Protein AF-A0A2V5KPC4-F1 (afdb_monomer)

Radius of gyration: 32.44 Å; Cα contacts (8 Å, |Δi|>4): 745; chains: 1; bounding box: 64×56×101 Å

Secondary structure (DSSP, 8-state):
----SS-EEEHHHHHHHHTTGGG---S---SS-EEE-TTS-EE-GGGGTS--HHHHHHHHHHIIIIIHHHHHHHHHHHHHHHHHHHHHHHHHHH----TTHHHH-TTHHHHHHHHHHHTTS-GGGHHHHHHHHH-HHHHHHHHHHHHHHHHHHHHHHHHHHHHHHHHHHHHTT---TTGGG------S-HHHHHHHHHHHHHHHTTHHHHTT-PPPPPPHHHHHHHHHHTSHHHHHHHHHHHHHHHS-HHHHHHHHTSHHHHHHHHHIIIIIHHHHHHHHHHHHHHHHHHHHHHHHHHHTTSSSPPPTT-EEPPP--HHHHHTPPPPTTSS--SS-SS--EEEEEEETT-S-EEEEEEE-TTSEEEEEEEESS-EEETTEEE-TT-B-TTGGGT---SSHHHHHHHHHHHHHHHHTGGGBS-TTS-BT-EEEEESSSS--EEE---SS-TTT-SEEEEEE--SS-EEEEEEE--B--SS-TTTTGGGEE-EEEEEEEEE---

Foldseek 3Di:
DDDDPAAEAEPVLLVCLVVCPPLRQDADHALGHWYQYPVRDTHGCVVVLQFDSVLSVQLVCLRLLPLVLLVVLLVLLVVVLVVLVVCLVCVLLFDDDDLVLLVPDPVVVQLVVLVVVVVVDPPVCVSNNSRCSSPVLLNCLSVVLSVVSVVVSVVSVVVSSVSSSVSSCSRRVDDDPCPVVPDPPDPDPPVRVVLLVVLVCLLCVCVCVVVVRDDDDDPPVVNVNSCSCNPPSNNVVSVSNNCSVVDDSNVSSVVCVDPVNVVVVCCCVPPVVVVVVVVVVVLLVQLLVFLVLVQVCQQVLVAPDDDPLQDEFDADDPVLVVPWDADPVRFTDDPHPTRFKAKDKFWQLGPKDFSSYWAALVFKKKKKKFFPWFKDFQNHTAELLADRLNVLCVQADPDPVSNVSSVVSSVVVVSLQSQWNDNSGHFFHKWKDFASHDDRIDHFDDPDDSGPDRMTMDMDRDPHTHTMMMHTGHGATSVDRNPCSPSMGGMMMMMMGTYDDD

Solvent-accessible surface area (backbone atoms only — not comparable to full-atom values): 27097 Å² total; per-residue (Å²): 134,88,83,73,92,62,53,74,42,55,42,68,58,55,53,32,47,72,68,51,48,88,73,46,43,87,81,86,71,68,56,66,55,34,30,33,40,94,86,74,44,79,41,54,39,59,81,73,69,50,36,41,76,67,30,30,46,53,31,39,50,45,43,50,36,50,35,42,26,43,51,51,38,37,51,52,41,48,53,51,34,52,52,47,48,51,47,56,74,44,38,51,70,50,51,87,76,56,83,65,43,34,76,71,42,92,56,36,74,55,19,53,52,41,55,60,52,45,76,81,47,61,78,82,50,47,56,53,44,54,40,34,28,36,37,40,66,60,47,50,54,47,52,48,52,38,51,52,35,51,52,54,39,51,53,37,50,52,51,35,43,52,50,37,38,53,38,49,40,63,27,47,67,56,83,64,88,57,64,87,68,60,69,75,85,71,69,76,50,73,68,55,49,52,50,53,50,52,33,49,49,37,47,49,59,64,53,45,54,76,74,73,43,79,75,80,83,55,62,69,74,56,36,56,50,50,58,58,57,48,33,72,70,49,22,50,52,28,44,52,49,49,53,57,69,68,56,53,44,68,60,45,26,64,51,61,70,35,65,70,47,49,49,48,53,49,44,41,64,74,49,48,49,56,50,52,50,53,51,50,50,53,48,49,50,54,32,43,51,24,32,49,47,30,55,53,43,40,30,72,25,75,59,42,64,86,55,94,78,45,37,72,60,34,84,48,53,74,70,61,62,72,67,43,44,75,29,98,79,55,35,65,54,77,70,54,96,61,51,37,49,41,45,35,79,42,58,52,40,44,84,44,40,69,51,42,36,42,45,42,45,94,44,30,35,36,45,35,38,33,65,71,44,75,33,27,50,77,83,40,84,47,23,62,48,11,45,49,65,53,53,41,67,69,64,48,52,95,54,71,64,32,46,48,51,22,51,51,52,38,50,51,51,60,65,39,48,63,17,33,69,50,83,91,53,40,46,48,18,50,37,35,34,41,28,45,46,49,85,52,69,48,76,73,74,72,92,60,64,37,66,73,35,57,65,51,69,42,76,50,61,44,89,48,63,31,43,36,32,42,30,50,26,42,51,48,37,41,84,44,74,67,78,51,28,80,45,33,44,38,36,28,42,35,38,42,35,33,42,78,77,130

Structure (mmCIF, N/CA/C/O backbone):
data_AF-A0A2V5KPC4-F1
#
_entry.id   AF-A0A2V5KPC4-F1
#
loop_
_atom_site.group_PDB
_atom_site.id
_atom_site.type_symbol
_atom_site.label_atom_id
_atom_site.label_alt_id
_atom_site.label_comp_id
_atom_site.label_asym_id
_atom_site.label_entity_id
_atom_site.label_seq_id
_atom_site.pdbx_PDB_ins_code
_atom_site.Cartn_x
_atom_site.Cartn_y
_atom_site.Cartn_z
_atom_site.occupancy
_atom_site.B_iso_or_equiv
_atom_site.auth_seq_id
_atom_site.auth_comp_id
_atom_site.auth_asym_id
_atom_site.auth_atom_id
_atom_site.pdbx_PDB_model_num
ATOM 1 N N . CYS A 1 1 ? 15.020 -23.500 -20.577 1.00 48.97 1 CYS A N 1
ATOM 2 C CA . CYS A 1 1 ? 15.428 -22.531 -21.617 1.00 48.97 1 CYS A CA 1
ATOM 3 C C . CYS A 1 1 ? 15.612 -23.266 -22.930 1.00 48.97 1 CYS A C 1
ATOM 5 O O . CYS A 1 1 ? 16.488 -24.117 -22.999 1.00 48.97 1 CYS A O 1
ATOM 7 N N . VAL A 1 2 ? 14.805 -22.959 -23.944 1.00 50.41 2 VAL A N 1
ATOM 8 C CA . VAL A 1 2 ? 15.068 -23.413 -25.316 1.00 50.41 2 VAL A CA 1
ATOM 9 C C . VAL A 1 2 ? 16.206 -22.546 -25.860 1.00 50.41 2 VAL A C 1
ATOM 11 O O . VAL A 1 2 ? 16.087 -21.322 -25.868 1.00 50.41 2 VAL A O 1
ATOM 14 N N . LYS A 1 3 ? 17.338 -23.152 -26.231 1.00 62.81 3 LYS A N 1
ATOM 15 C CA . LYS A 1 3 ? 18.432 -22.443 -26.908 1.00 62.81 3 LYS A CA 1
ATOM 16 C C . LYS A 1 3 ? 18.137 -22.452 -28.403 1.00 62.81 3 LYS A C 1
ATOM 18 O O . LYS A 1 3 ? 18.273 -23.485 -29.046 1.00 62.81 3 LYS A O 1
ATOM 23 N N . ILE A 1 4 ? 17.721 -21.311 -28.937 1.00 71.44 4 ILE A N 1
ATOM 24 C CA . ILE A 1 4 ? 17.614 -21.113 -30.383 1.00 71.44 4 ILE A CA 1
ATOM 25 C C . ILE A 1 4 ? 18.994 -20.665 -30.861 1.00 71.44 4 ILE A C 1
ATOM 27 O O . ILE A 1 4 ? 19.463 -19.610 -30.443 1.00 71.44 4 ILE A O 1
ATOM 31 N N . ALA A 1 5 ? 19.659 -21.489 -31.675 1.00 78.50 5 ALA A N 1
ATOM 32 C CA . ALA A 1 5 ? 21.017 -21.210 -32.145 1.00 78.50 5 ALA A CA 1
ATOM 33 C C . ALA A 1 5 ? 21.068 -19.974 -33.058 1.00 78.50 5 ALA A C 1
ATOM 35 O O . ALA A 1 5 ? 21.933 -19.122 -32.881 1.00 78.50 5 ALA A O 1
ATOM 36 N N . ILE A 1 6 ? 20.116 -19.860 -33.991 1.00 88.12 6 ILE A N 1
ATOM 37 C CA . ILE A 1 6 ? 19.953 -18.711 -34.887 1.00 88.12 6 ILE A CA 1
ATOM 38 C C . ILE A 1 6 ? 18.449 -18.459 -35.050 1.00 88.12 6 ILE A C 1
ATOM 40 O O . ILE A 1 6 ? 17.723 -19.375 -35.450 1.00 88.12 6 ILE A O 1
ATOM 44 N N . PRO A 1 7 ? 17.933 -17.271 -34.691 1.00 90.12 7 PRO A N 1
ATOM 45 C CA . PRO A 1 7 ? 16.525 -16.970 -34.889 1.00 90.12 7 PRO A CA 1
ATOM 46 C C . PRO A 1 7 ? 16.227 -16.743 -36.371 1.00 90.12 7 PRO A C 1
ATOM 48 O O . PRO A 1 7 ? 16.983 -16.075 -37.075 1.00 90.12 7 PRO A O 1
ATOM 51 N N . LYS A 1 8 ? 15.087 -17.278 -36.809 1.00 91.50 8 LYS A N 1
ATOM 52 C CA . LYS A 1 8 ? 14.535 -17.092 -38.153 1.00 91.50 8 LYS A CA 1
ATOM 53 C C . LYS A 1 8 ? 13.424 -16.056 -38.073 1.00 91.50 8 LYS A C 1
ATOM 55 O O . LYS A 1 8 ? 12.516 -16.202 -37.254 1.00 91.50 8 LYS A O 1
ATOM 60 N N . ILE A 1 9 ? 13.516 -15.003 -38.872 1.00 90.56 9 ILE A N 1
ATOM 61 C CA . ILE A 1 9 ? 12.574 -13.881 -38.864 1.00 90.56 9 ILE A CA 1
ATOM 62 C C . ILE A 1 9 ? 11.966 -13.765 -40.249 1.00 90.56 9 ILE A C 1
ATOM 64 O O . ILE A 1 9 ? 12.671 -13.821 -41.248 1.00 90.56 9 ILE A O 1
ATOM 68 N N . HIS A 1 10 ? 10.654 -13.604 -40.310 1.00 91.88 10 HIS A N 1
ATOM 69 C CA . HIS A 1 10 ? 9.958 -13.502 -41.582 1.00 91.88 10 HIS A CA 1
ATOM 70 C C . HIS A 1 10 ? 10.291 -12.187 -42.311 1.00 91.88 10 HIS A C 1
ATOM 72 O O . HIS A 1 10 ? 10.349 -11.130 -41.679 1.00 91.88 10 HIS A O 1
ATOM 78 N N . GLU A 1 11 ? 10.465 -12.244 -43.632 1.00 89.06 11 GLU A N 1
ATOM 79 C CA . GLU A 1 11 ? 10.809 -11.119 -44.518 1.00 89.06 11 GLU A CA 1
ATOM 80 C C . GLU A 1 11 ? 9.890 -9.900 -44.342 1.00 89.06 11 GLU A C 1
ATOM 82 O O . GLU A 1 11 ? 10.367 -8.768 -44.242 1.00 89.06 11 GLU A O 1
ATOM 87 N N . SER A 1 12 ? 8.589 -10.135 -44.144 1.00 88.69 12 SER A N 1
ATOM 88 C CA . SER A 1 12 ? 7.592 -9.087 -43.861 1.00 88.69 12 SER A CA 1
ATOM 89 C C . SER A 1 12 ? 7.952 -8.159 -42.687 1.00 88.69 12 SER A C 1
ATOM 91 O O . SER A 1 12 ? 7.531 -7.003 -42.649 1.00 88.69 12 SER A O 1
ATOM 93 N N . VAL A 1 13 ? 8.746 -8.620 -41.712 1.00 87.62 13 VAL A N 1
ATOM 94 C CA . VAL A 1 13 ? 9.257 -7.777 -40.618 1.00 87.62 13 VAL A CA 1
ATOM 95 C C . VAL A 1 13 ? 10.154 -6.680 -41.178 1.00 87.62 13 VAL A C 1
ATOM 97 O O . VAL A 1 13 ? 9.998 -5.519 -40.799 1.00 87.62 13 VAL A O 1
ATOM 100 N N . PHE A 1 14 ? 11.064 -7.032 -42.084 1.00 86.00 14 PHE A N 1
ATOM 101 C CA . PHE A 1 14 ? 12.020 -6.106 -42.680 1.00 86.00 14 PHE A CA 1
ATOM 102 C C . PHE A 1 14 ? 11.351 -5.182 -43.679 1.00 86.00 14 PHE A C 1
ATOM 104 O O . PHE A 1 14 ? 11.651 -3.997 -43.650 1.00 86.00 14 PHE A O 1
ATOM 111 N N . GLU A 1 15 ? 10.380 -5.659 -44.459 1.00 84.25 15 GLU A N 1
ATOM 112 C CA . GLU A 1 15 ? 9.563 -4.798 -45.323 1.00 84.25 15 GLU A CA 1
ATOM 113 C C . GLU A 1 15 ? 8.812 -3.734 -44.516 1.00 84.25 15 GLU A C 1
ATOM 115 O O . GLU A 1 15 ? 8.815 -2.556 -44.865 1.00 84.25 15 GLU A O 1
ATOM 120 N N . ARG A 1 16 ? 8.233 -4.109 -43.369 1.00 84.75 16 ARG A N 1
ATOM 121 C CA . ARG A 1 16 ? 7.529 -3.161 -42.491 1.00 84.75 16 ARG A CA 1
ATOM 122 C C . ARG A 1 16 ? 8.461 -2.137 -41.862 1.00 84.75 16 ARG A C 1
ATOM 124 O O . ARG A 1 16 ? 8.109 -0.959 -41.801 1.00 84.75 16 ARG A O 1
ATOM 131 N N . ILE A 1 17 ? 9.649 -2.561 -41.425 1.00 83.50 17 ILE A N 1
ATOM 132 C CA . ILE A 1 17 ? 10.702 -1.629 -40.997 1.00 83.50 17 ILE A CA 1
ATOM 133 C C . ILE A 1 17 ? 11.131 -0.773 -42.200 1.00 83.50 17 ILE A C 1
ATOM 135 O O . ILE A 1 17 ? 11.391 0.421 -42.047 1.00 83.50 17 ILE A O 1
ATOM 139 N N . ALA A 1 18 ? 11.161 -1.343 -43.410 1.00 77.69 18 ALA A N 1
ATOM 140 C CA . ALA A 1 18 ? 11.572 -0.689 -44.647 1.00 77.69 18 ALA A CA 1
ATOM 141 C C . ALA A 1 18 ? 10.609 0.424 -45.101 1.00 77.69 18 ALA A C 1
ATOM 143 O O . ALA A 1 18 ? 11.057 1.432 -45.645 1.00 77.69 18 ALA A O 1
ATOM 144 N N . VAL A 1 19 ? 9.326 0.328 -44.774 1.00 78.62 19 VAL A N 1
ATOM 145 C CA . VAL A 1 19 ? 8.335 1.372 -45.090 1.00 78.62 19 VAL A CA 1
ATOM 146 C C . VAL A 1 19 ? 7.916 2.212 -43.875 1.00 78.62 19 VAL A C 1
ATOM 148 O O . VAL A 1 19 ? 6.991 3.008 -43.973 1.00 78.62 19 VAL A O 1
ATOM 151 N N . ASP A 1 20 ? 8.572 2.038 -42.718 1.00 73.06 20 ASP A N 1
ATOM 152 C CA . ASP A 1 20 ? 8.184 2.666 -41.439 1.00 73.06 20 ASP A CA 1
ATOM 153 C C . ASP A 1 20 ? 6.696 2.425 -41.067 1.00 73.06 20 ASP A C 1
ATOM 155 O O . ASP A 1 20 ? 6.071 3.216 -40.351 1.00 73.06 20 ASP A O 1
ATOM 159 N N . ALA A 1 21 ? 6.120 1.294 -41.504 1.00 69.25 21 ALA A N 1
ATOM 160 C CA . ALA A 1 21 ? 4.718 0.960 -41.262 1.00 69.25 21 ALA A CA 1
ATOM 161 C C . ALA A 1 21 ? 4.431 0.904 -39.755 1.00 69.25 21 ALA A C 1
ATOM 163 O O . ALA A 1 21 ? 5.013 0.101 -39.024 1.00 69.25 21 ALA A O 1
ATOM 164 N N . HIS A 1 22 ? 3.498 1.736 -39.286 1.00 60.06 22 HIS A N 1
ATOM 165 C CA . HIS A 1 22 ? 3.023 1.767 -37.896 1.00 60.06 22 HIS A CA 1
ATOM 166 C C . HIS A 1 22 ? 4.127 1.908 -36.837 1.00 60.06 22 HIS A C 1
ATOM 168 O O . HIS A 1 22 ? 4.061 1.266 -35.787 1.00 60.06 22 HIS A O 1
ATOM 174 N N . LEU A 1 23 ? 5.144 2.746 -37.087 1.00 66.00 23 LEU A N 1
ATOM 175 C CA . LEU A 1 23 ? 6.223 3.012 -36.122 1.00 66.00 23 LEU A CA 1
ATOM 176 C C . LEU A 1 23 ? 7.006 1.742 -35.722 1.00 66.00 23 LEU A C 1
ATOM 178 O O . LEU A 1 23 ? 7.652 1.729 -34.671 1.00 66.00 23 LEU A O 1
ATOM 182 N N . TYR A 1 24 ? 6.948 0.688 -36.540 1.00 74.06 24 TYR A N 1
ATOM 183 C CA . TYR A 1 24 ? 7.446 -0.642 -36.210 1.00 74.06 24 TYR A CA 1
ATOM 184 C C . TYR A 1 24 ? 8.981 -0.675 -36.138 1.00 74.06 24 TYR A C 1
ATOM 186 O O . TYR A 1 24 ? 9.676 -0.675 -37.149 1.00 74.06 24 TYR A O 1
ATOM 194 N N . ALA A 1 25 ? 9.506 -0.697 -34.911 1.00 81.88 25 ALA A N 1
ATOM 195 C CA . ALA A 1 25 ? 10.934 -0.734 -34.605 1.00 81.88 25 ALA A CA 1
ATOM 196 C C . ALA A 1 25 ? 11.192 -1.804 -33.527 1.00 81.88 25 ALA A C 1
ATOM 198 O O . ALA A 1 25 ? 11.204 -1.487 -32.331 1.00 81.88 25 ALA A O 1
ATOM 199 N N . PRO A 1 26 ? 11.332 -3.085 -33.914 1.00 85.00 26 PRO A N 1
ATOM 200 C CA . PRO A 1 26 ? 11.500 -4.174 -32.961 1.00 85.00 26 PRO A CA 1
ATOM 201 C C . PRO A 1 26 ? 12.775 -4.000 -32.134 1.00 85.00 26 PRO A C 1
ATOM 203 O O . PRO A 1 26 ? 13.826 -3.619 -32.650 1.00 85.00 26 PRO A O 1
ATOM 206 N N . VAL A 1 27 ? 12.666 -4.312 -30.844 1.00 86.44 27 VAL A N 1
ATOM 207 C CA . VAL A 1 27 ? 13.770 -4.302 -29.880 1.00 86.44 27 VAL A CA 1
ATOM 208 C C . VAL A 1 27 ? 14.104 -5.743 -29.514 1.00 86.44 27 VAL A C 1
ATOM 210 O O . VAL A 1 27 ? 13.205 -6.516 -29.191 1.00 86.44 27 VAL A O 1
ATOM 213 N N . GLY A 1 28 ? 15.392 -6.087 -29.491 1.00 82.94 28 GLY A N 1
ATOM 214 C CA . GLY A 1 28 ? 15.867 -7.397 -29.028 1.00 82.94 28 GLY A CA 1
ATOM 215 C C . GLY A 1 28 ? 16.231 -8.371 -30.145 1.00 82.94 28 GLY A C 1
ATOM 216 O O . GLY A 1 28 ? 16.484 -9.539 -29.866 1.00 82.94 28 GLY A O 1
ATOM 217 N N . LEU A 1 29 ? 16.290 -7.900 -31.392 1.00 86.50 29 LEU A N 1
ATOM 218 C CA . LEU A 1 29 ? 16.805 -8.688 -32.506 1.00 86.50 29 LEU A CA 1
ATOM 219 C C . LEU A 1 29 ? 18.329 -8.841 -32.383 1.00 86.50 29 LEU A C 1
ATOM 221 O O . LEU A 1 29 ? 19.012 -7.810 -32.294 1.00 86.50 29 LEU A O 1
ATOM 225 N N . PRO A 1 30 ? 18.866 -10.078 -32.369 1.00 87.56 30 PRO A N 1
ATOM 226 C CA . PRO A 1 30 ? 20.303 -10.299 -32.266 1.00 87.56 30 PRO A CA 1
ATOM 227 C C . PRO A 1 30 ? 21.047 -9.812 -33.520 1.00 87.56 30 PRO A C 1
ATOM 229 O O . PRO A 1 30 ? 20.422 -9.486 -34.534 1.00 87.56 30 PRO A O 1
ATOM 232 N N . PRO A 1 31 ? 22.386 -9.737 -33.462 1.00 87.56 31 PRO A N 1
ATOM 233 C CA . PRO A 1 31 ? 23.213 -9.367 -34.609 1.00 87.56 31 PRO A CA 1
ATOM 234 C C . PRO A 1 31 ? 23.292 -10.480 -35.664 1.00 87.56 31 PRO A C 1
ATOM 236 O O . PRO A 1 31 ? 23.634 -10.201 -36.806 1.00 87.56 31 PRO A O 1
ATOM 239 N N . VAL A 1 32 ? 22.996 -11.728 -35.283 1.00 89.69 32 VAL A N 1
ATOM 240 C CA . VAL A 1 32 ? 23.010 -12.905 -36.160 1.00 89.69 32 VAL A CA 1
ATOM 241 C C . VAL A 1 32 ? 21.603 -13.485 -36.209 1.00 89.69 32 VAL A C 1
ATOM 243 O O . VAL A 1 32 ? 21.061 -13.884 -35.177 1.00 89.69 32 VAL A O 1
ATOM 246 N N . TYR A 1 33 ? 21.015 -13.506 -37.399 1.00 90.50 33 TYR A N 1
ATOM 247 C CA . TYR A 1 33 ? 19.697 -14.066 -37.669 1.00 90.50 33 TYR A CA 1
ATOM 248 C C . TYR A 1 33 ? 19.579 -14.462 -39.143 1.00 90.50 33 TYR A C 1
ATOM 250 O O . TYR A 1 33 ? 20.363 -14.011 -39.977 1.00 90.50 33 TYR A O 1
ATOM 258 N N . GLU A 1 34 ? 18.585 -15.288 -39.454 1.00 91.50 34 GLU A N 1
ATOM 259 C CA . GLU A 1 34 ? 18.228 -15.672 -40.822 1.00 91.50 34 GLU A CA 1
ATOM 260 C C . GLU A 1 34 ? 16.853 -15.112 -41.188 1.00 91.50 34 GLU A C 1
ATOM 262 O O . GLU A 1 34 ? 15.993 -14.930 -40.320 1.00 91.50 34 GLU A O 1
ATOM 267 N N . ILE A 1 35 ? 16.643 -14.852 -42.477 1.00 90.12 35 ILE A N 1
ATOM 268 C CA . ILE A 1 35 ? 15.369 -14.371 -43.009 1.00 90.12 35 ILE A CA 1
ATOM 269 C C . ILE A 1 35 ? 14.640 -15.535 -43.672 1.00 90.12 35 ILE A C 1
ATOM 271 O O . ILE A 1 35 ? 15.215 -16.227 -44.511 1.00 90.12 35 ILE A O 1
ATOM 275 N N . LEU A 1 36 ? 13.385 -15.747 -43.276 1.00 92.62 36 LEU A N 1
ATOM 276 C CA . LEU A 1 36 ? 12.448 -16.625 -43.969 1.00 92.62 36 LEU A CA 1
ATOM 277 C C . LEU A 1 36 ? 11.692 -15.786 -45.003 1.00 92.62 36 LEU A C 1
ATOM 279 O O . LEU A 1 36 ? 10.930 -14.898 -44.614 1.00 92.62 36 LEU A O 1
ATOM 283 N N . THR A 1 37 ? 11.940 -16.040 -46.285 1.00 90.56 37 THR A N 1
ATOM 284 C CA . THR A 1 37 ? 11.274 -15.336 -47.389 1.00 90.56 37 THR A CA 1
ATOM 285 C C . THR A 1 37 ? 9.847 -15.833 -47.592 1.00 90.56 37 THR A C 1
ATOM 287 O O . THR A 1 37 ? 9.491 -16.913 -47.112 1.00 90.56 37 THR A O 1
ATOM 290 N N . TYR A 1 38 ? 9.040 -15.079 -48.345 1.00 89.81 38 TYR A N 1
ATOM 291 C CA . TYR A 1 38 ? 7.698 -15.531 -48.750 1.00 89.81 38 TYR A CA 1
ATOM 292 C C . TYR A 1 38 ? 7.723 -16.846 -49.550 1.00 89.81 38 TYR A C 1
ATOM 294 O O . TYR A 1 38 ? 6.787 -17.633 -49.457 1.00 89.81 38 TYR A O 1
ATOM 302 N N . ASP A 1 39 ? 8.824 -17.120 -50.256 1.00 90.62 39 ASP A N 1
ATOM 303 C CA . ASP A 1 39 ? 9.075 -18.381 -50.975 1.00 90.62 39 ASP A CA 1
ATOM 304 C C . ASP A 1 39 ? 9.525 -19.540 -50.056 1.00 90.62 39 ASP A C 1
ATOM 306 O O . ASP A 1 39 ? 10.094 -20.523 -50.531 1.00 90.62 39 ASP A O 1
ATOM 310 N N . GLU A 1 40 ? 9.376 -19.395 -48.736 1.00 89.44 40 GLU A N 1
ATOM 311 C CA . GLU A 1 40 ? 9.786 -20.365 -47.709 1.00 89.44 40 GLU A CA 1
ATOM 312 C C . GLU A 1 40 ? 11.293 -20.694 -47.698 1.00 89.44 40 GLU A C 1
ATOM 314 O O . GLU A 1 40 ? 11.733 -21.699 -47.131 1.00 89.44 40 GLU A O 1
ATOM 319 N N . LYS A 1 41 ? 12.130 -19.824 -48.278 1.00 90.62 41 LYS A N 1
ATOM 320 C CA . LYS A 1 41 ? 13.589 -19.994 -48.284 1.00 90.62 41 LYS A CA 1
ATOM 321 C C . LYS A 1 41 ? 14.209 -19.310 -47.078 1.00 90.62 41 LYS A C 1
ATOM 323 O O . LYS A 1 41 ? 13.839 -18.202 -46.701 1.00 90.62 41 LYS A O 1
ATOM 328 N N . ILE A 1 42 ? 15.212 -19.964 -46.504 1.00 90.25 42 ILE A N 1
ATOM 329 C CA . ILE A 1 42 ? 16.019 -19.410 -45.419 1.00 90.25 42 ILE A CA 1
ATOM 330 C C . ILE A 1 42 ? 17.283 -18.817 -46.027 1.00 90.25 42 ILE A C 1
ATOM 332 O O . ILE A 1 42 ? 18.087 -19.526 -46.638 1.00 90.25 42 ILE A O 1
ATOM 336 N N . VAL A 1 43 ? 17.457 -17.510 -45.871 1.00 88.94 43 VAL A N 1
ATOM 337 C CA . VAL A 1 43 ? 18.583 -16.779 -46.455 1.00 88.94 43 VAL A CA 1
ATOM 338 C C . VAL A 1 43 ? 19.239 -15.852 -45.440 1.00 88.94 43 VAL A C 1
ATOM 340 O O . VAL A 1 43 ? 18.611 -15.356 -44.504 1.00 88.94 43 VAL A O 1
ATOM 343 N N . SER A 1 44 ? 20.538 -15.613 -45.636 1.00 84.69 44 SER A N 1
ATOM 344 C CA . SER A 1 44 ? 21.264 -14.602 -44.867 1.00 84.69 44 SER A CA 1
ATOM 345 C C . SER A 1 44 ? 20.752 -13.198 -45.227 1.00 84.69 44 SER A C 1
ATOM 347 O O . SER A 1 44 ? 20.532 -12.942 -46.417 1.00 84.69 44 SER A O 1
ATOM 349 N N . PRO A 1 45 ? 20.633 -12.273 -44.255 1.00 83.19 45 PRO A N 1
ATOM 350 C CA . PRO A 1 45 ? 20.254 -10.878 -44.496 1.00 83.19 45 PRO A CA 1
ATOM 351 C C . PRO A 1 45 ? 21.117 -10.181 -45.555 1.00 83.19 45 PRO A C 1
ATOM 353 O O . PRO A 1 45 ? 20.601 -9.390 -46.345 1.00 83.19 45 PRO A O 1
ATOM 356 N N . ASP A 1 46 ? 22.406 -10.538 -45.620 1.00 80.19 46 ASP A N 1
ATOM 357 C CA . ASP A 1 46 ? 23.363 -9.994 -46.588 1.00 80.19 46 ASP A CA 1
ATOM 358 C C . ASP A 1 46 ? 22.953 -10.314 -48.043 1.00 80.19 46 ASP A C 1
ATOM 360 O O . ASP A 1 46 ? 23.177 -9.506 -48.940 1.00 80.19 46 ASP A O 1
ATOM 364 N N . LYS A 1 47 ? 22.320 -11.475 -48.291 1.00 80.56 47 LYS A N 1
ATOM 365 C CA . LYS A 1 47 ? 21.906 -11.899 -49.645 1.00 80.56 47 LYS A CA 1
ATOM 366 C C . LYS A 1 47 ? 20.715 -11.103 -50.177 1.00 80.56 47 LYS A C 1
ATOM 368 O O . LYS A 1 47 ? 20.601 -10.929 -51.384 1.00 80.56 47 LYS A O 1
ATOM 373 N N . LEU A 1 48 ? 19.843 -10.639 -49.286 1.00 77.56 48 LEU A N 1
ATOM 374 C CA . LEU A 1 48 ? 18.663 -9.839 -49.626 1.00 77.56 48 LEU A CA 1
ATOM 375 C C . LEU A 1 48 ? 18.943 -8.328 -49.592 1.00 77.56 48 LEU A C 1
ATOM 377 O O . LEU A 1 48 ? 18.041 -7.532 -49.824 1.00 77.56 48 LEU A O 1
ATOM 381 N N . SER A 1 49 ? 20.183 -7.918 -49.300 1.00 76.75 49 SER A N 1
ATOM 382 C CA . SER A 1 49 ? 20.583 -6.510 -49.153 1.00 76.75 49 SER A CA 1
ATOM 383 C C . SER A 1 49 ? 19.789 -5.727 -48.096 1.00 76.75 49 SER A C 1
ATOM 385 O O . SER A 1 49 ? 19.777 -4.499 -48.127 1.00 76.75 49 SER A O 1
ATOM 387 N N . TYR A 1 50 ? 19.148 -6.409 -47.138 1.00 78.62 50 TYR A N 1
ATOM 388 C CA . TYR A 1 50 ? 18.418 -5.734 -46.063 1.00 78.62 50 TYR A CA 1
ATOM 389 C C . TYR A 1 50 ? 19.376 -5.128 -45.036 1.00 78.62 50 TYR A C 1
ATOM 391 O O . TYR A 1 50 ? 19.317 -3.937 -44.754 1.00 78.62 50 TYR A O 1
ATOM 399 N N . GLU A 1 51 ? 20.261 -5.937 -44.458 1.00 85.56 51 GLU A N 1
ATOM 400 C CA . GLU A 1 51 ? 21.181 -5.511 -43.402 1.00 85.56 51 GLU A CA 1
ATOM 401 C C . GLU A 1 51 ? 22.510 -6.239 -43.577 1.00 85.56 51 GLU A C 1
ATOM 403 O O . GLU A 1 51 ? 22.532 -7.461 -43.706 1.00 85.56 51 GLU A O 1
ATOM 408 N N . THR A 1 52 ? 23.623 -5.499 -43.544 1.00 86.25 52 THR A N 1
ATOM 409 C CA . THR A 1 52 ? 24.941 -6.141 -43.571 1.00 86.25 52 THR A CA 1
ATOM 410 C C . THR A 1 52 ? 25.346 -6.655 -42.191 1.00 86.25 52 THR A C 1
ATOM 412 O O . THR A 1 52 ? 25.054 -6.023 -41.173 1.00 86.25 52 THR A O 1
ATOM 415 N N . SER A 1 53 ? 26.150 -7.716 -42.128 1.00 84.75 53 SER A N 1
ATOM 416 C CA . SER A 1 53 ? 26.728 -8.228 -40.868 1.00 84.75 53 SER A CA 1
ATOM 417 C C . SER A 1 53 ? 27.488 -7.167 -40.030 1.00 84.75 53 SER A C 1
ATOM 419 O O . SER A 1 53 ? 27.627 -7.290 -38.806 1.00 84.75 53 SER A O 1
ATOM 421 N N . LYS A 1 54 ? 28.020 -6.108 -40.663 1.00 86.31 54 LYS A N 1
ATOM 422 C CA . LYS A 1 54 ? 28.644 -4.958 -39.975 1.00 86.31 54 LYS A CA 1
ATOM 423 C C . LYS A 1 54 ? 27.590 -3.985 -39.436 1.00 86.31 54 LYS A C 1
ATOM 425 O O . LYS A 1 54 ? 27.721 -3.525 -38.300 1.00 86.31 54 LYS A O 1
ATOM 430 N N . ALA A 1 55 ? 26.557 -3.695 -40.225 1.00 87.44 55 ALA A N 1
ATOM 431 C CA . ALA A 1 55 ? 25.443 -2.842 -39.827 1.00 87.44 55 ALA A CA 1
ATOM 432 C C . ALA A 1 55 ? 24.663 -3.448 -38.646 1.00 87.44 55 ALA A C 1
ATOM 434 O O . ALA A 1 55 ? 24.465 -2.764 -37.641 1.00 87.44 55 ALA A O 1
ATOM 435 N N . ALA A 1 56 ? 24.385 -4.756 -38.680 1.00 88.38 56 ALA A N 1
ATOM 436 C CA . ALA A 1 56 ? 23.723 -5.491 -37.600 1.00 88.38 56 ALA A CA 1
ATOM 437 C C . ALA A 1 56 ? 24.443 -5.351 -36.246 1.00 88.38 56 ALA A C 1
ATOM 439 O O . ALA A 1 56 ? 23.812 -5.072 -35.224 1.00 88.38 56 ALA A O 1
ATOM 440 N N . ARG A 1 57 ? 25.781 -5.453 -36.233 1.00 89.69 57 ARG A N 1
ATOM 441 C CA . ARG A 1 57 ? 26.603 -5.219 -35.029 1.00 89.69 57 ARG A CA 1
ATOM 442 C C . ARG A 1 57 ? 26.566 -3.760 -34.563 1.00 89.69 57 ARG A C 1
ATOM 444 O O . ARG A 1 57 ? 26.539 -3.488 -33.363 1.00 89.69 57 ARG A O 1
ATOM 451 N N . GLY A 1 58 ? 26.537 -2.805 -35.495 1.00 89.75 58 GLY A N 1
ATOM 452 C CA . GLY A 1 58 ? 26.365 -1.381 -35.185 1.00 89.75 58 GLY A CA 1
ATOM 453 C C . GLY A 1 58 ? 25.006 -1.073 -34.543 1.00 89.75 58 GLY A C 1
ATOM 454 O O . GLY A 1 58 ? 24.932 -0.359 -33.534 1.00 89.75 58 GLY A O 1
ATOM 455 N N . ARG A 1 59 ? 23.933 -1.666 -35.078 1.00 91.75 59 ARG A N 1
ATOM 456 C CA . ARG A 1 59 ? 22.580 -1.595 -34.516 1.00 91.75 59 ARG A CA 1
ATOM 457 C C . ARG A 1 59 ? 22.519 -2.234 -33.139 1.00 91.75 59 ARG A C 1
ATOM 459 O O . ARG A 1 59 ? 21.991 -1.604 -32.229 1.00 91.75 59 ARG A O 1
ATOM 466 N N . GLU A 1 60 ? 23.067 -3.434 -32.960 1.00 92.00 60 GLU A N 1
ATOM 467 C CA . GLU A 1 60 ? 23.110 -4.116 -31.661 1.00 92.00 60 GLU A CA 1
ATOM 468 C C . GLU A 1 60 ? 23.810 -3.253 -30.606 1.00 92.00 60 GLU A C 1
ATOM 470 O O . GLU A 1 60 ? 23.275 -3.050 -29.517 1.00 92.00 60 GLU A O 1
ATOM 475 N N . LYS A 1 61 ? 24.965 -2.663 -30.939 1.00 91.44 61 LYS A N 1
ATOM 476 C CA . LYS A 1 61 ? 25.674 -1.756 -30.028 1.00 91.44 61 LYS A CA 1
ATOM 477 C C . LYS A 1 61 ? 24.796 -0.571 -29.619 1.00 91.44 61 LYS A C 1
ATOM 479 O O . LYS A 1 61 ? 24.727 -0.240 -28.436 1.00 91.44 61 LYS A O 1
ATOM 484 N N . THR A 1 62 ? 24.088 0.045 -30.565 1.00 90.62 62 THR A N 1
ATOM 485 C CA . THR A 1 62 ? 23.135 1.131 -30.273 1.00 90.62 62 THR A CA 1
ATOM 486 C C . THR A 1 62 ? 21.951 0.638 -29.433 1.00 90.62 62 THR A C 1
ATOM 488 O O . THR A 1 62 ? 21.557 1.295 -28.465 1.00 90.62 62 THR A O 1
ATOM 491 N N . GLN A 1 63 ? 21.416 -0.541 -29.749 1.00 92.44 63 GLN A N 1
ATOM 492 C CA . GLN A 1 63 ? 20.321 -1.178 -29.025 1.00 92.44 63 GLN A CA 1
ATOM 493 C C . GLN A 1 63 ? 20.709 -1.449 -27.569 1.00 92.44 63 GLN A C 1
ATOM 495 O O . GLN A 1 63 ? 19.951 -1.122 -26.662 1.00 92.44 63 GLN A O 1
ATOM 500 N N . GLU A 1 64 ? 21.891 -1.999 -27.309 1.00 91.56 64 GLU A N 1
ATOM 501 C CA . GLU A 1 64 ? 22.333 -2.292 -25.950 1.00 91.56 64 GLU A CA 1
ATOM 502 C C . GLU A 1 64 ? 22.733 -1.010 -25.196 1.00 91.56 64 GLU A C 1
ATOM 504 O O . GLU A 1 64 ? 22.292 -0.789 -24.065 1.00 91.56 64 GLU A O 1
ATOM 509 N N . HIS A 1 65 ? 23.537 -0.125 -25.786 1.00 91.12 65 HIS A N 1
ATOM 510 C CA . HIS A 1 65 ? 24.078 1.018 -25.043 1.00 91.12 65 HIS A CA 1
ATOM 511 C C . HIS A 1 65 ? 23.094 2.183 -24.889 1.00 91.12 65 HIS A C 1
ATOM 513 O O . HIS A 1 65 ? 23.053 2.806 -23.828 1.00 91.12 65 HIS A O 1
ATOM 519 N N . VAL A 1 66 ? 22.295 2.477 -25.916 1.00 90.88 66 VAL A N 1
ATOM 520 C CA . VAL A 1 66 ? 21.415 3.656 -25.944 1.00 90.88 66 VAL A CA 1
ATOM 521 C C . VAL A 1 66 ? 19.975 3.252 -25.639 1.00 90.88 66 VAL A C 1
ATOM 523 O O . VAL A 1 66 ? 19.419 3.651 -24.615 1.00 90.88 66 VAL A O 1
ATOM 526 N N . VAL A 1 67 ? 19.381 2.388 -26.470 1.00 92.31 67 VAL A N 1
ATOM 527 C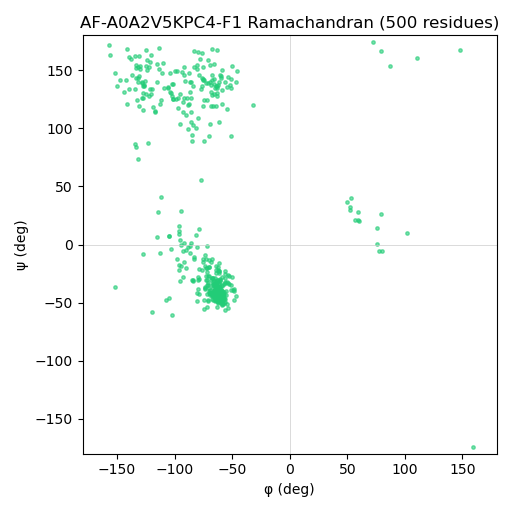 CA . VAL A 1 67 ? 17.972 1.975 -26.317 1.00 92.31 67 VAL A CA 1
ATOM 528 C C . VAL A 1 67 ? 17.774 1.197 -25.010 1.00 92.31 67 VAL A C 1
ATOM 530 O O . VAL A 1 67 ? 16.831 1.446 -24.256 1.00 92.31 67 VAL A O 1
ATOM 533 N N . GLY A 1 68 ? 18.706 0.300 -24.687 1.00 92.44 68 GLY A N 1
ATOM 534 C CA . GLY A 1 68 ? 18.713 -0.495 -23.463 1.00 92.44 68 GLY A CA 1
ATOM 535 C C . GLY A 1 68 ? 18.806 0.358 -22.198 1.00 92.44 68 GLY A C 1
ATOM 536 O O . GLY A 1 68 ? 18.169 0.029 -21.195 1.00 92.44 68 GLY A O 1
ATOM 537 N N . SER A 1 69 ? 19.527 1.481 -22.253 1.00 94.25 69 SER A N 1
ATOM 538 C CA . SER A 1 69 ? 19.591 2.454 -21.157 1.00 94.25 69 SER A CA 1
ATOM 539 C C . SER A 1 69 ? 18.247 3.158 -20.959 1.00 94.25 69 SER A C 1
ATOM 541 O O . SER A 1 69 ? 17.752 3.222 -19.834 1.00 94.25 69 SER A O 1
ATOM 543 N N . SER A 1 70 ? 17.578 3.583 -22.036 1.00 93.62 70 SER A N 1
ATOM 544 C CA . SER A 1 70 ? 16.220 4.148 -21.963 1.00 93.62 70 SER A CA 1
ATOM 545 C C . SER A 1 70 ? 15.185 3.146 -21.423 1.00 93.62 70 SER A C 1
ATOM 547 O O . SER A 1 70 ? 14.350 3.501 -20.588 1.00 93.62 70 SER A O 1
ATOM 549 N N . ILE A 1 71 ? 15.263 1.871 -21.828 1.00 94.19 71 ILE A N 1
ATOM 550 C CA . ILE A 1 71 ? 14.412 0.790 -21.294 1.00 94.19 71 ILE A CA 1
ATOM 551 C C . ILE A 1 71 ? 14.662 0.591 -19.800 1.00 94.19 71 ILE A C 1
ATOM 553 O O . ILE A 1 71 ? 13.711 0.415 -19.037 1.00 94.19 71 ILE A O 1
ATOM 557 N N . TRP A 1 72 ? 15.926 0.617 -19.371 1.00 95.12 72 TRP A N 1
ATOM 558 C CA . TRP A 1 72 ? 16.281 0.505 -17.960 1.00 95.12 72 TRP A CA 1
ATOM 559 C C . TRP A 1 72 ? 15.658 1.640 -17.138 1.00 95.12 72 TRP A C 1
ATOM 561 O O . TRP A 1 72 ? 14.981 1.354 -16.151 1.00 95.12 72 TRP A O 1
ATOM 571 N N . ARG A 1 73 ? 15.755 2.896 -17.599 1.00 95.88 73 ARG A N 1
ATOM 572 C CA . ARG A 1 73 ? 15.092 4.042 -16.945 1.00 95.88 73 ARG A CA 1
ATOM 573 C C . ARG A 1 73 ? 13.589 3.832 -16.831 1.00 95.88 73 ARG A C 1
ATOM 575 O O . ARG A 1 73 ? 13.023 3.996 -15.756 1.00 95.88 73 ARG A O 1
ATOM 582 N N . ARG A 1 74 ? 12.944 3.397 -17.919 1.00 95.25 74 ARG A N 1
ATOM 583 C CA . ARG A 1 74 ? 11.497 3.143 -17.931 1.00 95.25 74 ARG A CA 1
ATOM 584 C C . ARG A 1 74 ? 11.095 2.063 -16.927 1.00 95.25 74 ARG A C 1
ATOM 586 O O . ARG A 1 74 ? 10.053 2.194 -16.296 1.00 95.25 74 ARG A O 1
ATOM 593 N N . ARG A 1 75 ? 11.913 1.020 -16.743 1.00 94.62 75 ARG A N 1
ATOM 594 C CA . ARG A 1 75 ? 11.676 -0.009 -15.714 1.00 94.62 75 ARG A CA 1
ATOM 595 C C . ARG A 1 75 ? 11.748 0.577 -14.306 1.00 94.62 75 ARG A C 1
ATOM 597 O O . ARG A 1 75 ? 10.879 0.265 -13.502 1.00 94.62 75 ARG A O 1
ATOM 604 N N . ILE A 1 76 ? 12.728 1.435 -14.019 1.00 95.69 76 ILE A N 1
ATOM 605 C CA . ILE A 1 76 ? 12.819 2.106 -12.714 1.00 95.69 76 ILE A CA 1
ATOM 606 C C . ILE A 1 76 ? 11.599 3.001 -12.476 1.00 95.69 76 ILE A C 1
ATOM 608 O O . ILE A 1 76 ? 10.938 2.848 -11.455 1.00 95.69 76 ILE A O 1
ATOM 612 N N . ILE A 1 77 ? 11.233 3.857 -13.438 1.00 96.94 77 ILE A N 1
ATOM 613 C CA . ILE A 1 77 ? 10.034 4.708 -13.337 1.00 96.94 77 ILE A CA 1
ATOM 614 C C . ILE A 1 77 ? 8.764 3.867 -13.153 1.00 96.94 77 ILE A C 1
ATOM 616 O O . ILE A 1 77 ? 7.908 4.222 -12.348 1.00 96.94 77 ILE A O 1
ATOM 620 N N . TYR A 1 78 ? 8.646 2.730 -13.841 1.00 95.12 78 TYR A N 1
ATOM 621 C CA . TYR A 1 78 ? 7.535 1.800 -13.645 1.00 95.12 78 TYR A CA 1
ATOM 622 C C . TYR A 1 78 ? 7.467 1.285 -12.201 1.00 95.12 78 TYR A C 1
ATOM 624 O O . TYR A 1 78 ? 6.413 1.378 -11.581 1.00 95.12 78 TYR A O 1
ATOM 632 N N . PHE A 1 79 ? 8.579 0.807 -11.633 1.00 94.81 79 PHE A N 1
ATOM 633 C CA . PHE A 1 79 ? 8.595 0.350 -10.239 1.00 94.81 79 PHE A CA 1
ATOM 634 C C . PHE A 1 79 ? 8.291 1.480 -9.253 1.00 94.81 79 PHE A C 1
ATOM 636 O O . PHE A 1 79 ? 7.522 1.270 -8.320 1.00 94.81 79 PHE A O 1
ATOM 643 N N . LEU A 1 80 ? 8.815 2.687 -9.488 1.00 97.19 80 LEU A N 1
ATOM 644 C CA . LEU A 1 80 ? 8.445 3.872 -8.710 1.00 97.19 80 LEU A CA 1
ATOM 645 C C . LEU A 1 80 ? 6.937 4.146 -8.807 1.00 97.19 80 LEU A C 1
ATOM 647 O O . LEU A 1 80 ? 6.296 4.378 -7.789 1.00 97.19 80 LEU A O 1
ATOM 651 N N . THR A 1 81 ? 6.345 4.044 -9.999 1.00 97.50 81 THR A N 1
ATOM 652 C CA . THR A 1 81 ? 4.894 4.222 -10.196 1.00 97.50 81 THR A CA 1
ATOM 653 C C . THR A 1 81 ? 4.102 3.203 -9.382 1.00 97.50 81 THR A C 1
ATOM 655 O O . THR A 1 81 ? 3.130 3.570 -8.726 1.00 97.50 81 THR A O 1
ATOM 658 N N . VAL A 1 82 ? 4.528 1.935 -9.385 1.00 95.50 82 VAL A N 1
ATOM 659 C CA . VAL A 1 82 ? 3.895 0.873 -8.590 1.00 95.50 82 VAL A CA 1
ATOM 660 C C . VAL A 1 82 ? 3.987 1.190 -7.099 1.00 95.50 82 VAL A C 1
ATOM 662 O O . VAL A 1 82 ? 2.964 1.161 -6.426 1.00 95.50 82 VAL A O 1
ATOM 665 N N . ILE A 1 83 ? 5.167 1.556 -6.589 1.00 94.00 83 ILE A N 1
ATOM 666 C CA . ILE A 1 83 ? 5.349 1.927 -5.175 1.00 94.00 83 ILE A CA 1
ATOM 667 C C . ILE A 1 83 ? 4.455 3.118 -4.812 1.00 94.00 83 ILE A C 1
ATOM 669 O O . ILE A 1 83 ? 3.758 3.069 -3.801 1.00 94.00 83 ILE A O 1
ATOM 673 N N . ALA A 1 84 ? 4.423 4.156 -5.654 1.00 95.19 84 ALA A N 1
ATOM 674 C CA . ALA A 1 84 ? 3.599 5.337 -5.421 1.00 95.19 84 ALA A CA 1
ATOM 675 C C . ALA A 1 84 ? 2.099 5.016 -5.421 1.00 95.19 84 ALA A C 1
ATOM 677 O O . ALA A 1 84 ? 1.355 5.528 -4.589 1.00 95.19 84 ALA A O 1
ATOM 678 N N . SER A 1 85 ? 1.665 4.128 -6.318 1.00 95.06 85 SER A N 1
ATOM 679 C CA . SER A 1 85 ? 0.268 3.691 -6.415 1.00 95.06 85 SER A CA 1
ATOM 680 C C . SER A 1 85 ? -0.136 2.819 -5.227 1.00 95.06 85 SER A C 1
ATOM 682 O O . SER A 1 85 ? -1.219 2.997 -4.680 1.00 95.06 85 SER A O 1
ATOM 684 N N . VAL A 1 86 ? 0.739 1.906 -4.789 1.00 92.12 86 VAL A N 1
ATOM 685 C CA . VAL A 1 86 ? 0.516 1.088 -3.588 1.00 92.12 86 VAL A CA 1
ATOM 686 C C . VAL A 1 86 ? 0.424 1.974 -2.352 1.00 92.12 86 VAL A C 1
ATOM 688 O O . VAL A 1 86 ? -0.483 1.782 -1.550 1.00 92.12 86 VAL A O 1
ATOM 691 N N . TYR A 1 87 ? 1.309 2.965 -2.210 1.00 90.06 87 TYR A N 1
ATOM 692 C CA . TYR A 1 87 ? 1.241 3.906 -1.095 1.00 90.06 87 TYR A CA 1
ATOM 693 C C . TYR A 1 87 ? -0.052 4.721 -1.125 1.00 90.06 87 TYR A C 1
ATOM 695 O O . TYR A 1 87 ? -0.718 4.822 -0.100 1.00 90.06 87 TYR A O 1
ATOM 703 N N . LEU A 1 88 ? -0.437 5.252 -2.295 1.00 91.00 88 LEU A N 1
ATOM 704 C CA . LEU A 1 88 ? -1.708 5.955 -2.461 1.00 91.00 88 LEU A CA 1
ATOM 705 C C . LEU A 1 88 ? -2.853 5.061 -1.969 1.00 91.00 88 LEU A C 1
ATOM 707 O O . LEU A 1 88 ? -3.553 5.451 -1.045 1.00 91.00 88 LEU A O 1
ATOM 711 N N . LEU A 1 89 ? -2.970 3.830 -2.475 1.00 89.81 89 LEU A N 1
ATOM 712 C CA . LEU A 1 89 ? -4.012 2.881 -2.064 1.00 89.81 89 LEU A CA 1
ATOM 713 C C . LEU A 1 89 ? -3.964 2.510 -0.572 1.00 89.81 89 LEU A C 1
ATOM 715 O O . LEU A 1 89 ? -5.017 2.323 0.037 1.00 89.81 89 LEU A O 1
ATOM 719 N N . ALA A 1 90 ? -2.772 2.398 0.016 1.00 86.00 90 ALA A N 1
ATOM 720 C CA . ALA A 1 90 ? -2.573 2.036 1.419 1.00 86.00 90 ALA A CA 1
ATOM 721 C C . ALA A 1 90 ? -2.707 3.223 2.389 1.00 86.00 90 ALA A C 1
ATOM 723 O O . ALA A 1 90 ? -2.791 3.005 3.600 1.00 86.00 90 ALA A O 1
ATOM 724 N N . TYR A 1 91 ? -2.758 4.461 1.888 1.00 84.50 91 TYR A N 1
ATOM 725 C CA . TYR A 1 91 ? -2.796 5.681 2.697 1.00 84.50 91 TYR A CA 1
ATOM 726 C C . TYR A 1 91 ? -3.840 5.631 3.835 1.00 84.50 91 TYR A C 1
ATOM 728 O O . TYR A 1 91 ? -3.435 5.825 4.983 1.00 84.50 91 TYR A O 1
ATOM 736 N N . PRO A 1 92 ? -5.112 5.226 3.612 1.00 77.88 92 PRO A N 1
ATOM 737 C CA . PRO A 1 92 ? -6.143 5.164 4.666 1.00 77.88 92 PRO A CA 1
ATOM 738 C C . PRO A 1 92 ? -5.910 4.103 5.748 1.00 77.88 92 PRO A C 1
ATOM 740 O O . PRO A 1 92 ? -6.633 4.022 6.746 1.00 77.88 92 PRO A O 1
ATOM 743 N N . VAL A 1 93 ? -4.971 3.189 5.517 1.00 73.19 93 VAL A N 1
ATOM 744 C CA . VAL A 1 93 ? -4.545 2.211 6.521 1.00 73.19 93 VAL A CA 1
ATOM 745 C C . VAL A 1 93 ? -3.472 2.816 7.423 1.00 73.19 93 VAL A C 1
ATOM 747 O O . VAL A 1 93 ? -3.390 2.464 8.599 1.00 73.19 93 VAL A O 1
ATOM 750 N N . THR A 1 94 ? -2.679 3.739 6.879 1.00 68.06 94 THR A N 1
ATOM 751 C CA . THR A 1 94 ? -1.526 4.345 7.548 1.00 68.06 94 THR A CA 1
ATOM 752 C C . THR A 1 94 ? -1.833 5.671 8.241 1.00 68.06 94 THR A C 1
ATOM 754 O O . THR A 1 94 ? -1.225 5.940 9.269 1.00 68.06 94 THR A O 1
ATOM 757 N N . SER A 1 95 ? -2.769 6.480 7.736 1.00 66.19 95 SER A N 1
ATOM 758 C CA . SER A 1 95 ? -3.168 7.749 8.350 1.00 66.19 95 SER A CA 1
ATOM 759 C C . SER A 1 95 ? -4.510 7.604 9.070 1.00 66.19 95 SER A C 1
ATOM 761 O O . SER A 1 95 ? -5.481 7.080 8.524 1.00 66.19 95 SER A O 1
ATOM 763 N N . GLN A 1 96 ? -4.573 8.053 10.323 1.00 63.56 96 GLN A N 1
ATOM 764 C CA . GLN A 1 96 ? -5.821 8.165 11.078 1.00 63.56 96 GLN A CA 1
ATOM 765 C C . GLN A 1 96 ? -5.976 9.602 11.543 1.00 63.56 96 GLN A C 1
ATOM 767 O O . GLN A 1 96 ? -5.531 9.973 12.622 1.00 63.56 96 GLN A O 1
ATOM 772 N N . LEU A 1 97 ? -6.581 10.405 10.676 1.00 68.25 97 LEU A N 1
ATOM 773 C CA . LEU A 1 97 ? -6.976 11.766 11.002 1.00 68.25 97 LEU A CA 1
ATOM 774 C C . LEU A 1 97 ? -8.368 11.764 11.616 1.00 68.25 97 LEU A C 1
ATOM 776 O O . LEU A 1 97 ? -9.217 10.917 11.295 1.00 68.25 97 LEU A O 1
ATOM 780 N N . THR A 1 98 ? -8.586 12.707 12.519 1.00 66.62 98 THR A N 1
ATOM 781 C CA . THR A 1 98 ? -9.853 12.872 13.218 1.00 66.62 98 THR A CA 1
ATOM 782 C C . THR A 1 98 ? -10.915 13.397 12.255 1.00 66.62 98 THR A C 1
ATOM 784 O O . THR A 1 98 ? -10.618 13.978 11.213 1.00 66.62 98 THR A O 1
ATOM 787 N N . ALA A 1 99 ? -12.192 13.195 12.583 1.00 71.75 99 ALA A N 1
ATOM 788 C CA . ALA A 1 99 ? -13.275 13.756 11.775 1.00 71.75 99 ALA A CA 1
ATOM 789 C C . ALA A 1 99 ? -13.273 15.299 11.773 1.00 71.75 99 ALA A C 1
ATOM 791 O O . ALA A 1 99 ? -13.820 15.901 10.856 1.00 71.75 99 ALA A O 1
ATOM 792 N N . ALA A 1 100 ? -12.655 15.936 12.774 1.00 72.50 100 ALA A N 1
ATOM 793 C CA . ALA A 1 100 ? -12.539 17.389 12.848 1.00 72.50 100 ALA A CA 1
ATOM 794 C C . ALA A 1 100 ? -11.612 17.961 11.760 1.00 72.50 100 ALA A C 1
ATOM 796 O O . ALA A 1 100 ? -11.868 19.061 11.272 1.00 72.50 100 ALA A O 1
ATOM 797 N N . ASP A 1 101 ? -10.600 17.198 11.334 1.00 74.69 101 ASP A N 1
ATOM 798 C CA . ASP A 1 101 ? -9.578 17.642 10.372 1.00 74.69 101 ASP A CA 1
ATOM 799 C C . ASP A 1 101 ? -10.154 17.959 8.979 1.00 74.69 101 ASP A C 1
ATOM 801 O O . ASP A 1 101 ? -9.633 18.794 8.242 1.00 74.69 101 ASP A O 1
ATOM 805 N N . GLU A 1 102 ? -11.294 17.356 8.635 1.00 79.94 102 GLU A N 1
ATOM 806 C CA . GLU A 1 102 ? -12.028 17.661 7.404 1.00 79.94 102 GLU A CA 1
ATOM 807 C C . GLU A 1 102 ? -12.607 19.083 7.387 1.00 79.94 102 GLU A C 1
ATOM 809 O O . GLU A 1 102 ? -12.690 19.711 6.334 1.00 79.94 102 GLU A O 1
ATOM 814 N N . TYR A 1 103 ? -12.996 19.617 8.546 1.00 77.62 103 TYR A N 1
ATOM 815 C CA . TYR A 1 103 ? -13.659 20.922 8.635 1.00 77.62 103 TYR A CA 1
ATOM 816 C C . TYR A 1 103 ? -12.682 22.079 8.846 1.00 77.62 103 TYR A C 1
ATOM 818 O O . TYR A 1 103 ? -13.058 23.237 8.659 1.00 77.62 103 TYR A O 1
ATOM 826 N N . THR A 1 104 ? -11.440 21.779 9.225 1.00 77.94 104 THR A N 1
ATOM 827 C CA . THR A 1 104 ? -10.388 22.770 9.489 1.00 77.94 104 THR A CA 1
ATOM 828 C C . THR A 1 104 ? -9.442 22.961 8.302 1.00 77.94 104 THR A C 1
ATOM 830 O O . THR A 1 104 ? -8.689 23.936 8.263 1.00 77.94 104 THR A O 1
ATOM 833 N N . THR A 1 105 ? -9.483 22.074 7.302 1.00 78.62 105 THR A N 1
ATOM 834 C CA . THR A 1 105 ? -8.603 22.154 6.132 1.00 78.62 105 THR A CA 1
ATOM 835 C C . THR A 1 105 ? -8.948 23.317 5.195 1.00 78.62 105 THR A C 1
ATOM 837 O O . THR A 1 105 ? -10.105 23.575 4.862 1.00 78.62 105 THR A O 1
ATOM 840 N N . ARG A 1 106 ? -7.915 24.003 4.685 1.00 80.75 106 ARG A N 1
ATOM 841 C CA . ARG A 1 106 ? -8.065 25.097 3.702 1.00 80.75 106 ARG A CA 1
ATOM 842 C C . ARG A 1 106 ? -8.506 24.607 2.321 1.00 80.75 106 ARG A C 1
ATOM 844 O O . ARG A 1 106 ? -9.005 25.393 1.524 1.00 80.75 106 ARG A O 1
ATOM 851 N N . LEU A 1 107 ? -8.332 23.316 2.036 1.00 84.12 107 LEU A N 1
ATOM 852 C CA . LEU A 1 107 ? -8.741 22.680 0.781 1.00 84.12 107 LEU A CA 1
ATOM 853 C C . LEU A 1 107 ? -10.131 22.033 0.885 1.00 84.12 107 LEU A C 1
ATOM 855 O O . LEU A 1 107 ? -10.419 21.078 0.167 1.00 84.12 107 LEU A O 1
ATOM 859 N N . ARG A 1 108 ? -11.006 22.566 1.745 1.00 85.44 108 ARG A N 1
ATOM 860 C CA . ARG A 1 108 ? -12.376 22.074 1.937 1.00 85.44 108 ARG A CA 1
ATOM 861 C C . ARG A 1 108 ? -13.174 21.870 0.639 1.00 85.44 108 ARG A C 1
ATOM 863 O O . ARG A 1 108 ? -13.823 20.834 0.547 1.00 85.44 108 ARG A O 1
ATOM 870 N N . PRO A 1 109 ? -13.081 22.734 -0.396 1.00 89.12 109 PRO A N 1
ATOM 871 C CA . PRO A 1 109 ? -13.774 22.473 -1.659 1.00 89.12 109 PRO A CA 1
ATOM 872 C C . PRO A 1 109 ? -13.403 21.122 -2.286 1.00 89.12 109 PRO A C 1
ATOM 874 O O . PRO A 1 109 ? -14.237 20.480 -2.915 1.00 89.12 109 PRO A O 1
ATOM 877 N N . LEU A 1 110 ? -12.161 20.660 -2.101 1.00 87.44 110 LEU A N 1
ATOM 878 C CA . LEU A 1 110 ? -11.744 19.342 -2.569 1.00 87.44 110 LEU A CA 1
ATOM 879 C C . LEU A 1 110 ? -12.326 18.219 -1.700 1.00 87.44 110 LEU A C 1
ATOM 881 O O . LEU A 1 110 ? -12.740 17.198 -2.244 1.00 87.44 110 LEU A O 1
ATOM 885 N N . SER A 1 111 ? -12.399 18.409 -0.379 1.00 88.19 111 SER A N 1
ATOM 886 C CA . SER A 1 111 ? -13.095 17.483 0.525 1.00 88.19 111 SER A CA 1
ATOM 887 C C . SER A 1 111 ? -14.567 17.331 0.133 1.00 88.19 111 SER A C 1
ATOM 889 O O . SER A 1 111 ? -15.044 16.206 0.010 1.00 88.19 111 SER A O 1
ATOM 891 N N . ASP A 1 112 ? -15.252 18.434 -0.181 1.00 89.50 112 ASP A N 1
ATOM 892 C CA . ASP A 1 112 ? -16.650 18.423 -0.627 1.00 89.50 112 ASP A CA 1
ATOM 893 C C . ASP A 1 112 ? -16.815 17.649 -1.949 1.00 89.50 112 ASP A C 1
ATOM 895 O O . ASP A 1 112 ? -17.724 16.831 -2.085 1.00 89.50 112 ASP A O 1
ATOM 899 N N . VAL A 1 113 ? -15.896 17.819 -2.909 1.00 89.56 113 VAL A N 1
ATOM 900 C CA . VAL A 1 113 ? -15.886 17.026 -4.154 1.00 89.56 113 VAL A CA 1
ATOM 901 C C . VAL A 1 113 ? -15.708 15.532 -3.865 1.00 89.56 113 VAL A C 1
ATOM 903 O O . VAL A 1 113 ? -16.410 14.709 -4.453 1.00 89.56 113 VAL A O 1
ATOM 906 N N . ILE A 1 114 ? -14.815 15.160 -2.943 1.00 88.62 114 ILE A N 1
ATOM 907 C CA . ILE A 1 114 ? -14.623 13.757 -2.540 1.00 88.62 114 ILE A CA 1
ATOM 908 C C . ILE A 1 114 ? -15.907 13.195 -1.908 1.00 88.62 114 ILE A C 1
ATOM 910 O O . ILE A 1 114 ? -16.286 12.063 -2.214 1.00 88.62 114 ILE A O 1
ATOM 914 N N . ARG A 1 115 ? -16.615 13.986 -1.091 1.00 89.56 115 ARG A N 1
ATOM 915 C CA . ARG A 1 115 ? -17.910 13.605 -0.497 1.00 89.56 115 ARG A CA 1
ATOM 916 C C . ARG A 1 115 ? -19.017 13.437 -1.534 1.00 89.56 115 ARG A C 1
ATOM 918 O O . ARG A 1 115 ? -19.838 12.536 -1.403 1.00 89.56 115 ARG A O 1
ATOM 925 N N . ILE A 1 116 ? -19.019 14.236 -2.599 1.00 90.81 116 ILE A N 1
ATOM 926 C CA . ILE A 1 116 ? -19.954 14.047 -3.719 1.00 90.81 116 ILE A CA 1
ATOM 927 C C . ILE A 1 116 ? -19.683 12.711 -4.421 1.00 90.81 116 ILE A C 1
ATOM 929 O O . ILE A 1 116 ? -20.618 11.973 -4.725 1.00 90.81 116 ILE A O 1
ATOM 933 N N . VAL A 1 117 ? -18.411 12.367 -4.644 1.00 88.25 117 VAL A N 1
ATOM 934 C CA . VAL A 1 117 ? -18.031 11.085 -5.261 1.00 88.25 117 VAL A CA 1
ATOM 935 C C . VAL A 1 117 ? -18.397 9.897 -4.365 1.00 88.25 117 VAL A C 1
ATOM 937 O O . VAL A 1 117 ? -18.799 8.854 -4.878 1.00 88.25 117 VAL A O 1
ATOM 940 N N . GLU A 1 118 ? -18.315 10.047 -3.039 1.00 87.62 118 GLU A N 1
ATOM 941 C CA . GLU A 1 118 ? -18.694 9.007 -2.074 1.00 87.62 118 GLU A CA 1
ATOM 942 C C . GLU A 1 118 ? -20.138 8.524 -2.249 1.00 87.62 118 GLU A C 1
ATOM 944 O O . GLU A 1 118 ? -20.394 7.334 -2.085 1.00 87.62 118 GLU A O 1
ATOM 949 N N . TRP A 1 119 ? -21.062 9.396 -2.669 1.00 87.12 119 TRP A N 1
ATOM 950 C CA . TRP A 1 119 ? -22.453 9.008 -2.922 1.00 87.12 119 TRP A CA 1
ATOM 951 C C . TRP A 1 119 ? -22.597 7.926 -4.007 1.00 87.12 119 TRP A C 1
ATOM 953 O O . TRP A 1 119 ? -23.518 7.113 -3.953 1.00 87.12 119 TRP A O 1
ATOM 963 N N . ALA A 1 120 ? -21.675 7.884 -4.971 1.00 90.12 120 ALA A N 1
ATOM 964 C CA . ALA A 1 120 ? -21.674 6.903 -6.055 1.00 90.12 120 ALA A CA 1
ATOM 965 C C . ALA A 1 120 ? -20.840 5.644 -5.746 1.00 90.12 120 ALA A C 1
ATOM 967 O O . ALA A 1 120 ? -20.823 4.708 -6.549 1.00 90.12 120 ALA A O 1
ATOM 968 N N . LEU A 1 121 ? -20.122 5.610 -4.618 1.00 89.75 121 LEU A N 1
ATOM 969 C CA . LEU A 1 121 ? -19.216 4.520 -4.264 1.00 89.75 121 LEU A CA 1
ATOM 970 C C . LEU A 1 121 ? -19.855 3.542 -3.260 1.00 89.75 121 LEU A C 1
ATOM 972 O O . LEU A 1 121 ? -20.657 3.938 -2.416 1.00 89.75 121 LEU A O 1
ATOM 976 N N . PRO A 1 122 ? -19.488 2.245 -3.299 1.00 87.50 122 PRO A N 1
ATOM 977 C CA . PRO A 1 122 ? -19.944 1.283 -2.301 1.00 87.50 122 PRO A CA 1
ATOM 978 C C . PRO A 1 122 ? -19.382 1.620 -0.913 1.00 87.50 122 PRO A C 1
ATOM 980 O O . PRO A 1 122 ? -18.292 2.178 -0.794 1.00 87.50 122 PRO A O 1
ATOM 983 N N . SER A 1 123 ? -20.064 1.180 0.149 1.00 79.62 123 SER A N 1
ATOM 984 C CA . SER A 1 123 ? -19.661 1.434 1.545 1.00 79.62 123 SER A CA 1
ATOM 985 C C . SER A 1 123 ? -18.242 0.963 1.882 1.00 79.62 123 SER A C 1
ATOM 987 O O . SER A 1 123 ? -17.596 1.534 2.757 1.00 79.62 123 SER A O 1
ATOM 989 N N . VAL A 1 124 ? -17.713 -0.024 1.153 1.00 76.62 124 VAL A N 1
ATOM 990 C CA . VAL A 1 124 ? -16.317 -0.473 1.269 1.00 76.62 124 VAL A CA 1
ATOM 991 C C . VAL A 1 124 ? -15.337 0.671 0.983 1.00 76.62 124 VAL A C 1
ATOM 993 O O . VAL A 1 124 ? -14.321 0.786 1.657 1.00 76.62 124 VAL A O 1
ATOM 996 N N . ALA A 1 125 ? -15.650 1.569 0.047 1.00 85.19 125 ALA A N 1
ATOM 997 C CA . ALA A 1 125 ? -14.796 2.702 -0.297 1.00 85.19 125 ALA A CA 1
ATOM 998 C C . ALA A 1 125 ? -14.789 3.812 0.770 1.00 85.19 125 ALA A C 1
ATOM 1000 O O . ALA A 1 125 ? -13.907 4.672 0.725 1.00 85.19 125 ALA A O 1
ATOM 1001 N N . SER A 1 126 ? -15.712 3.769 1.745 1.00 83.38 126 SER A N 1
ATOM 1002 C CA . SER A 1 126 ? -15.868 4.800 2.784 1.00 83.38 126 SER A CA 1
ATOM 1003 C C . SER A 1 126 ? -14.567 5.075 3.536 1.00 83.38 126 SER A C 1
ATOM 1005 O O . SER A 1 126 ? -14.283 6.200 3.935 1.00 83.38 126 SER A O 1
ATOM 1007 N N . ARG A 1 127 ? -13.716 4.061 3.717 1.00 82.62 127 ARG A N 1
ATOM 1008 C CA . ARG A 1 127 ? -12.414 4.239 4.364 1.00 82.62 127 ARG A CA 1
ATOM 1009 C C . ARG A 1 127 ? -11.496 5.169 3.567 1.00 82.62 127 ARG A C 1
ATOM 1011 O O . ARG A 1 127 ? -10.838 6.027 4.151 1.00 82.62 127 ARG A O 1
ATOM 1018 N N . TRP A 1 128 ? -11.450 4.993 2.249 1.00 88.19 128 TRP A N 1
ATOM 1019 C CA . TRP A 1 128 ? -10.627 5.805 1.355 1.00 88.19 128 TRP A CA 1
ATOM 1020 C C . TRP A 1 128 ? -11.185 7.218 1.234 1.00 88.19 128 TRP A C 1
ATOM 1022 O O . TRP A 1 128 ? -10.435 8.176 1.409 1.00 88.19 128 TRP A O 1
ATOM 1032 N N . THR A 1 129 ? -12.494 7.353 1.008 1.00 88.50 129 THR A N 1
ATOM 1033 C CA . THR A 1 129 ? -13.153 8.663 0.910 1.00 88.50 129 THR A CA 1
ATOM 1034 C C . THR A 1 129 ? -12.987 9.457 2.201 1.00 88.50 129 THR A C 1
ATOM 1036 O O . THR A 1 129 ? -12.554 10.603 2.143 1.00 88.50 129 THR A O 1
ATOM 1039 N N . ASN A 1 130 ? -13.198 8.841 3.371 1.00 86.38 130 ASN A N 1
ATOM 1040 C CA . ASN A 1 130 ? -12.991 9.496 4.664 1.00 86.38 130 ASN A CA 1
ATOM 1041 C C . ASN A 1 130 ? -11.539 9.943 4.873 1.00 86.38 130 ASN A C 1
ATOM 1043 O O . ASN A 1 130 ? -11.308 11.057 5.334 1.00 86.38 130 ASN A O 1
ATOM 1047 N N . ALA A 1 131 ? -10.553 9.101 4.551 1.00 86.06 131 ALA A N 1
ATOM 1048 C CA . ALA A 1 131 ? -9.149 9.459 4.743 1.00 86.06 131 ALA A CA 1
ATOM 1049 C C . ALA A 1 131 ? -8.716 10.621 3.837 1.00 86.06 131 ALA A C 1
ATOM 1051 O O . ALA A 1 131 ? -8.031 11.530 4.302 1.00 86.06 131 ALA A O 1
ATOM 1052 N N . TYR A 1 132 ? -9.134 10.629 2.568 1.00 89.81 132 TYR A N 1
ATOM 1053 C CA . TYR A 1 132 ? -8.775 11.706 1.642 1.00 89.81 132 TYR A CA 1
ATOM 1054 C C . TYR A 1 132 ? -9.607 12.975 1.825 1.00 89.81 132 TYR A C 1
ATOM 1056 O O . TYR A 1 132 ? -9.088 14.059 1.586 1.00 89.81 132 TYR A O 1
ATOM 1064 N N . ALA A 1 133 ? -10.859 12.878 2.282 1.00 88.19 133 ALA A N 1
ATOM 1065 C CA . ALA A 1 133 ? -11.647 14.054 2.649 1.00 88.19 133 ALA A CA 1
ATOM 1066 C C . ALA A 1 133 ? -11.049 14.777 3.870 1.00 88.19 133 ALA A C 1
ATOM 1068 O O . ALA A 1 133 ? -11.113 16.002 3.950 1.00 88.19 133 ALA A O 1
ATOM 1069 N N . ARG A 1 134 ? -10.412 14.035 4.790 1.00 87.38 134 ARG A N 1
ATOM 1070 C CA . ARG A 1 134 ? -9.709 14.590 5.962 1.00 87.38 134 ARG A CA 1
ATOM 1071 C C . ARG A 1 134 ? -8.315 15.142 5.639 1.00 87.38 134 ARG A C 1
ATOM 1073 O O . ARG A 1 134 ? -7.876 16.070 6.305 1.00 87.38 134 ARG A O 1
ATOM 1080 N N . ASP A 1 135 ? -7.632 14.619 4.616 1.00 87.12 135 ASP A N 1
ATOM 1081 C CA . ASP A 1 135 ? -6.350 15.153 4.111 1.00 87.12 135 ASP A CA 1
ATOM 1082 C C . ASP A 1 135 ? -6.338 15.301 2.580 1.00 87.12 135 ASP A C 1
ATOM 1084 O O . ASP A 1 135 ? -5.679 14.535 1.857 1.00 87.12 135 ASP A O 1
ATOM 1088 N N . PRO A 1 136 ? -7.060 16.310 2.064 1.00 90.19 136 PRO A N 1
ATOM 1089 C CA . PRO A 1 136 ? -7.143 16.574 0.631 1.00 90.19 136 PRO A CA 1
ATOM 1090 C C . PRO A 1 136 ? -5.782 16.928 0.014 1.00 90.19 136 PRO A C 1
ATOM 1092 O O . PRO A 1 136 ? -5.527 16.605 -1.148 1.00 90.19 136 PRO A O 1
ATOM 1095 N N . LEU A 1 137 ? -4.876 17.558 0.776 1.00 90.06 137 LEU A N 1
ATOM 1096 C CA . LEU A 1 137 ? -3.553 17.933 0.274 1.00 90.06 137 LEU A CA 1
ATOM 1097 C C . LEU A 1 137 ? -2.707 16.692 -0.020 1.00 90.06 137 LEU A C 1
ATOM 1099 O O . LEU A 1 137 ? -2.132 16.585 -1.106 1.00 90.06 137 LEU A O 1
ATOM 1103 N N . SER A 1 138 ? -2.652 15.735 0.912 1.00 88.38 138 SER A N 1
ATOM 1104 C CA . SER A 1 138 ? -1.932 14.486 0.665 1.00 88.38 138 SER A CA 1
ATOM 1105 C C . SER A 1 138 ? -2.508 13.745 -0.534 1.00 88.38 138 SER A C 1
ATOM 1107 O O . SER A 1 138 ? -1.725 13.262 -1.351 1.00 88.38 138 SER A O 1
ATOM 1109 N N . PHE A 1 139 ? -3.832 13.684 -0.702 1.00 91.38 139 PHE A N 1
ATOM 1110 C CA . PHE A 1 139 ? -4.425 13.054 -1.885 1.00 91.38 139 PHE A CA 1
ATOM 1111 C C . PHE A 1 139 ? -3.875 13.654 -3.190 1.00 91.38 139 PHE A C 1
ATOM 1113 O O . PHE A 1 139 ? -3.356 12.918 -4.034 1.00 91.38 139 PHE A O 1
ATOM 1120 N N . VAL A 1 140 ? -3.897 14.986 -3.319 1.00 93.19 140 VAL A N 1
ATOM 1121 C CA . VAL A 1 140 ? -3.400 15.693 -4.513 1.00 93.19 140 VAL A CA 1
ATOM 1122 C C . VAL A 1 140 ? -1.917 15.436 -4.747 1.00 93.19 140 VAL A C 1
ATOM 1124 O O . VAL A 1 140 ? -1.520 15.154 -5.875 1.00 93.19 140 VAL A O 1
ATOM 1127 N N . LEU A 1 141 ? -1.089 15.498 -3.702 1.00 93.75 141 LEU A N 1
ATOM 1128 C CA . LEU A 1 141 ? 0.354 15.296 -3.841 1.00 93.75 141 LEU A CA 1
ATOM 1129 C C . LEU A 1 141 ? 0.696 13.873 -4.310 1.00 93.75 141 LEU A C 1
ATOM 1131 O O . LEU A 1 141 ? 1.525 13.697 -5.205 1.00 93.75 141 LEU A O 1
ATOM 1135 N N . HIS A 1 142 ? 0.047 12.851 -3.747 1.00 93.69 142 HIS A N 1
ATOM 1136 C CA . HIS A 1 142 ? 0.299 11.459 -4.126 1.00 93.69 142 HIS A CA 1
ATOM 1137 C C . HIS A 1 142 ? -0.264 11.134 -5.516 1.00 93.69 142 HIS A C 1
ATOM 1139 O O . HIS A 1 142 ? 0.431 10.514 -6.324 1.00 93.69 142 HIS A O 1
ATOM 1145 N N . ALA A 1 143 ? -1.477 11.596 -5.837 1.00 95.06 143 ALA A N 1
ATOM 1146 C CA . ALA A 1 143 ? -2.058 11.441 -7.170 1.00 95.06 143 ALA A CA 1
ATOM 1147 C C . ALA A 1 143 ? -1.232 12.184 -8.237 1.00 95.06 143 ALA A C 1
ATOM 1149 O O . ALA A 1 143 ? -0.938 11.628 -9.298 1.00 95.06 143 ALA A O 1
ATOM 1150 N N . GLY A 1 144 ? -0.779 13.403 -7.931 1.00 96.31 144 GLY A N 1
ATOM 1151 C CA . GLY A 1 144 ? 0.096 14.201 -8.788 1.00 96.31 144 GLY A CA 1
ATOM 1152 C C . GLY A 1 144 ? 1.445 13.530 -9.045 1.00 96.31 144 GLY A C 1
ATOM 1153 O O . GLY A 1 144 ? 1.913 13.506 -10.183 1.00 96.31 144 GLY A O 1
ATOM 1154 N N . LEU A 1 145 ? 2.044 12.902 -8.027 1.00 96.88 145 LEU A N 1
ATOM 1155 C CA . LEU A 1 145 ? 3.262 12.102 -8.187 1.00 96.88 145 LEU A CA 1
ATOM 1156 C C . LEU A 1 145 ? 3.045 10.911 -9.135 1.00 96.88 145 LEU A C 1
ATOM 1158 O O . LEU A 1 145 ? 3.877 10.665 -10.010 1.00 96.88 145 LEU A O 1
ATOM 1162 N N . VAL A 1 146 ? 1.934 10.180 -8.994 1.00 97.62 146 VAL A N 1
ATOM 1163 C CA . VAL A 1 146 ? 1.596 9.070 -9.902 1.00 97.62 146 VAL A CA 1
ATOM 1164 C C . VAL A 1 146 ? 1.422 9.583 -11.333 1.00 97.62 146 VAL A C 1
ATOM 1166 O O . VAL A 1 146 ? 2.014 9.021 -12.256 1.00 97.62 146 VAL A O 1
ATOM 1169 N N . ALA A 1 147 ? 0.686 10.680 -11.524 1.00 97.69 147 ALA A N 1
ATOM 1170 C CA . ALA A 1 147 ? 0.495 11.297 -12.835 1.00 97.69 147 ALA A CA 1
ATOM 1171 C C . ALA A 1 147 ? 1.829 11.727 -13.472 1.00 97.69 147 ALA A C 1
ATOM 1173 O O . ALA A 1 147 ? 2.077 11.437 -14.645 1.00 97.69 147 ALA A O 1
ATOM 1174 N N . LEU A 1 148 ? 2.727 12.337 -12.691 1.00 96.25 148 LEU A N 1
ATOM 1175 C CA . LEU A 1 148 ? 4.073 12.705 -13.130 1.00 96.25 148 LEU A CA 1
ATOM 1176 C C . LEU A 1 148 ? 4.871 11.480 -13.603 1.00 96.25 148 LEU A C 1
ATOM 1178 O O . LEU A 1 148 ? 5.476 11.504 -14.676 1.00 96.25 148 LEU A O 1
ATOM 1182 N N . LEU A 1 149 ? 4.872 10.396 -12.825 1.00 97.31 149 LEU A N 1
ATOM 1183 C CA . LEU A 1 149 ? 5.593 9.167 -13.166 1.00 97.31 149 LEU A CA 1
ATOM 1184 C C . LEU A 1 149 ? 5.023 8.494 -14.425 1.00 97.31 149 LEU A C 1
ATOM 1186 O O . LEU A 1 149 ? 5.789 8.019 -15.270 1.00 97.31 149 LEU A O 1
ATOM 1190 N N . LEU A 1 150 ? 3.698 8.502 -14.596 1.00 97.00 150 LEU A N 1
ATOM 1191 C CA . LEU A 1 150 ? 3.037 8.014 -15.809 1.00 97.00 150 LEU A CA 1
ATOM 1192 C C . LEU A 1 150 ? 3.427 8.845 -17.036 1.00 97.00 150 LEU A C 1
ATOM 1194 O O . LEU A 1 150 ? 3.777 8.275 -18.073 1.00 97.00 150 LEU A O 1
ATOM 1198 N N . TRP A 1 151 ? 3.447 10.173 -16.906 1.00 95.62 151 TRP A N 1
ATOM 1199 C CA . TRP A 1 151 ? 3.888 11.077 -17.967 1.00 95.62 151 TRP A CA 1
ATOM 1200 C C . TRP A 1 151 ? 5.356 10.834 -18.357 1.00 95.62 151 TRP A C 1
ATOM 1202 O O . TRP A 1 151 ? 5.666 10.666 -19.540 1.00 95.62 151 TRP A O 1
ATOM 1212 N N . LEU A 1 152 ? 6.257 10.695 -17.377 1.00 94.75 152 LEU A N 1
ATOM 1213 C CA . LEU A 1 152 ? 7.663 10.345 -17.619 1.00 94.75 152 LEU A CA 1
ATOM 1214 C C . LEU A 1 152 ? 7.808 8.978 -18.310 1.00 94.75 152 LEU A C 1
ATOM 1216 O O . LEU A 1 152 ? 8.600 8.826 -19.244 1.00 94.75 152 LEU A O 1
ATOM 1220 N N . SER A 1 153 ? 7.029 7.980 -17.886 1.00 93.94 153 SER A N 1
ATOM 1221 C CA . SER A 1 153 ? 7.016 6.640 -18.487 1.00 93.94 153 SER A CA 1
ATOM 1222 C C . SER A 1 153 ? 6.552 6.660 -19.948 1.00 93.94 153 SER A C 1
ATOM 1224 O O . SER A 1 153 ? 7.138 5.971 -20.794 1.00 93.94 153 SER A O 1
ATOM 1226 N N . ALA A 1 154 ? 5.537 7.471 -20.264 1.00 93.00 154 ALA A N 1
ATOM 1227 C CA . ALA A 1 154 ? 5.056 7.681 -21.626 1.00 93.00 154 ALA A CA 1
ATOM 1228 C C . ALA A 1 154 ? 6.119 8.369 -22.498 1.00 93.00 154 ALA A C 1
ATOM 1230 O O . ALA A 1 154 ? 6.427 7.875 -23.583 1.00 93.00 154 ALA A O 1
ATOM 1231 N N . GLY A 1 155 ? 6.767 9.426 -21.997 1.00 90.88 155 GLY A N 1
ATOM 1232 C CA . GLY A 1 155 ? 7.859 10.101 -22.708 1.00 90.88 155 GLY A CA 1
ATOM 1233 C C . GLY A 1 155 ? 9.046 9.176 -23.007 1.00 90.88 155 GLY A C 1
ATOM 1234 O O . GLY A 1 155 ? 9.584 9.173 -24.117 1.00 90.88 155 GLY A O 1
ATOM 1235 N N . LEU A 1 156 ? 9.426 8.318 -22.051 1.00 92.25 156 LEU A N 1
ATOM 1236 C CA . LEU A 1 156 ? 10.471 7.310 -22.259 1.00 92.25 156 LEU A CA 1
ATOM 1237 C C . LEU A 1 156 ? 10.073 6.261 -23.305 1.00 92.25 156 LEU A C 1
ATOM 1239 O O . LEU A 1 156 ? 10.931 5.826 -24.070 1.00 92.25 156 LEU A O 1
ATOM 1243 N N . ARG A 1 157 ? 8.795 5.864 -23.379 1.00 91.56 157 ARG A N 1
ATOM 1244 C CA . ARG A 1 157 ? 8.297 4.946 -24.421 1.00 91.56 157 ARG A CA 1
ATOM 1245 C C . ARG A 1 157 ? 8.492 5.536 -25.819 1.00 91.56 157 ARG A C 1
ATOM 1247 O O . ARG A 1 157 ? 8.998 4.830 -26.693 1.00 91.56 157 ARG A O 1
ATOM 1254 N N . SER A 1 158 ? 8.130 6.802 -26.017 1.00 89.19 158 SER A N 1
ATOM 1255 C CA . SER A 1 158 ? 8.338 7.486 -27.299 1.00 89.19 158 SER A CA 1
ATOM 1256 C C . SER A 1 158 ? 9.828 7.548 -27.639 1.00 89.19 158 SER A C 1
ATOM 1258 O O . SER A 1 158 ? 10.234 7.056 -28.688 1.00 89.19 158 SER A O 1
ATOM 1260 N N . ARG A 1 159 ? 10.673 7.970 -26.685 1.00 89.00 159 ARG A N 1
ATOM 1261 C CA . ARG A 1 159 ? 12.135 8.021 -26.866 1.00 89.00 159 ARG A CA 1
ATOM 1262 C C . ARG A 1 159 ? 12.746 6.669 -27.251 1.00 89.00 159 ARG A C 1
ATOM 1264 O O . ARG A 1 159 ? 13.602 6.632 -28.127 1.00 89.00 159 ARG A O 1
ATOM 1271 N N . ILE A 1 160 ? 12.331 5.569 -26.615 1.00 90.69 160 ILE A N 1
ATOM 1272 C CA . ILE A 1 160 ? 12.794 4.209 -26.957 1.00 90.69 160 ILE A CA 1
ATOM 1273 C C . ILE A 1 160 ? 12.439 3.876 -28.409 1.00 90.69 160 ILE A C 1
ATOM 1275 O O . ILE A 1 160 ? 13.279 3.362 -29.145 1.00 90.69 160 ILE A O 1
ATOM 1279 N N . THR A 1 161 ? 11.206 4.186 -28.810 1.00 88.50 161 THR A N 1
ATOM 1280 C CA . THR A 1 161 ? 10.699 3.911 -30.160 1.00 88.50 161 THR A CA 1
ATOM 1281 C C . THR A 1 161 ? 11.484 4.706 -31.204 1.00 88.50 161 THR A C 1
ATOM 1283 O O . THR A 1 161 ? 11.935 4.135 -32.195 1.00 88.50 161 THR A O 1
ATOM 1286 N N . ASP A 1 162 ? 11.729 5.992 -30.950 1.00 87.69 162 ASP A N 1
ATOM 1287 C CA . ASP A 1 162 ? 12.466 6.866 -31.867 1.00 87.69 162 ASP A CA 1
ATOM 1288 C C . ASP A 1 162 ? 13.948 6.485 -31.967 1.00 87.69 162 ASP A C 1
ATOM 1290 O O . ASP A 1 162 ? 14.503 6.418 -33.065 1.00 87.69 162 ASP A O 1
ATOM 1294 N N . GLN A 1 163 ? 14.592 6.166 -30.838 1.00 89.56 163 GLN A N 1
ATOM 1295 C CA . GLN A 1 163 ? 15.980 5.692 -30.819 1.00 89.56 163 GLN A CA 1
ATOM 1296 C C . GLN A 1 163 ? 16.132 4.370 -31.581 1.00 89.56 163 GLN A C 1
ATOM 1298 O O . GLN A 1 163 ? 17.080 4.217 -32.351 1.00 89.56 163 GLN A O 1
ATOM 1303 N N . MET A 1 164 ? 15.202 3.426 -31.398 1.00 89.94 164 MET A N 1
ATOM 1304 C CA . MET A 1 164 ? 15.253 2.149 -32.109 1.00 89.94 164 MET A CA 1
ATOM 1305 C C . MET A 1 164 ? 14.975 2.325 -33.606 1.00 89.94 164 MET A C 1
ATOM 1307 O O . MET A 1 164 ? 15.660 1.710 -34.421 1.00 89.94 164 MET A O 1
ATOM 1311 N N . ARG A 1 165 ? 14.032 3.197 -33.990 1.00 86.94 165 ARG A N 1
ATOM 1312 C CA . ARG A 1 165 ? 13.776 3.517 -35.403 1.00 86.94 165 ARG A CA 1
ATOM 1313 C C . ARG A 1 165 ? 15.009 4.119 -36.068 1.00 86.94 165 ARG A C 1
ATOM 1315 O O . ARG A 1 165 ? 15.393 3.678 -37.145 1.00 86.94 165 ARG A O 1
ATOM 1322 N N . SER A 1 166 ? 15.657 5.080 -35.411 1.00 85.56 166 SER A N 1
ATOM 1323 C CA . SER A 1 166 ? 16.905 5.674 -35.901 1.00 85.56 166 SER A CA 1
ATOM 1324 C C . SER A 1 166 ? 17.994 4.611 -36.096 1.00 85.56 166 SER A C 1
ATOM 1326 O O . SER A 1 166 ? 18.619 4.571 -37.154 1.00 85.56 166 SER A O 1
ATOM 1328 N N . ALA A 1 167 ? 18.157 3.689 -35.139 1.00 88.31 167 ALA A N 1
ATOM 1329 C CA . ALA A 1 167 ? 19.113 2.589 -35.259 1.00 88.31 167 ALA A CA 1
ATOM 1330 C C . ALA A 1 167 ? 18.805 1.662 -36.450 1.00 88.31 167 ALA A C 1
ATOM 1332 O O . ALA A 1 167 ? 19.717 1.290 -37.185 1.00 88.31 167 ALA A O 1
ATOM 1333 N N . TRP A 1 168 ? 17.531 1.324 -36.677 1.00 88.06 168 TRP A N 1
ATOM 1334 C CA . TRP A 1 168 ? 17.109 0.524 -37.832 1.00 88.06 168 TRP A CA 1
ATOM 1335 C C . TRP A 1 168 ? 17.331 1.237 -39.167 1.00 88.06 168 TRP A C 1
ATOM 1337 O O . TRP A 1 168 ? 17.818 0.613 -40.103 1.00 88.06 168 TRP A O 1
ATOM 1347 N N . ARG A 1 169 ? 17.036 2.539 -39.262 1.00 84.75 169 ARG A N 1
ATOM 1348 C CA . ARG A 1 169 ? 17.251 3.319 -40.495 1.00 84.75 169 ARG A CA 1
ATOM 1349 C C . ARG A 1 169 ? 18.718 3.352 -40.913 1.00 84.75 169 ARG A C 1
ATOM 1351 O O . ARG A 1 169 ? 19.014 3.141 -42.086 1.00 84.75 169 ARG A O 1
ATOM 1358 N N . VAL A 1 170 ? 19.616 3.564 -39.949 1.00 84.62 170 VAL A N 1
ATOM 1359 C CA . VAL A 1 170 ? 21.068 3.524 -40.184 1.00 84.62 170 VAL A CA 1
ATOM 1360 C C . VAL A 1 170 ? 21.503 2.128 -40.622 1.00 84.62 170 VAL A C 1
ATOM 1362 O O . VAL A 1 170 ? 22.316 1.998 -41.533 1.00 84.62 170 VAL A O 1
ATOM 1365 N N . SER A 1 171 ? 20.952 1.083 -40.001 1.00 86.12 171 SER A N 1
ATOM 1366 C CA . SER A 1 171 ? 21.358 -0.292 -40.289 1.00 86.12 171 SER A CA 1
ATOM 1367 C C . SER A 1 171 ? 20.924 -0.789 -41.668 1.00 86.12 171 SER A C 1
ATOM 1369 O O . SER A 1 171 ? 21.698 -1.440 -42.363 1.00 86.12 171 SER A O 1
ATOM 1371 N N . LEU A 1 172 ? 19.706 -0.429 -42.083 1.00 84.12 172 LEU A N 1
ATOM 1372 C CA . LEU A 1 172 ? 19.154 -0.763 -43.399 1.00 84.12 172 LEU A CA 1
ATOM 1373 C C . LEU A 1 172 ? 19.634 0.195 -44.508 1.00 84.12 172 LEU A C 1
ATOM 1375 O O . LEU A 1 172 ? 19.116 0.160 -45.620 1.00 84.12 172 LEU A O 1
ATOM 1379 N N . SER A 1 173 ? 20.597 1.085 -44.222 1.00 70.62 173 SER A N 1
ATOM 1380 C CA . SER A 1 173 ? 21.180 2.040 -45.182 1.00 70.62 173 SER A CA 1
ATOM 1381 C C . SER A 1 173 ? 20.166 2.907 -45.945 1.00 70.62 173 SER A C 1
ATOM 1383 O O . SER A 1 173 ? 20.392 3.281 -47.094 1.00 70.62 173 SER A O 1
ATOM 1385 N N . LYS A 1 174 ? 19.034 3.256 -45.322 1.00 64.88 174 LYS A N 1
ATOM 1386 C CA . LYS A 1 174 ? 18.030 4.091 -45.990 1.00 64.88 174 LYS A CA 1
ATOM 1387 C C . LYS A 1 174 ? 18.448 5.552 -46.071 1.00 64.88 174 LYS A C 1
ATOM 1389 O O . LYS A 1 174 ? 18.939 6.124 -45.099 1.00 64.88 174 LYS A O 1
ATOM 1394 N N . PHE A 1 175 ? 18.112 6.178 -47.196 1.00 50.06 175 PHE A N 1
ATOM 1395 C CA . PHE A 1 175 ? 18.080 7.630 -47.329 1.00 50.06 175 PHE A CA 1
ATOM 1396 C C . PHE A 1 175 ? 16.926 8.188 -46.479 1.00 50.06 175 PHE A C 1
ATOM 1398 O O . PHE A 1 175 ? 15.767 7.822 -46.676 1.00 50.06 175 PHE A O 1
ATOM 1405 N N . ASP A 1 176 ? 17.228 9.041 -45.501 1.00 51.94 176 ASP A N 1
ATOM 1406 C CA . ASP A 1 176 ? 16.210 9.636 -44.634 1.00 51.94 176 ASP A CA 1
ATOM 1407 C C . ASP A 1 176 ? 15.554 10.830 -45.342 1.00 51.94 176 ASP A C 1
ATOM 1409 O O . ASP A 1 176 ? 16.097 11.935 -45.385 1.00 51.94 176 ASP A O 1
ATOM 1413 N N . ILE A 1 177 ? 14.365 10.604 -45.903 1.00 52.91 177 ILE A N 1
ATOM 1414 C CA . ILE A 1 177 ? 13.556 11.641 -46.564 1.00 52.91 177 ILE A CA 1
ATOM 1415 C C . ILE A 1 177 ? 13.170 12.753 -45.562 1.00 52.91 177 ILE A C 1
ATOM 1417 O O . ILE A 1 177 ? 12.945 13.895 -45.955 1.00 52.91 177 ILE A O 1
ATOM 1421 N N . HIS A 1 178 ? 13.168 12.455 -44.256 1.00 52.03 178 HIS A N 1
ATOM 1422 C CA . HIS A 1 178 ? 12.798 13.376 -43.181 1.00 52.03 178 HIS A CA 1
ATOM 1423 C C . HIS A 1 178 ? 13.995 13.958 -42.412 1.00 52.03 178 HIS A C 1
ATOM 1425 O O . HIS A 1 178 ? 13.793 14.850 -41.589 1.00 52.03 178 HIS A O 1
ATOM 1431 N N . ALA A 1 179 ? 15.240 13.548 -42.697 1.00 51.28 179 ALA A N 1
ATOM 1432 C CA . ALA A 1 179 ? 16.430 14.119 -42.049 1.00 51.28 179 ALA A CA 1
ATOM 1433 C C . ALA A 1 179 ? 16.589 15.621 -42.325 1.00 51.28 179 ALA A C 1
ATOM 1435 O O . ALA A 1 179 ? 17.178 16.332 -41.516 1.00 51.28 179 ALA A O 1
ATOM 1436 N N . ARG A 1 180 ? 16.022 16.120 -43.432 1.00 42.56 180 ARG A N 1
ATOM 1437 C CA . ARG A 1 180 ? 15.995 17.555 -43.762 1.00 42.56 180 ARG A CA 1
ATOM 1438 C C . ARG A 1 180 ? 14.988 18.374 -42.943 1.00 42.56 180 ARG A C 1
ATOM 1440 O O . ARG A 1 180 ? 15.077 19.594 -42.960 1.00 42.56 180 ARG A O 1
ATOM 1447 N N . HIS A 1 181 ? 14.072 17.729 -42.221 1.00 47.41 181 HIS A N 1
ATOM 1448 C CA . HIS A 1 181 ? 13.066 18.390 -41.377 1.00 47.41 181 HIS A CA 1
ATOM 1449 C C . HIS A 1 181 ? 13.237 18.087 -39.886 1.00 47.41 181 HIS A C 1
ATOM 1451 O O . HIS A 1 181 ? 12.393 18.475 -39.081 1.00 47.41 181 HIS A O 1
ATOM 1457 N N . ALA A 1 182 ? 14.313 17.396 -39.501 1.00 45.31 182 ALA A N 1
ATOM 1458 C CA . ALA A 1 182 ? 14.675 17.283 -38.102 1.00 45.31 182 ALA A CA 1
ATOM 1459 C C . ALA A 1 182 ? 15.170 18.656 -37.637 1.00 45.31 182 ALA A C 1
ATOM 1461 O O . ALA A 1 182 ? 16.343 18.991 -37.814 1.00 45.31 182 ALA A O 1
ATOM 1462 N N . GLU A 1 183 ? 14.264 19.457 -37.072 1.00 45.38 183 GLU A N 1
ATOM 1463 C CA . GLU A 1 183 ? 14.659 20.616 -36.281 1.00 45.38 183 GLU A CA 1
ATOM 1464 C C . GLU A 1 183 ? 15.771 20.195 -35.307 1.00 45.38 183 GLU A C 1
ATOM 1466 O O . GLU A 1 183 ? 15.742 19.071 -34.774 1.00 45.38 183 GLU A O 1
ATOM 1471 N N . PRO A 1 184 ? 16.791 21.048 -35.099 1.00 40.72 184 PRO A N 1
ATOM 1472 C CA . PRO A 1 184 ? 17.839 20.757 -34.136 1.00 40.72 184 PRO A CA 1
ATOM 1473 C C . PRO A 1 184 ? 17.177 20.392 -32.810 1.00 40.72 184 PRO A C 1
ATOM 1475 O O . PRO A 1 184 ? 16.214 21.034 -32.406 1.00 40.72 184 PRO A O 1
ATOM 1478 N N . ARG A 1 185 ? 17.668 19.320 -32.169 1.00 49.19 185 ARG A N 1
ATOM 1479 C CA . ARG A 1 185 ? 17.217 18.861 -30.847 1.00 49.19 185 ARG A CA 1
ATOM 1480 C C . ARG A 1 185 ? 17.246 20.041 -29.887 1.00 49.19 185 ARG A C 1
ATOM 1482 O O . ARG A 1 185 ? 18.283 20.321 -29.286 1.00 49.19 185 ARG A O 1
ATOM 1489 N N . ASP A 1 186 ? 16.111 20.708 -29.767 1.00 42.16 186 ASP A N 1
ATOM 1490 C CA . ASP A 1 186 ? 16.004 21.861 -28.912 1.00 42.16 186 ASP A CA 1
ATOM 1491 C C . ASP A 1 186 ? 16.223 21.366 -27.484 1.00 42.16 186 ASP A C 1
ATOM 1493 O O . ASP A 1 186 ? 15.770 20.277 -27.095 1.00 42.16 186 ASP A O 1
ATOM 1497 N N . GLY A 1 187 ? 17.049 22.097 -26.736 1.00 56.94 187 GLY A N 1
ATOM 1498 C CA . GLY A 1 187 ? 17.425 21.725 -25.377 1.00 56.94 187 GLY A CA 1
ATOM 1499 C C . GLY A 1 187 ? 16.184 21.405 -24.544 1.00 56.94 187 GLY A C 1
ATOM 1500 O O . GLY A 1 187 ? 15.103 21.906 -24.835 1.00 56.94 187 GLY A O 1
ATOM 1501 N N . ALA A 1 188 ? 16.334 20.558 -23.515 1.00 62.41 188 ALA A N 1
ATOM 1502 C CA . ALA A 1 188 ? 15.238 20.130 -22.636 1.00 62.41 188 ALA A CA 1
ATOM 1503 C C . ALA A 1 188 ? 14.182 21.237 -22.471 1.00 62.41 188 ALA A C 1
ATOM 1505 O O . ALA A 1 188 ? 14.535 22.341 -22.042 1.00 62.41 188 ALA A O 1
ATOM 1506 N N . SER A 1 189 ? 12.933 20.952 -22.873 1.00 76.81 189 SER A N 1
ATOM 1507 C CA . SER A 1 189 ? 11.846 21.946 -22.901 1.00 76.81 189 SER A CA 1
ATOM 1508 C C . SER A 1 189 ? 11.809 22.754 -21.600 1.00 76.81 189 SER A C 1
ATOM 1510 O O . SER A 1 189 ? 12.145 22.220 -20.538 1.00 76.81 189 SER A O 1
ATOM 1512 N N . ALA A 1 190 ? 11.387 24.021 -21.647 1.00 82.62 190 ALA A N 1
ATOM 1513 C CA . ALA A 1 190 ? 11.304 24.868 -20.451 1.00 82.62 190 ALA A CA 1
ATOM 1514 C C . ALA A 1 190 ? 10.588 24.157 -19.283 1.00 82.62 190 ALA A C 1
ATOM 1516 O O . ALA A 1 190 ? 11.056 24.198 -18.147 1.00 82.62 190 ALA A O 1
ATOM 1517 N N . LEU A 1 191 ? 9.539 23.386 -19.591 1.00 82.75 191 LEU A N 1
ATOM 1518 C CA . LEU A 1 191 ? 8.823 22.537 -18.640 1.00 82.75 191 LEU A CA 1
ATOM 1519 C C . LEU A 1 191 ? 9.709 21.464 -17.982 1.00 82.75 191 LEU A C 1
ATOM 1521 O O . LEU A 1 191 ? 9.658 21.285 -16.770 1.00 82.75 191 LEU A O 1
ATOM 1525 N N . GLN A 1 192 ? 10.544 20.758 -18.750 1.00 84.06 192 GLN A N 1
ATOM 1526 C CA . GLN A 1 192 ? 11.479 19.766 -18.203 1.00 84.06 192 GLN A CA 1
ATOM 1527 C C . GLN A 1 192 ? 12.544 20.410 -17.312 1.00 84.06 192 GLN A C 1
ATOM 1529 O O . GLN A 1 192 ? 12.895 19.835 -16.285 1.00 84.06 192 GLN A O 1
ATOM 1534 N N . LYS A 1 193 ? 13.045 21.598 -17.675 1.00 87.31 193 LYS A N 1
ATOM 1535 C CA . LYS A 1 193 ? 14.004 22.343 -16.842 1.00 87.31 193 LYS A CA 1
ATOM 1536 C C . LYS A 1 193 ? 13.372 22.767 -15.516 1.00 87.31 193 LYS A C 1
ATOM 1538 O O . LYS A 1 193 ? 13.968 22.529 -14.469 1.00 87.31 193 LYS A O 1
ATOM 1543 N N . LEU A 1 194 ? 12.156 23.316 -15.556 1.00 90.25 194 LEU A N 1
ATOM 1544 C CA . LEU A 1 194 ? 11.391 23.688 -14.362 1.00 90.25 194 LEU A CA 1
ATOM 1545 C C . LEU A 1 194 ? 11.085 22.473 -13.479 1.00 90.25 194 LEU A C 1
ATOM 1547 O O . LEU A 1 194 ? 11.272 22.538 -12.268 1.00 90.25 194 LEU A O 1
ATOM 1551 N N . LEU A 1 195 ? 10.689 21.346 -14.076 1.00 91.12 195 LEU A N 1
ATOM 1552 C CA . LEU A 1 195 ? 10.453 20.101 -13.348 1.00 91.12 195 LEU A CA 1
ATOM 1553 C C . LEU A 1 195 ? 11.728 19.600 -12.659 1.00 91.12 195 LEU A C 1
ATOM 1555 O O . LEU A 1 195 ? 11.697 19.273 -11.476 1.00 91.12 195 LEU A O 1
ATOM 1559 N N . CYS A 1 196 ? 12.853 19.550 -13.377 1.00 91.75 196 CYS A N 1
ATOM 1560 C CA . CYS A 1 196 ? 14.137 19.156 -12.799 1.00 91.75 196 CYS A CA 1
ATOM 1561 C C . CYS A 1 196 ? 14.550 20.086 -11.654 1.00 91.75 196 CYS A C 1
ATOM 1563 O O . CYS A 1 196 ? 14.998 19.595 -10.621 1.00 91.75 196 CYS A O 1
ATOM 1565 N N . LEU A 1 197 ? 14.368 21.401 -11.813 1.00 93.19 197 LEU A N 1
ATOM 1566 C CA . LEU A 1 197 ? 14.643 22.376 -10.760 1.00 93.19 197 LEU A CA 1
ATOM 1567 C C . LEU A 1 197 ? 13.753 22.131 -9.532 1.00 93.19 197 LEU A C 1
ATOM 1569 O O . LEU A 1 197 ? 14.266 22.060 -8.421 1.00 93.19 197 LEU A O 1
ATOM 1573 N N . GLY A 1 198 ? 12.448 21.923 -9.725 1.00 92.38 198 GLY A N 1
ATOM 1574 C CA . GLY A 1 198 ? 11.514 21.610 -8.641 1.00 92.38 198 GLY A CA 1
ATOM 1575 C C . GLY A 1 198 ? 11.878 20.325 -7.891 1.00 92.38 198 GLY A C 1
ATOM 1576 O O . GLY A 1 198 ? 11.943 20.322 -6.664 1.00 92.38 198 GLY A O 1
ATOM 1577 N N . LEU A 1 199 ? 12.197 19.243 -8.610 1.00 93.75 199 LEU A N 1
ATOM 1578 C CA . LEU A 1 199 ? 12.657 17.990 -7.998 1.00 93.75 199 LEU A CA 1
ATOM 1579 C C . LEU A 1 199 ? 13.977 18.175 -7.239 1.00 93.75 199 LEU A C 1
ATOM 1581 O O . LEU A 1 199 ? 14.157 17.589 -6.173 1.00 93.75 199 LEU A O 1
ATOM 1585 N N . LEU A 1 200 ? 14.894 18.988 -7.767 1.00 94.19 200 LEU A N 1
ATOM 1586 C CA . LEU A 1 200 ? 16.177 19.273 -7.130 1.00 94.19 200 LEU A CA 1
ATOM 1587 C C . LEU A 1 200 ? 15.995 20.069 -5.834 1.00 94.19 200 LEU A C 1
ATOM 1589 O O . LEU A 1 200 ? 16.610 19.726 -4.828 1.00 94.19 200 LEU A O 1
ATOM 1593 N N . LEU A 1 201 ? 15.094 21.054 -5.822 1.00 92.25 201 LEU A N 1
ATOM 1594 C CA . LEU A 1 201 ? 14.723 21.784 -4.607 1.00 92.25 201 LEU A CA 1
ATOM 1595 C C . LEU A 1 201 ? 14.122 20.851 -3.547 1.00 92.25 201 LEU A C 1
ATOM 1597 O O . LEU A 1 201 ? 14.531 20.904 -2.390 1.00 92.25 201 LEU A O 1
ATOM 1601 N N . ILE A 1 202 ? 13.216 19.945 -3.935 1.00 92.31 202 ILE A N 1
ATOM 1602 C CA . ILE A 1 202 ? 12.637 18.949 -3.015 1.00 92.31 202 ILE A CA 1
ATOM 1603 C C . ILE A 1 202 ? 13.728 18.028 -2.450 1.00 92.31 202 ILE A C 1
ATOM 1605 O O . ILE A 1 202 ? 13.765 17.774 -1.245 1.00 92.31 202 ILE A O 1
ATOM 1609 N N . ALA A 1 203 ? 14.625 17.532 -3.305 1.00 91.44 203 ALA A N 1
ATOM 1610 C CA . ALA A 1 203 ? 15.699 16.625 -2.910 1.00 91.44 203 ALA A CA 1
ATOM 1611 C C . ALA A 1 203 ? 16.710 17.282 -1.954 1.00 91.44 203 ALA A C 1
ATOM 1613 O O . ALA A 1 203 ? 17.171 16.633 -1.014 1.00 91.44 203 ALA A O 1
ATOM 1614 N N . LEU A 1 204 ? 17.038 18.559 -2.179 1.00 90.75 204 LEU A N 1
ATOM 1615 C CA . LEU A 1 204 ? 18.049 19.306 -1.423 1.00 90.75 204 LEU A CA 1
ATOM 1616 C C . LEU A 1 204 ? 17.485 20.122 -0.254 1.00 90.75 204 LEU A C 1
ATOM 1618 O O . LEU A 1 204 ? 18.260 20.719 0.487 1.00 90.75 204 LEU A O 1
ATOM 1622 N N . TYR A 1 205 ? 16.171 20.106 -0.026 1.00 87.50 205 TYR A N 1
ATOM 1623 C CA . TYR A 1 205 ? 15.533 20.842 1.068 1.00 87.50 205 TYR A CA 1
ATOM 1624 C C . TYR A 1 205 ? 16.179 20.679 2.465 1.00 87.50 205 TYR A C 1
ATOM 1626 O O . TYR A 1 205 ? 16.276 21.680 3.168 1.00 87.50 205 TYR A O 1
ATOM 1634 N N . PRO A 1 206 ? 16.655 19.493 2.915 1.00 84.12 206 PRO A N 1
ATOM 1635 C CA . PRO A 1 206 ? 17.286 19.380 4.238 1.00 84.12 206 PRO A CA 1
ATOM 1636 C C . PRO A 1 206 ? 18.710 19.947 4.313 1.00 84.12 206 PRO A C 1
ATOM 1638 O O . PRO A 1 206 ? 19.225 20.128 5.414 1.00 84.12 206 PRO A O 1
ATOM 1641 N N . VAL A 1 207 ? 19.359 20.200 3.173 1.00 85.25 207 VAL A N 1
ATOM 1642 C CA . VAL A 1 207 ? 20.787 20.537 3.110 1.00 85.25 207 VAL A CA 1
ATOM 1643 C C . VAL A 1 207 ? 21.112 21.861 3.814 1.00 85.25 207 VAL A C 1
ATOM 1645 O O . VAL A 1 207 ? 22.044 21.855 4.614 1.00 85.25 207 VAL A O 1
ATOM 1648 N N . PRO A 1 208 ? 20.364 22.969 3.625 1.00 82.62 208 PRO A N 1
ATOM 1649 C CA . PRO A 1 208 ? 20.609 24.206 4.374 1.00 82.62 208 PRO A CA 1
ATOM 1650 C C . PRO A 1 208 ? 20.584 24.000 5.895 1.00 82.62 208 PRO A C 1
ATOM 1652 O O . PRO A 1 208 ? 21.458 24.501 6.602 1.00 82.62 208 PRO A O 1
ATOM 1655 N N . GLY A 1 209 ? 19.649 23.177 6.386 1.00 77.94 209 GLY A N 1
ATOM 1656 C CA . GLY A 1 209 ? 19.537 22.838 7.805 1.00 77.94 209 GLY A CA 1
ATOM 1657 C C . GLY A 1 209 ? 20.737 22.056 8.346 1.00 77.94 209 GLY A C 1
ATOM 1658 O O . GLY A 1 209 ? 21.129 22.270 9.489 1.00 77.94 209 GLY A O 1
ATOM 1659 N N . TRP A 1 210 ? 21.377 21.206 7.533 1.00 83.19 210 TRP A N 1
ATOM 1660 C CA . TRP A 1 210 ? 22.611 20.504 7.923 1.00 83.19 210 TRP A CA 1
ATOM 1661 C C . TRP A 1 210 ? 23.794 21.447 8.153 1.00 83.19 210 TRP A C 1
ATOM 1663 O O . TRP A 1 210 ? 24.668 21.140 8.957 1.00 83.19 210 TRP A O 1
ATOM 1673 N N . PHE A 1 211 ? 23.808 22.592 7.471 1.00 84.62 211 PHE A N 1
ATOM 1674 C CA . PHE A 1 211 ? 24.839 23.621 7.612 1.00 84.62 211 PHE A CA 1
ATOM 1675 C C . PHE A 1 211 ? 24.437 24.750 8.574 1.00 84.62 211 PHE A C 1
ATOM 1677 O O . PHE A 1 211 ? 25.131 25.758 8.654 1.00 84.62 211 PHE A O 1
ATOM 1684 N N . GLY A 1 212 ? 23.328 24.597 9.308 1.00 80.00 212 GLY A N 1
ATOM 1685 C CA . GLY A 1 212 ? 22.869 25.587 10.285 1.00 80.00 212 GLY A CA 1
ATOM 1686 C C . GLY A 1 212 ? 22.219 26.835 9.679 1.00 80.00 212 GLY A C 1
ATOM 1687 O O . GLY A 1 212 ? 22.026 27.813 10.395 1.00 80.00 212 GLY A O 1
ATOM 1688 N N . TYR A 1 213 ? 21.857 26.818 8.392 1.00 80.69 213 TYR A N 1
ATOM 1689 C CA . TYR A 1 213 ? 21.127 27.9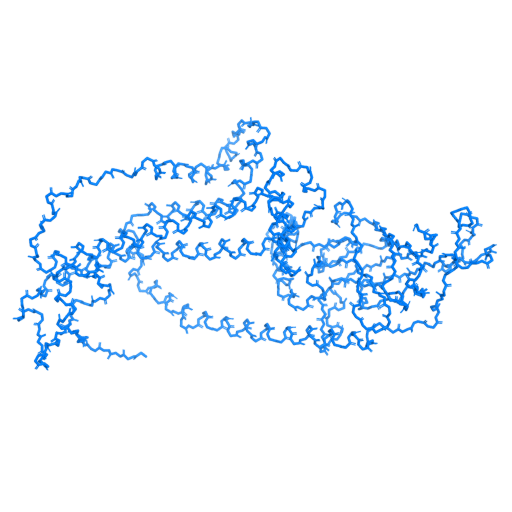08 7.744 1.00 80.69 213 TYR A CA 1
ATOM 1690 C C . TYR A 1 213 ? 19.618 27.607 7.755 1.00 80.69 213 TYR A C 1
ATOM 1692 O O . TYR A 1 213 ? 19.161 26.777 6.960 1.00 80.69 213 TYR A O 1
ATOM 1700 N N . PRO A 1 214 ? 18.818 28.244 8.635 1.00 75.62 214 PRO A N 1
ATOM 1701 C CA . PRO A 1 214 ? 17.374 28.056 8.632 1.00 75.62 214 PRO A CA 1
ATOM 1702 C C . PRO A 1 214 ? 16.778 28.648 7.351 1.00 75.62 214 PRO A C 1
ATOM 1704 O O . PRO A 1 214 ? 17.039 29.799 6.998 1.00 75.62 214 PRO A O 1
ATOM 1707 N N . VAL A 1 215 ? 15.975 27.854 6.641 1.00 76.81 215 VAL A N 1
ATOM 1708 C CA . VAL A 1 215 ? 15.221 28.335 5.477 1.00 76.81 215 VAL A CA 1
ATOM 1709 C C . VAL A 1 215 ? 14.185 29.351 5.980 1.00 76.81 215 VAL A C 1
ATOM 1711 O O . VAL A 1 215 ? 13.481 29.042 6.945 1.00 76.81 215 VAL A O 1
ATOM 1714 N N . PRO A 1 216 ? 14.088 30.555 5.385 1.00 78.69 216 PRO A N 1
ATOM 1715 C CA . PRO A 1 216 ? 13.135 31.564 5.833 1.00 78.69 216 PRO A CA 1
ATOM 1716 C C . PRO A 1 216 ? 11.706 31.021 5.763 1.00 78.69 216 PRO A C 1
ATOM 1718 O O . PRO A 1 216 ? 11.313 30.419 4.761 1.00 78.69 216 PRO A O 1
ATOM 1721 N N . ALA A 1 217 ? 10.943 31.232 6.838 1.00 77.31 217 ALA A N 1
ATOM 1722 C CA . ALA A 1 217 ? 9.571 30.753 6.937 1.00 77.31 217 ALA A CA 1
ATOM 1723 C C . ALA A 1 217 ? 8.696 31.418 5.867 1.00 77.31 217 ALA A C 1
ATOM 1725 O O . ALA A 1 217 ? 8.666 32.644 5.732 1.00 77.31 217 ALA A O 1
ATOM 1726 N N . ALA A 1 218 ? 7.987 30.596 5.101 1.00 84.06 218 ALA A N 1
ATOM 1727 C CA . ALA A 1 218 ? 7.006 31.057 4.136 1.00 84.06 218 ALA A CA 1
ATOM 1728 C C . ALA A 1 218 ? 5.678 31.412 4.837 1.00 84.06 218 ALA A C 1
ATOM 1730 O O . ALA A 1 218 ? 5.451 31.002 5.979 1.00 84.06 218 ALA A O 1
ATOM 1731 N N . PRO A 1 219 ? 4.752 32.125 4.163 1.00 86.81 219 PRO A N 1
ATOM 1732 C CA . PRO A 1 219 ? 3.381 32.257 4.647 1.00 86.81 219 PRO A CA 1
ATOM 1733 C C . PRO A 1 219 ? 2.789 30.883 4.973 1.00 86.81 219 PRO A C 1
ATOM 1735 O O . PRO A 1 219 ? 3.024 29.923 4.243 1.00 86.81 219 PRO A O 1
ATOM 1738 N N . GLU A 1 220 ? 1.987 30.798 6.033 1.00 82.25 220 GLU A N 1
ATOM 1739 C CA . GLU A 1 220 ? 1.524 29.537 6.635 1.00 82.25 220 GLU A CA 1
ATOM 1740 C C . GLU A 1 220 ? 0.999 28.505 5.615 1.00 82.25 220 GLU A C 1
ATOM 1742 O O . GLU A 1 220 ? 1.384 27.339 5.652 1.00 82.25 220 GLU A O 1
ATOM 1747 N N . ALA A 1 221 ? 0.191 28.933 4.635 1.00 80.44 221 ALA A N 1
ATOM 1748 C CA . ALA A 1 221 ? -0.325 28.049 3.583 1.00 80.44 221 ALA A CA 1
ATOM 1749 C C . ALA A 1 221 ? 0.784 27.440 2.708 1.00 80.44 221 ALA A C 1
ATOM 1751 O O . ALA A 1 221 ? 0.741 26.257 2.368 1.00 80.44 221 ALA A O 1
ATOM 1752 N N . LEU A 1 222 ? 1.773 28.255 2.336 1.00 84.12 222 LEU A N 1
ATOM 1753 C CA . LEU A 1 222 ? 2.908 27.820 1.533 1.00 84.12 222 LEU A CA 1
ATOM 1754 C C . LEU A 1 222 ? 3.846 26.940 2.367 1.00 84.12 222 LEU A C 1
ATOM 1756 O O . LEU A 1 222 ? 4.364 25.957 1.846 1.00 84.12 222 LEU A O 1
ATOM 1760 N N . GLN A 1 223 ? 3.998 27.230 3.662 1.00 86.12 223 GLN A N 1
ATOM 1761 C CA . GLN A 1 223 ? 4.797 26.413 4.570 1.00 86.12 223 GLN A CA 1
ATOM 1762 C C . GLN A 1 223 ? 4.219 24.998 4.721 1.00 86.12 223 GLN A C 1
ATOM 1764 O O . GLN A 1 223 ? 4.954 24.033 4.544 1.00 86.12 223 GLN A O 1
ATOM 1769 N N . ILE A 1 224 ? 2.900 24.849 4.914 1.00 84.06 224 ILE A N 1
ATOM 1770 C CA . ILE A 1 224 ? 2.233 23.531 4.985 1.00 84.06 224 ILE A CA 1
ATOM 1771 C C . ILE A 1 224 ? 2.473 22.713 3.706 1.00 84.06 224 ILE A C 1
ATOM 1773 O O . ILE A 1 224 ? 2.731 21.504 3.759 1.00 84.06 224 ILE A O 1
ATOM 1777 N N . PHE A 1 225 ? 2.399 23.367 2.543 1.00 86.69 225 PHE A N 1
ATOM 1778 C CA . PHE A 1 225 ? 2.685 22.729 1.261 1.00 86.69 225 PHE A CA 1
ATOM 1779 C C . PHE A 1 225 ? 4.153 22.294 1.157 1.00 86.69 225 PHE A C 1
ATOM 1781 O O . PHE A 1 225 ? 4.420 21.144 0.797 1.00 86.69 225 PHE A O 1
ATOM 1788 N N . ILE A 1 226 ? 5.093 23.180 1.504 1.00 87.56 226 ILE A N 1
ATOM 1789 C CA . ILE A 1 226 ? 6.535 22.900 1.505 1.00 87.56 226 ILE A CA 1
ATOM 1790 C C . ILE A 1 226 ? 6.850 21.731 2.443 1.00 87.56 226 ILE A C 1
ATOM 1792 O O . ILE A 1 226 ? 7.514 20.777 2.038 1.00 87.56 226 ILE A O 1
ATOM 1796 N N . ASP A 1 227 ? 6.331 21.745 3.666 1.00 86.19 227 ASP A N 1
ATOM 1797 C CA . ASP A 1 227 ? 6.559 20.682 4.645 1.00 86.19 227 ASP A CA 1
ATOM 1798 C C . ASP A 1 227 ? 6.004 19.343 4.144 1.00 86.19 227 ASP A C 1
ATOM 1800 O O . ASP A 1 227 ? 6.632 18.297 4.313 1.00 86.19 227 ASP A O 1
ATOM 1804 N N . SER A 1 228 ? 4.865 19.368 3.447 1.00 87.56 228 SER A N 1
ATOM 1805 C CA . SER A 1 228 ? 4.237 18.172 2.880 1.00 87.56 228 SER A CA 1
ATOM 1806 C C . SER A 1 228 ? 5.009 17.595 1.691 1.00 87.56 228 SER A C 1
ATOM 1808 O O . SER A 1 228 ? 5.293 16.394 1.679 1.00 87.56 228 SER A O 1
ATOM 1810 N N . ILE A 1 229 ? 5.395 18.422 0.713 1.00 90.25 229 ILE A N 1
ATOM 1811 C CA . ILE A 1 229 ? 6.133 17.973 -0.483 1.00 90.25 229 ILE A CA 1
ATOM 1812 C C . ILE A 1 229 ? 7.595 17.634 -0.174 1.00 90.25 229 ILE A C 1
ATOM 1814 O O . ILE A 1 229 ? 8.240 16.897 -0.916 1.00 90.25 229 ILE A O 1
ATOM 1818 N N . THR A 1 230 ? 8.123 18.122 0.948 1.00 89.94 230 THR A N 1
ATOM 1819 C CA . THR A 1 230 ? 9.468 17.794 1.419 1.00 89.94 230 THR A CA 1
ATOM 1820 C C . THR A 1 230 ? 9.465 16.666 2.450 1.00 89.94 230 THR A C 1
ATOM 1822 O O . THR A 1 230 ? 10.507 16.400 3.040 1.00 89.94 230 THR A O 1
ATOM 1825 N N . LYS A 1 231 ? 8.370 15.925 2.666 1.00 88.25 231 LYS A N 1
ATOM 1826 C CA . LYS A 1 231 ? 8.418 14.701 3.493 1.00 88.25 231 LYS A CA 1
ATOM 1827 C C . LYS A 1 231 ? 9.421 13.680 2.915 1.00 88.25 231 LYS A C 1
ATOM 1829 O O . LYS A 1 231 ? 9.582 13.613 1.692 1.00 88.25 231 LYS A O 1
ATOM 1834 N N . PRO A 1 232 ? 10.068 12.830 3.746 1.00 88.06 232 PRO A N 1
ATOM 1835 C CA . PRO A 1 232 ? 11.075 11.858 3.293 1.00 88.06 232 PRO A CA 1
ATOM 1836 C C . PRO A 1 232 ? 10.628 10.980 2.117 1.00 88.06 232 PRO A C 1
ATOM 1838 O O . PRO A 1 232 ? 11.423 10.686 1.227 1.00 88.06 232 PRO A O 1
ATOM 1841 N N . TYR A 1 233 ? 9.343 10.624 2.084 1.00 89.88 233 TYR A N 1
ATOM 1842 C CA . TYR A 1 233 ? 8.715 9.902 0.982 1.00 89.88 233 TYR A CA 1
ATOM 1843 C C . TYR A 1 233 ? 8.888 10.627 -0.366 1.00 89.88 233 TYR A C 1
ATOM 1845 O O . TYR A 1 233 ? 9.483 10.077 -1.289 1.00 89.88 233 TYR A O 1
ATOM 1853 N N . PHE A 1 234 ? 8.455 11.885 -0.483 1.00 92.81 234 PHE A N 1
ATOM 1854 C CA . PHE A 1 234 ? 8.572 12.649 -1.731 1.00 92.81 234 PHE A CA 1
ATOM 1855 C C . PHE A 1 234 ? 10.028 12.957 -2.096 1.00 92.81 234 PHE A C 1
ATOM 1857 O O . PHE A 1 234 ? 10.381 12.913 -3.276 1.00 92.81 234 PHE A O 1
ATOM 1864 N N . ARG A 1 235 ? 10.900 13.173 -1.100 1.00 93.00 235 ARG A N 1
ATOM 1865 C CA . ARG A 1 235 ? 12.349 13.325 -1.332 1.00 93.00 235 ARG A CA 1
ATOM 1866 C C . ARG A 1 235 ? 12.953 12.082 -1.975 1.00 93.00 235 ARG A C 1
ATOM 1868 O O . ARG A 1 235 ? 13.712 12.210 -2.932 1.00 93.00 235 ARG A O 1
ATOM 1875 N N . PHE A 1 236 ? 12.594 10.890 -1.495 1.00 94.62 236 PHE A N 1
ATOM 1876 C CA . PHE A 1 236 ? 13.041 9.632 -2.093 1.00 94.62 236 PHE A CA 1
ATOM 1877 C C . PHE A 1 236 ? 12.661 9.554 -3.577 1.00 94.62 236 PHE A C 1
ATOM 1879 O O . PHE A 1 236 ? 13.520 9.267 -4.411 1.00 94.62 236 PHE A O 1
ATOM 1886 N N . PHE A 1 237 ? 11.412 9.878 -3.925 1.00 96.50 237 PHE A N 1
ATOM 1887 C CA . PHE A 1 237 ? 10.974 9.904 -5.322 1.00 96.50 237 PHE A CA 1
ATOM 1888 C C . PHE A 1 237 ? 11.720 10.948 -6.147 1.00 96.50 237 PHE A C 1
ATOM 1890 O O . PHE A 1 237 ? 12.173 10.632 -7.245 1.00 96.50 237 PHE A O 1
ATOM 1897 N N . ALA A 1 238 ? 11.896 12.160 -5.621 1.00 96.19 238 ALA A N 1
ATOM 1898 C CA . ALA A 1 238 ? 12.625 13.212 -6.315 1.00 96.19 238 ALA A CA 1
ATOM 1899 C C . ALA A 1 238 ? 14.072 12.796 -6.613 1.00 96.19 238 ALA A C 1
ATOM 1901 O O . ALA A 1 238 ? 14.509 12.872 -7.761 1.00 96.19 238 ALA A O 1
ATOM 1902 N N . ILE A 1 239 ? 14.782 12.256 -5.618 1.00 95.50 239 ILE A N 1
ATOM 1903 C CA . ILE A 1 239 ? 16.147 11.737 -5.769 1.00 95.50 239 ILE A CA 1
ATOM 1904 C C . ILE A 1 239 ? 16.178 10.587 -6.780 1.00 95.50 239 ILE A C 1
ATOM 1906 O O . ILE A 1 239 ? 16.997 10.595 -7.699 1.00 95.50 239 ILE A O 1
ATOM 1910 N N . ALA A 1 240 ? 15.274 9.612 -6.658 1.00 96.38 240 ALA A N 1
ATOM 1911 C CA . ALA A 1 240 ? 15.230 8.460 -7.551 1.00 96.38 240 ALA A CA 1
ATOM 1912 C C . ALA A 1 240 ? 14.950 8.869 -9.005 1.00 96.38 240 ALA A C 1
ATOM 1914 O O . ALA A 1 240 ? 15.603 8.355 -9.917 1.00 96.38 240 ALA A O 1
ATOM 1915 N N . ILE A 1 241 ? 14.033 9.816 -9.236 1.00 96.12 241 ILE A N 1
ATOM 1916 C CA . ILE A 1 241 ? 13.742 10.367 -10.566 1.00 96.12 241 ILE A CA 1
ATOM 1917 C C . ILE A 1 241 ? 14.964 11.114 -11.103 1.00 96.12 241 ILE A C 1
ATOM 1919 O O . ILE A 1 241 ? 15.373 10.845 -12.231 1.00 96.12 241 ILE A O 1
ATOM 1923 N N . LEU A 1 242 ? 15.580 12.000 -10.314 1.00 95.31 242 LEU A N 1
ATOM 1924 C CA . LEU A 1 242 ? 16.758 12.766 -10.732 1.00 95.31 242 LEU A CA 1
ATOM 1925 C C . LEU A 1 242 ? 17.920 11.848 -11.109 1.00 95.31 242 LEU A C 1
ATOM 1927 O O . LEU A 1 242 ? 18.441 11.955 -12.216 1.00 95.31 242 LEU A O 1
ATOM 1931 N N . ILE A 1 243 ? 18.274 10.890 -10.248 1.00 94.44 243 ILE A N 1
ATOM 1932 C CA . ILE A 1 243 ? 19.316 9.896 -10.539 1.00 94.44 243 ILE A CA 1
ATOM 1933 C C . ILE A 1 243 ? 18.961 9.143 -11.825 1.00 94.44 243 ILE A C 1
ATOM 1935 O O . ILE A 1 243 ? 19.761 9.072 -12.758 1.00 94.44 243 ILE A O 1
ATOM 1939 N N . THR A 1 244 ? 17.735 8.627 -11.919 1.00 93.56 244 THR A N 1
ATOM 1940 C CA . THR A 1 244 ? 17.301 7.818 -13.065 1.00 93.56 244 THR A CA 1
ATOM 1941 C C . THR A 1 244 ? 17.277 8.605 -14.364 1.00 93.56 244 THR A C 1
ATOM 1943 O O . THR A 1 244 ? 17.557 8.023 -15.406 1.00 93.56 244 THR A O 1
ATOM 1946 N N . MET A 1 245 ? 16.948 9.895 -14.350 1.00 92.12 245 MET A N 1
ATOM 1947 C CA . MET A 1 245 ? 16.790 10.705 -15.562 1.00 92.12 245 MET A CA 1
ATOM 1948 C C . MET A 1 245 ? 18.074 11.437 -15.968 1.00 92.12 245 MET A C 1
ATOM 1950 O O . MET A 1 245 ? 18.279 11.642 -17.163 1.00 92.12 245 MET A O 1
ATOM 1954 N N . LEU A 1 246 ? 18.958 11.768 -15.020 1.00 91.56 246 LEU A N 1
ATOM 1955 C CA . LEU A 1 246 ? 20.194 12.524 -15.269 1.00 91.56 246 LEU A CA 1
ATOM 1956 C C . LEU A 1 246 ? 21.439 11.650 -15.453 1.00 91.56 246 LEU A C 1
ATOM 1958 O O . LEU A 1 246 ? 22.429 12.122 -16.008 1.00 91.56 246 LEU A O 1
ATOM 1962 N N . LEU A 1 247 ? 21.412 10.376 -15.036 1.00 92.56 247 LEU A N 1
ATOM 1963 C CA . LEU A 1 247 ? 22.515 9.445 -15.308 1.00 92.56 247 LEU A CA 1
ATOM 1964 C C . LEU A 1 247 ? 22.842 9.406 -16.806 1.00 92.56 247 LEU A C 1
ATOM 1966 O O . LEU A 1 247 ? 21.939 9.468 -17.632 1.00 92.56 247 LEU A O 1
ATOM 1970 N N . LYS A 1 248 ? 24.114 9.260 -17.180 1.00 93.44 248 LYS A N 1
ATOM 1971 C CA . LYS A 1 248 ? 24.528 9.135 -18.588 1.00 93.44 248 LYS A CA 1
ATOM 1972 C C . LYS A 1 248 ? 24.281 7.716 -19.112 1.00 93.44 248 LYS A C 1
ATOM 1974 O O . LYS A 1 248 ? 24.481 6.742 -18.385 1.00 93.44 248 LYS A O 1
ATOM 1979 N N . ASP A 1 249 ? 23.923 7.583 -20.391 1.00 91.19 249 ASP A N 1
ATOM 1980 C CA . ASP A 1 249 ? 23.664 6.275 -21.022 1.00 91.19 249 ASP A CA 1
ATOM 1981 C C . ASP A 1 249 ? 24.878 5.331 -20.954 1.00 91.19 249 ASP A C 1
ATOM 1983 O O . ASP A 1 249 ? 24.720 4.133 -20.739 1.00 91.19 249 ASP A O 1
ATOM 1987 N N . SER A 1 250 ? 26.105 5.859 -21.040 1.00 90.25 250 SER A N 1
ATOM 1988 C CA . SER A 1 250 ? 27.333 5.062 -20.900 1.00 90.25 250 SER A CA 1
ATOM 1989 C C . SER A 1 250 ? 27.463 4.416 -19.519 1.00 90.25 250 SER A C 1
ATOM 1991 O O . SER A 1 250 ? 27.873 3.261 -19.415 1.00 90.25 250 SER A O 1
ATOM 1993 N N . THR A 1 251 ? 27.089 5.143 -18.465 1.00 93.31 251 THR A N 1
ATOM 1994 C CA . THR A 1 251 ? 27.144 4.658 -17.081 1.00 93.31 251 THR A CA 1
ATOM 1995 C C . THR A 1 251 ? 26.107 3.561 -16.859 1.00 93.31 251 THR A C 1
ATOM 1997 O O . THR A 1 251 ? 26.422 2.515 -16.293 1.00 93.31 251 THR A O 1
ATOM 2000 N N . ILE A 1 252 ? 24.886 3.761 -17.367 1.00 93.38 252 ILE A N 1
ATOM 2001 C CA . ILE A 1 252 ? 23.807 2.769 -17.274 1.00 93.38 252 ILE A CA 1
ATOM 2002 C C . ILE A 1 252 ? 24.177 1.503 -18.045 1.00 93.38 252 ILE A C 1
ATOM 2004 O O . ILE A 1 252 ? 24.062 0.405 -17.503 1.00 93.38 252 ILE A O 1
ATOM 2008 N N . ALA A 1 253 ? 24.659 1.638 -19.282 1.00 92.25 253 ALA A N 1
ATOM 2009 C CA . ALA A 1 253 ? 25.089 0.503 -20.089 1.00 92.25 253 ALA A CA 1
ATOM 2010 C C . ALA A 1 253 ? 26.235 -0.268 -19.415 1.00 92.25 253 ALA A C 1
ATOM 2012 O O . ALA A 1 253 ? 26.158 -1.490 -19.296 1.00 92.25 253 ALA A O 1
ATOM 2013 N N . GLY A 1 254 ? 27.248 0.439 -18.902 1.00 92.31 254 GLY A N 1
ATOM 2014 C CA . GLY A 1 254 ? 28.385 -0.165 -18.207 1.00 92.31 254 GLY A CA 1
ATOM 2015 C C . GLY A 1 254 ? 27.993 -0.948 -16.952 1.00 92.31 254 GLY A C 1
ATOM 2016 O O . GLY A 1 254 ? 28.630 -1.944 -16.634 1.00 92.31 254 GLY A O 1
ATOM 2017 N N . PHE A 1 255 ? 26.928 -0.547 -16.254 1.00 93.25 255 PHE A N 1
ATOM 2018 C CA . PHE A 1 255 ? 26.381 -1.305 -15.128 1.00 93.25 255 PHE A CA 1
ATOM 2019 C C . PHE A 1 255 ? 25.485 -2.469 -15.581 1.00 93.25 255 PHE A C 1
ATOM 2021 O O . PHE A 1 255 ? 25.673 -3.602 -15.142 1.00 93.25 255 PHE A O 1
ATOM 2028 N N . ARG A 1 256 ? 24.536 -2.211 -16.490 1.00 93.50 256 ARG A N 1
ATOM 2029 C CA . ARG A 1 256 ? 23.520 -3.177 -16.951 1.00 93.50 256 ARG A CA 1
ATOM 2030 C C . ARG A 1 256 ? 24.123 -4.382 -17.674 1.00 93.50 256 ARG A C 1
ATOM 2032 O O . ARG A 1 256 ? 23.548 -5.470 -17.640 1.00 93.50 256 ARG A O 1
ATOM 2039 N N . LEU A 1 257 ? 25.228 -4.178 -18.383 1.00 91.50 257 LEU A N 1
ATOM 2040 C CA . LEU A 1 257 ? 25.865 -5.220 -19.185 1.00 91.50 257 LEU A CA 1
ATOM 2041 C C . LEU A 1 257 ? 26.781 -6.141 -18.370 1.00 91.50 257 LEU A C 1
ATOM 2043 O O . LEU A 1 257 ? 27.126 -7.202 -18.875 1.00 91.50 257 LEU A O 1
ATOM 2047 N N . LYS A 1 258 ? 27.126 -5.793 -17.121 1.00 94.75 258 LYS A N 1
ATOM 2048 C CA . LYS A 1 258 ? 27.929 -6.664 -16.249 1.00 94.75 258 LYS A CA 1
ATOM 2049 C C . LYS A 1 258 ? 27.195 -7.972 -15.957 1.00 94.75 258 LYS A C 1
ATOM 2051 O O . LYS A 1 258 ? 26.011 -7.963 -15.607 1.00 94.75 258 LYS A O 1
ATOM 2056 N N . ASP A 1 259 ? 27.922 -9.084 -16.003 1.00 93.12 259 ASP A N 1
ATOM 2057 C CA . ASP A 1 259 ? 27.357 -10.417 -15.763 1.00 93.12 259 ASP A CA 1
ATOM 2058 C C . ASP A 1 259 ? 26.741 -10.545 -14.373 1.00 93.12 259 ASP A C 1
ATOM 2060 O O . ASP A 1 259 ? 25.637 -11.069 -14.242 1.00 93.12 259 ASP A O 1
ATOM 2064 N N . GLY A 1 260 ? 27.372 -9.950 -13.354 1.00 93.69 260 GLY A N 1
ATOM 2065 C CA . GLY A 1 260 ? 26.818 -9.906 -12.000 1.00 93.69 260 GLY A CA 1
ATOM 2066 C C . GLY A 1 260 ? 25.425 -9.267 -11.946 1.00 93.69 260 GLY A C 1
ATOM 2067 O O . GLY A 1 260 ? 24.530 -9.802 -11.297 1.00 93.69 260 GLY A O 1
ATOM 2068 N N . TYR A 1 261 ? 25.188 -8.180 -12.692 1.00 91.75 261 TYR A N 1
ATOM 2069 C CA . TYR A 1 261 ? 23.862 -7.557 -12.771 1.00 91.75 261 TYR A CA 1
ATOM 2070 C C . TYR A 1 261 ? 22.854 -8.465 -13.487 1.00 91.75 261 TYR A C 1
ATOM 2072 O O . TYR A 1 261 ? 21.740 -8.673 -12.999 1.00 91.75 261 TYR A O 1
ATOM 2080 N N . ARG A 1 262 ? 23.237 -9.035 -14.637 1.00 91.31 262 ARG A N 1
ATOM 2081 C CA . ARG A 1 262 ? 22.373 -9.938 -15.416 1.00 91.31 262 ARG A CA 1
ATOM 2082 C C . ARG A 1 262 ? 21.991 -11.182 -14.612 1.00 91.31 262 ARG A C 1
ATOM 2084 O O . ARG A 1 262 ? 20.813 -11.550 -14.586 1.00 91.31 262 ARG A O 1
ATOM 2091 N N . GLN A 1 263 ? 22.950 -11.792 -13.921 1.00 93.88 263 GLN A N 1
ATOM 2092 C CA . GLN A 1 263 ? 22.735 -12.955 -13.068 1.00 93.88 263 GLN A CA 1
ATOM 2093 C C . GLN A 1 263 ? 21.879 -12.605 -11.851 1.00 93.88 263 GLN A C 1
ATOM 2095 O O . GLN A 1 263 ? 20.934 -13.339 -11.558 1.00 93.88 263 GLN A O 1
ATOM 2100 N N . ALA A 1 264 ? 22.140 -11.475 -11.188 1.00 93.38 264 ALA A N 1
ATOM 2101 C CA . ALA A 1 264 ? 21.338 -11.015 -10.058 1.00 93.38 264 ALA A CA 1
ATOM 2102 C C . ALA A 1 264 ? 19.869 -10.820 -10.461 1.00 93.38 264 ALA A C 1
ATOM 2104 O O . ALA A 1 264 ? 18.980 -11.420 -9.862 1.00 93.38 264 ALA A O 1
ATOM 2105 N N . ILE A 1 265 ? 19.599 -10.068 -11.535 1.00 91.19 265 ILE A N 1
ATOM 2106 C CA . ILE A 1 265 ? 18.227 -9.833 -12.011 1.00 91.19 265 ILE A CA 1
ATOM 2107 C C . ILE A 1 265 ? 17.544 -11.130 -12.451 1.00 91.19 265 ILE A C 1
ATOM 2109 O O . ILE A 1 265 ? 16.360 -11.322 -12.178 1.00 91.19 265 ILE A O 1
ATOM 2113 N N . THR A 1 266 ? 18.264 -12.032 -13.119 1.00 91.06 266 THR A N 1
ATOM 2114 C CA . THR A 1 266 ? 17.705 -13.321 -13.553 1.00 91.06 266 THR A CA 1
ATOM 2115 C C . THR A 1 266 ? 17.374 -14.211 -12.355 1.00 91.06 266 THR A C 1
ATOM 2117 O O . THR A 1 266 ? 16.302 -14.809 -12.313 1.00 91.06 266 THR A O 1
ATOM 2120 N N . THR A 1 267 ? 18.245 -14.241 -11.345 1.00 93.81 267 THR A N 1
ATOM 2121 C CA . THR A 1 267 ? 18.030 -14.982 -10.094 1.00 93.81 267 THR A CA 1
ATOM 2122 C C . THR A 1 267 ? 16.839 -14.423 -9.324 1.00 93.81 267 THR A C 1
ATOM 2124 O O . THR A 1 267 ? 15.978 -15.187 -8.886 1.00 93.81 267 THR A O 1
ATOM 2127 N N . ILE A 1 268 ? 16.735 -13.094 -9.227 1.00 93.38 268 ILE A N 1
ATOM 2128 C CA . ILE A 1 268 ? 15.587 -12.429 -8.608 1.00 93.38 268 ILE A CA 1
ATOM 2129 C C . ILE A 1 268 ? 14.296 -12.823 -9.329 1.00 93.38 268 ILE A C 1
ATOM 2131 O O . ILE A 1 268 ? 13.345 -13.248 -8.683 1.00 93.38 268 ILE A O 1
ATOM 2135 N N . LYS A 1 269 ? 14.265 -12.735 -10.662 1.00 90.62 269 LYS A N 1
ATOM 2136 C CA . LYS A 1 269 ? 13.055 -13.000 -11.454 1.00 90.62 269 LYS A CA 1
ATOM 2137 C C . LYS A 1 269 ? 12.622 -14.461 -11.463 1.00 90.62 269 LYS A C 1
ATOM 2139 O O . LYS A 1 269 ? 11.428 -14.721 -11.424 1.00 90.62 269 LYS A O 1
ATOM 2144 N N . LEU A 1 270 ? 13.565 -15.393 -11.577 1.00 92.56 270 LEU A N 1
ATOM 2145 C CA . LEU A 1 270 ? 13.249 -16.804 -11.808 1.00 92.56 270 LEU A CA 1
ATOM 2146 C C . LEU A 1 270 ? 13.224 -17.644 -10.529 1.00 92.56 270 LEU A C 1
ATOM 2148 O O . LEU A 1 270 ? 12.610 -18.704 -10.537 1.00 92.56 270 LEU A O 1
ATOM 2152 N N . LYS A 1 271 ? 13.893 -17.208 -9.453 1.00 92.56 271 LYS A N 1
ATOM 2153 C CA . LYS A 1 271 ? 13.999 -17.985 -8.207 1.00 92.56 271 LYS A CA 1
ATOM 2154 C C . LYS A 1 271 ? 13.407 -17.249 -7.011 1.00 92.56 271 LYS A C 1
ATOM 2156 O O . LYS A 1 271 ? 12.490 -17.757 -6.378 1.00 92.56 271 LYS A O 1
ATOM 2161 N N . ILE A 1 272 ? 13.908 -16.047 -6.718 1.00 93.69 272 ILE A N 1
ATOM 2162 C CA . ILE A 1 272 ? 13.578 -15.349 -5.465 1.00 93.69 272 ILE A CA 1
ATOM 2163 C C . ILE A 1 272 ? 12.137 -14.835 -5.481 1.00 93.69 272 ILE A C 1
ATOM 2165 O O . ILE A 1 272 ? 11.375 -15.151 -4.575 1.00 93.69 272 ILE A O 1
ATOM 2169 N N . ALA A 1 273 ? 11.742 -14.073 -6.506 1.00 90.94 273 ALA A N 1
ATOM 2170 C CA . ALA A 1 273 ? 10.410 -13.477 -6.563 1.00 90.94 273 ALA A CA 1
ATOM 2171 C C . ALA A 1 273 ? 9.294 -14.540 -6.568 1.00 90.94 273 ALA A C 1
ATOM 2173 O O . ALA A 1 273 ? 8.407 -14.428 -5.724 1.00 90.94 273 ALA A O 1
ATOM 2174 N N . PRO A 1 274 ? 9.338 -15.604 -7.400 1.00 94.62 274 PRO A N 1
ATOM 2175 C CA . PRO A 1 274 ? 8.342 -16.674 -7.329 1.00 94.62 274 PRO A CA 1
ATOM 2176 C C . PRO A 1 274 ? 8.292 -17.360 -5.959 1.00 94.62 274 PRO A C 1
ATOM 2178 O O . PRO A 1 274 ? 7.202 -17.621 -5.460 1.00 94.62 274 PRO A O 1
ATOM 2181 N N . GLY A 1 275 ? 9.447 -17.599 -5.325 1.00 95.94 275 GLY A N 1
ATOM 2182 C CA . GLY A 1 275 ? 9.511 -18.180 -3.981 1.00 95.94 275 GLY A CA 1
ATOM 2183 C C . GLY A 1 275 ? 8.858 -17.292 -2.917 1.00 95.94 275 GLY A C 1
ATOM 2184 O O . GLY A 1 275 ? 8.045 -17.773 -2.132 1.00 95.94 275 GLY A O 1
ATOM 2185 N N . ILE A 1 276 ? 9.146 -15.986 -2.929 1.00 93.31 276 ILE A N 1
ATOM 2186 C CA . ILE A 1 276 ? 8.510 -15.016 -2.025 1.00 93.31 276 ILE A CA 1
ATOM 2187 C C . ILE A 1 276 ? 6.998 -14.968 -2.263 1.00 93.31 276 ILE A C 1
ATOM 2189 O O . ILE A 1 276 ? 6.237 -15.031 -1.302 1.00 93.31 276 ILE A O 1
ATOM 2193 N N . PHE A 1 277 ? 6.543 -14.894 -3.519 1.00 93.12 277 PHE A N 1
ATOM 2194 C CA . PHE A 1 277 ? 5.110 -14.886 -3.820 1.00 93.12 277 PHE A CA 1
ATOM 2195 C C . PHE A 1 277 ? 4.419 -16.172 -3.361 1.00 93.12 277 PHE A C 1
ATOM 2197 O O . PHE A 1 277 ? 3.348 -16.090 -2.770 1.00 93.12 277 PHE A O 1
ATOM 2204 N N . ALA A 1 278 ? 5.035 -17.340 -3.556 1.00 95.50 278 ALA A N 1
ATOM 2205 C CA . ALA A 1 278 ? 4.494 -18.606 -3.065 1.00 95.50 278 ALA A CA 1
ATOM 2206 C C . ALA A 1 278 ? 4.332 -18.608 -1.534 1.00 95.50 278 ALA A C 1
ATOM 2208 O O . ALA A 1 278 ? 3.274 -18.987 -1.033 1.00 95.50 278 ALA A O 1
ATOM 2209 N N . LEU A 1 279 ? 5.335 -18.119 -0.794 1.00 95.00 279 LEU A N 1
ATOM 2210 C CA . LEU A 1 279 ? 5.257 -17.976 0.664 1.00 95.00 279 LEU A CA 1
ATOM 2211 C C . LEU A 1 279 ? 4.168 -16.984 1.091 1.00 95.00 279 LEU A C 1
ATOM 2213 O O . LEU A 1 279 ? 3.410 -17.277 2.012 1.00 95.00 279 LEU A O 1
ATOM 2217 N N . LEU A 1 280 ? 4.057 -15.837 0.413 1.00 91.81 280 LEU A N 1
ATOM 2218 C CA . LEU A 1 280 ? 3.025 -14.836 0.695 1.00 91.81 280 LEU A CA 1
ATOM 2219 C C . LEU A 1 280 ? 1.616 -15.369 0.420 1.00 91.81 280 LEU A C 1
ATOM 2221 O O . LEU A 1 280 ? 0.717 -15.112 1.214 1.00 91.81 280 LEU A O 1
ATOM 2225 N N . PHE A 1 281 ? 1.415 -16.127 -0.662 1.00 94.12 281 PHE A N 1
ATOM 2226 C CA . PHE A 1 281 ? 0.122 -16.746 -0.959 1.00 94.12 281 PHE A CA 1
ATOM 2227 C C . PHE A 1 281 ? -0.242 -17.826 0.054 1.00 94.12 281 PHE A C 1
ATOM 2229 O O . PHE A 1 281 ? -1.381 -17.859 0.511 1.00 94.12 281 PHE A O 1
ATOM 2236 N N . LEU A 1 282 ? 0.716 -18.671 0.446 1.00 96.19 282 LEU A N 1
ATOM 2237 C CA . LEU A 1 282 ? 0.490 -19.680 1.478 1.00 96.19 282 LEU A CA 1
ATOM 2238 C C . LEU A 1 282 ? 0.135 -19.023 2.818 1.00 96.19 282 LEU A C 1
ATOM 2240 O O . LEU A 1 282 ? -0.878 -19.366 3.425 1.00 96.19 282 LEU A O 1
ATOM 2244 N N . TYR A 1 283 ? 0.934 -18.043 3.248 1.00 94.44 283 TYR A N 1
ATOM 2245 C CA . TYR A 1 283 ? 0.684 -17.286 4.470 1.00 94.44 283 TYR A CA 1
ATOM 2246 C C . TYR A 1 283 ? -0.671 -16.578 4.427 1.00 94.44 283 TYR A C 1
ATOM 2248 O O . TYR A 1 283 ? -1.476 -16.745 5.337 1.00 94.44 283 TYR A O 1
ATOM 2256 N N . GLY A 1 284 ? -0.942 -15.829 3.356 1.00 93.19 284 GLY A N 1
ATOM 2257 C CA . GLY A 1 284 ? -2.196 -15.108 3.164 1.00 93.19 284 GLY A CA 1
ATOM 2258 C C . GLY A 1 284 ? -3.402 -16.043 3.164 1.00 93.19 284 GLY A C 1
ATOM 2259 O O . GLY A 1 284 ? -4.390 -15.749 3.827 1.00 93.19 284 GLY A O 1
ATOM 2260 N N . GLY A 1 285 ? -3.305 -17.200 2.502 1.00 94.00 285 GLY A N 1
ATOM 2261 C CA . GLY A 1 285 ? -4.351 -18.221 2.503 1.00 94.00 285 GLY A CA 1
ATOM 2262 C C . GLY A 1 285 ? -4.645 -18.760 3.904 1.00 94.00 285 GLY A C 1
ATOM 2263 O O . GLY A 1 285 ? -5.800 -18.770 4.324 1.00 94.00 285 GLY A O 1
ATOM 2264 N N . VAL A 1 286 ? -3.610 -19.139 4.662 1.00 94.94 286 VAL A N 1
ATOM 2265 C CA . VAL A 1 286 ? -3.761 -19.633 6.044 1.00 94.94 286 VAL A CA 1
ATOM 2266 C C . VAL A 1 286 ? -4.293 -18.542 6.976 1.00 94.94 286 VAL A C 1
ATOM 2268 O O . VAL A 1 286 ? -5.181 -18.799 7.788 1.00 94.94 286 VAL A O 1
ATOM 2271 N N . ALA A 1 287 ? -3.778 -17.320 6.855 1.00 94.19 287 ALA A N 1
ATOM 2272 C CA . ALA A 1 287 ? -4.181 -16.173 7.656 1.00 94.19 287 ALA A CA 1
ATOM 2273 C C . ALA A 1 287 ? -5.657 -15.810 7.424 1.00 94.19 287 ALA A C 1
ATOM 2275 O O . ALA A 1 287 ? -6.424 -15.707 8.381 1.00 94.19 287 ALA A O 1
ATOM 2276 N N . LEU A 1 288 ? -6.080 -15.703 6.162 1.00 92.38 288 LEU A N 1
ATOM 2277 C CA . LEU A 1 288 ? -7.470 -15.414 5.804 1.00 92.38 288 LEU A CA 1
ATOM 2278 C C . LEU A 1 288 ? -8.412 -16.550 6.209 1.00 92.38 288 LEU A C 1
ATOM 2280 O O . LEU A 1 288 ? -9.485 -16.277 6.744 1.00 92.38 288 LEU A O 1
ATOM 2284 N N . ALA A 1 289 ? -8.009 -17.811 6.024 1.00 93.81 289 ALA A N 1
ATOM 2285 C CA . ALA A 1 289 ? -8.785 -18.954 6.500 1.00 93.81 289 ALA A CA 1
ATOM 2286 C C . ALA A 1 289 ? -8.955 -18.919 8.028 1.00 93.81 289 ALA A C 1
ATOM 2288 O O . ALA A 1 289 ? -10.063 -19.102 8.527 1.00 93.81 289 ALA A O 1
ATOM 2289 N N . SER A 1 290 ? -7.886 -18.613 8.772 1.00 94.56 290 SER A N 1
ATOM 2290 C CA . SER A 1 290 ? -7.931 -18.474 10.233 1.00 94.56 290 SER A CA 1
ATOM 2291 C C . SER A 1 290 ? -8.875 -17.356 10.678 1.00 94.56 290 SER A C 1
ATOM 2293 O O . SER A 1 290 ? -9.694 -17.565 11.573 1.00 94.56 290 SER A O 1
ATOM 2295 N N . HIS A 1 291 ? -8.795 -16.188 10.035 1.00 93.31 291 HIS A N 1
ATOM 2296 C CA . HIS A 1 291 ? -9.674 -15.052 10.307 1.00 93.31 291 HIS A CA 1
ATOM 2297 C C . HIS A 1 291 ? -11.142 -15.385 10.005 1.00 93.31 291 HIS A C 1
ATOM 2299 O O . HIS A 1 291 ? -12.027 -15.117 10.815 1.00 93.31 291 HIS A O 1
ATOM 2305 N N . TYR A 1 292 ? -11.404 -16.033 8.870 1.00 92.94 292 TYR A N 1
ATOM 2306 C CA . TYR A 1 292 ? -12.751 -16.445 8.491 1.00 92.94 292 TYR A CA 1
ATOM 2307 C C . TYR A 1 292 ? -13.341 -17.452 9.485 1.00 92.94 292 TYR A C 1
ATOM 2309 O O . TYR A 1 292 ? -14.451 -17.256 9.976 1.00 92.94 292 TYR A O 1
ATOM 2317 N N . ILE A 1 293 ? -12.577 -18.487 9.854 1.00 94.81 293 ILE A N 1
ATOM 2318 C CA . ILE A 1 293 ? -12.990 -19.473 10.862 1.00 94.81 293 ILE A CA 1
ATOM 2319 C C . ILE A 1 293 ? -13.256 -18.791 12.205 1.00 94.81 293 ILE A C 1
ATOM 2321 O O . ILE A 1 293 ? -14.240 -19.119 12.864 1.00 94.81 293 ILE A O 1
ATOM 2325 N N . PHE A 1 294 ? -12.421 -17.826 12.606 1.00 94.00 294 PHE A N 1
ATOM 2326 C CA . PHE A 1 294 ? -12.658 -17.050 13.819 1.00 94.00 294 PHE A CA 1
ATOM 2327 C C . PHE A 1 294 ? -14.007 -16.327 13.766 1.00 94.00 294 PHE A C 1
ATOM 2329 O O . PHE A 1 294 ? -14.802 -16.499 14.681 1.00 94.00 294 PHE A O 1
ATOM 2336 N N . ASN A 1 295 ? -14.301 -15.587 12.693 1.00 92.00 295 ASN A N 1
ATOM 2337 C CA . ASN A 1 295 ? -15.555 -14.833 12.565 1.00 92.00 295 ASN A CA 1
ATOM 2338 C C . ASN A 1 295 ? -16.796 -15.735 12.558 1.00 92.00 295 ASN A C 1
ATOM 2340 O O . ASN A 1 295 ? -17.827 -15.359 13.115 1.00 92.00 295 ASN A O 1
ATOM 2344 N N . VAL A 1 296 ? -16.701 -16.919 11.942 1.00 92.75 296 VAL A N 1
ATOM 2345 C CA . VAL A 1 296 ? -17.773 -17.925 11.968 1.00 92.75 296 VAL A CA 1
ATOM 2346 C C . VAL A 1 296 ? -18.011 -18.389 13.404 1.00 92.75 296 VAL A C 1
ATOM 2348 O O . VAL A 1 296 ? -19.126 -18.281 13.906 1.00 92.75 296 VAL A O 1
ATOM 2351 N N . ARG A 1 297 ? -16.959 -18.834 14.098 1.00 93.88 297 ARG A N 1
ATOM 2352 C CA . ARG A 1 297 ? -17.040 -19.298 15.493 1.00 93.88 297 ARG A CA 1
ATOM 2353 C C . ARG A 1 297 ? -17.529 -18.204 16.446 1.00 93.88 297 ARG A C 1
ATOM 2355 O O . ARG A 1 297 ? -18.375 -18.459 17.300 1.00 93.88 297 ARG A O 1
ATOM 2362 N N . ASP A 1 298 ? -17.042 -16.978 16.275 1.00 92.19 298 ASP A N 1
ATOM 2363 C CA . ASP A 1 298 ? -17.437 -15.820 17.081 1.00 92.19 298 ASP A CA 1
ATOM 2364 C C . ASP A 1 298 ? -18.921 -15.475 16.905 1.00 92.19 298 ASP A C 1
ATOM 2366 O O . ASP A 1 298 ? -19.611 -15.184 17.887 1.00 92.19 298 ASP A O 1
ATOM 2370 N N . SER A 1 299 ? -19.440 -15.605 15.679 1.00 91.06 299 SER A N 1
ATOM 2371 C CA . SER A 1 299 ? -20.862 -15.415 15.385 1.00 91.06 299 SER A CA 1
ATOM 2372 C C . SER A 1 299 ? -21.747 -16.483 16.036 1.00 91.06 299 SER A C 1
ATOM 2374 O O . SER A 1 299 ? -22.897 -16.188 16.358 1.00 91.06 299 SER A O 1
ATOM 2376 N N . PHE A 1 300 ? -21.233 -17.696 16.261 1.00 93.31 300 PHE A N 1
ATOM 2377 C CA . PHE A 1 300 ? -21.931 -18.764 16.990 1.00 93.31 300 PHE A CA 1
ATOM 2378 C C . PHE A 1 300 ? -21.758 -18.686 18.518 1.00 93.31 300 PHE A C 1
ATOM 2380 O O . PHE A 1 300 ? -22.295 -19.525 19.235 1.00 93.31 300 PHE A O 1
ATOM 2387 N N . GLY A 1 301 ? -21.040 -17.681 19.034 1.00 90.88 301 GLY A N 1
ATOM 2388 C CA . GLY A 1 301 ? -20.866 -17.484 20.476 1.00 90.88 301 GLY A CA 1
ATOM 2389 C C . GLY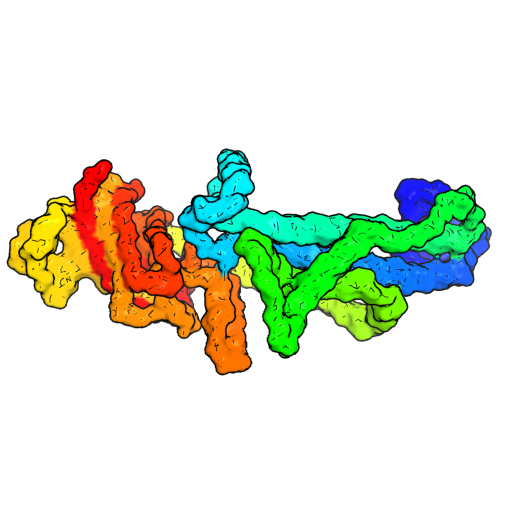 A 1 301 ? -19.821 -18.400 21.114 1.00 90.88 301 GLY A C 1
ATOM 2390 O O . GLY A 1 301 ? -19.889 -18.695 22.308 1.00 90.88 301 GLY A O 1
ATOM 2391 N N . ASP A 1 302 ? -18.824 -18.866 20.354 1.00 92.62 302 ASP A N 1
ATOM 2392 C CA . ASP A 1 302 ? -17.719 -19.668 20.902 1.00 92.62 302 ASP A CA 1
ATOM 2393 C C . ASP A 1 302 ? -16.858 -18.890 21.908 1.00 92.62 302 ASP A C 1
ATOM 2395 O O . ASP A 1 302 ? -16.332 -19.489 22.846 1.00 92.62 302 ASP A O 1
ATOM 2399 N N . PHE A 1 303 ? -16.719 -17.572 21.729 1.00 92.25 303 PHE A N 1
ATOM 2400 C CA . PHE A 1 303 ? -15.797 -16.744 22.516 1.00 92.25 303 PHE A CA 1
ATOM 2401 C C . PHE A 1 303 ? -16.492 -15.884 23.574 1.00 92.25 303 PHE A C 1
ATOM 2403 O O . PHE A 1 303 ? -16.038 -15.839 24.716 1.00 92.25 303 PHE A O 1
ATOM 2410 N N . CYS A 1 304 ? -17.579 -15.200 23.218 1.00 92.62 304 CYS A N 1
ATOM 2411 C CA . CYS A 1 304 ? -18.366 -14.407 24.159 1.00 92.62 304 CYS A CA 1
ATOM 2412 C C . CYS A 1 304 ? -19.430 -15.294 24.811 1.00 92.62 304 CYS A C 1
ATOM 2414 O O . CYS A 1 304 ? -20.458 -15.578 24.203 1.00 92.62 304 CYS A O 1
ATOM 2416 N N . LYS A 1 305 ? -19.160 -15.768 26.032 1.00 93.25 305 LYS A N 1
ATOM 2417 C CA . LYS A 1 305 ? -20.090 -16.610 26.798 1.00 93.25 305 LYS A CA 1
ATOM 2418 C C . LYS A 1 305 ? -20.987 -15.762 27.711 1.00 93.25 305 LYS A C 1
ATOM 2420 O O . LYS A 1 305 ? -20.511 -14.743 28.220 1.00 93.25 305 LYS A O 1
ATOM 2425 N N . PRO A 1 306 ? -22.252 -16.160 27.930 1.00 92.06 306 PRO A N 1
ATOM 2426 C CA . PRO A 1 306 ? -23.151 -15.451 28.835 1.00 92.06 306 PRO A CA 1
ATOM 2427 C C . PRO A 1 306 ? -22.622 -15.492 30.272 1.00 92.06 306 PRO A C 1
ATOM 2429 O O . PRO A 1 306 ? -22.202 -16.549 30.751 1.00 92.06 306 PRO A O 1
ATOM 2432 N N . ASP A 1 307 ? -22.643 -14.352 30.964 1.00 92.25 307 ASP A N 1
ATOM 2433 C CA . ASP A 1 307 ? -22.275 -14.286 32.382 1.00 92.25 307 ASP A CA 1
ATOM 2434 C C . ASP A 1 307 ? -23.538 -14.463 33.248 1.00 92.25 307 ASP A C 1
ATOM 2436 O O . ASP A 1 307 ? -24.513 -13.722 33.084 1.00 92.25 307 ASP A O 1
ATOM 2440 N N . PRO A 1 308 ? -23.566 -15.411 34.205 1.00 90.12 308 PRO A N 1
ATOM 2441 C CA . PRO A 1 308 ? -24.731 -15.618 35.069 1.00 90.12 308 PRO A CA 1
ATOM 2442 C C . PRO A 1 308 ? -25.067 -14.401 35.948 1.00 90.12 308 PRO A C 1
ATOM 2444 O O . PRO A 1 308 ? -26.192 -14.291 36.431 1.00 90.12 308 PRO A O 1
ATOM 2447 N N . LYS A 1 309 ? -24.123 -13.474 36.156 1.00 88.38 309 LYS A N 1
ATOM 2448 C CA . LYS A 1 309 ? -24.328 -12.221 36.899 1.00 88.38 309 LYS A CA 1
ATOM 2449 C C . LYS A 1 309 ? -24.857 -11.087 36.012 1.00 88.38 309 LYS A C 1
ATOM 2451 O O . LYS A 1 309 ? -25.087 -9.983 36.513 1.00 88.38 309 LYS A O 1
ATOM 2456 N N . ALA A 1 310 ? -25.053 -11.327 34.712 1.00 89.25 310 ALA A N 1
ATOM 2457 C CA . ALA A 1 310 ? -25.494 -10.304 33.777 1.00 89.25 310 ALA A CA 1
ATOM 2458 C C . ALA A 1 310 ? -26.928 -9.840 34.061 1.00 89.25 310 ALA A C 1
ATOM 2460 O O . ALA A 1 310 ? -27.890 -10.608 33.962 1.00 89.25 310 ALA A O 1
ATOM 2461 N N . SER A 1 311 ? -27.073 -8.551 34.365 1.00 89.75 311 SER A N 1
ATOM 2462 C CA . SER A 1 311 ? -28.327 -7.968 34.850 1.00 89.75 311 SER A CA 1
ATOM 2463 C C . SER A 1 311 ? -28.822 -6.833 33.955 1.00 89.75 311 SER A C 1
ATOM 2465 O O . SER A 1 311 ? -28.048 -6.163 33.270 1.00 89.75 311 SER A O 1
ATOM 2467 N N . LYS A 1 312 ? -30.140 -6.613 33.944 1.00 90.50 312 LYS A N 1
ATOM 2468 C CA . LYS A 1 312 ? -30.761 -5.453 33.289 1.00 90.50 312 LYS A CA 1
ATOM 2469 C C . LYS A 1 312 ? -30.558 -4.213 34.160 1.00 90.50 312 LYS A C 1
ATOM 2471 O O . LYS A 1 312 ? -30.769 -4.283 35.365 1.00 90.50 312 LYS A O 1
ATOM 2476 N N . LEU A 1 313 ? -30.192 -3.092 33.541 1.00 87.56 313 LEU A N 1
ATOM 2477 C CA . LEU A 1 313 ? -30.060 -1.811 34.237 1.00 87.56 313 LEU A CA 1
ATOM 2478 C C . LEU A 1 313 ? -31.390 -1.052 34.298 1.00 87.56 313 LEU A C 1
ATOM 2480 O O . LEU A 1 313 ? -32.145 -0.974 33.316 1.00 87.56 313 LEU A O 1
ATOM 2484 N N . ASP A 1 314 ? -31.639 -0.429 35.441 1.00 85.25 314 ASP A N 1
ATOM 2485 C CA . ASP A 1 314 ? -32.751 0.486 35.655 1.00 85.25 314 ASP A CA 1
ATOM 2486 C C . ASP A 1 314 ? -32.416 1.892 35.157 1.00 85.25 314 ASP A C 1
ATOM 2488 O O . ASP A 1 314 ? -31.257 2.299 35.096 1.00 85.25 314 ASP A O 1
ATOM 2492 N N . LEU A 1 315 ? -33.449 2.641 34.766 1.00 82.81 315 LEU A N 1
ATOM 2493 C CA . LEU A 1 315 ? -33.286 4.043 34.401 1.00 82.81 315 LEU A CA 1
ATOM 2494 C C . LEU A 1 315 ? -33.079 4.868 35.673 1.00 82.81 315 LEU A C 1
ATOM 2496 O O . LEU A 1 315 ? -33.939 4.837 36.558 1.00 82.81 315 LEU A O 1
ATOM 2500 N N . CYS A 1 316 ? -31.982 5.621 35.723 1.00 70.56 316 CYS A N 1
ATOM 2501 C CA . CYS A 1 316 ? -31.666 6.494 36.845 1.00 70.56 316 CYS A CA 1
ATOM 2502 C C . CYS A 1 316 ? -31.282 7.892 36.368 1.00 70.56 316 CYS A C 1
ATOM 2504 O O . CYS A 1 316 ? -30.666 8.076 35.317 1.00 70.56 316 CYS A O 1
ATOM 2506 N N . THR A 1 317 ? -31.659 8.887 37.155 1.00 69.69 317 THR A N 1
ATOM 2507 C CA . THR A 1 317 ? -31.275 10.283 36.956 1.00 69.69 317 THR A CA 1
ATOM 2508 C C . THR A 1 317 ? -29.859 10.537 37.497 1.00 69.69 317 THR A C 1
ATOM 2510 O O . THR A 1 317 ? -29.421 9.847 38.420 1.00 69.69 317 THR A O 1
ATOM 2513 N N . PRO A 1 318 ? -29.121 11.541 36.983 1.00 63.81 318 PRO A N 1
ATOM 2514 C CA . PRO A 1 318 ? -27.790 11.886 37.497 1.00 63.81 318 PRO A CA 1
ATOM 2515 C C . PRO A 1 318 ? -27.762 12.164 39.010 1.00 63.81 318 PRO A C 1
ATOM 2517 O O . PRO A 1 318 ? -26.787 11.825 39.678 1.00 63.81 318 PRO A O 1
ATOM 2520 N N . ALA A 1 319 ? -28.850 12.718 39.558 1.00 59.97 319 ALA A N 1
ATOM 2521 C CA . ALA A 1 319 ? -29.017 12.955 40.991 1.00 59.97 319 ALA A CA 1
ATOM 2522 C C . ALA A 1 319 ? -29.117 11.646 41.798 1.00 59.97 319 ALA A C 1
ATOM 2524 O O . ALA A 1 319 ? -28.484 11.523 42.842 1.00 59.97 319 ALA A O 1
ATOM 2525 N N . GLU A 1 320 ? -29.845 10.642 41.293 1.00 61.78 320 GLU A N 1
ATOM 2526 C CA . GLU A 1 320 ? -29.952 9.318 41.927 1.00 61.78 320 GLU A CA 1
ATOM 2527 C C . GLU A 1 320 ? -28.619 8.556 41.894 1.00 61.78 320 GLU A C 1
ATOM 2529 O O . GLU A 1 320 ? -28.283 7.873 42.855 1.00 61.78 320 GLU A O 1
ATOM 2534 N N . VAL A 1 321 ? -27.825 8.710 40.828 1.00 61.69 321 VAL A N 1
ATOM 2535 C CA . VAL A 1 321 ? -26.503 8.065 40.699 1.00 61.69 321 VAL A CA 1
ATOM 2536 C C . VAL A 1 321 ? -25.466 8.683 41.648 1.00 61.69 321 VAL A C 1
ATOM 2538 O O . VAL A 1 321 ? -24.599 7.966 42.146 1.00 61.69 321 VAL A O 1
ATOM 2541 N N . GLY A 1 322 ? -25.551 9.990 41.922 1.00 57.69 322 GLY A N 1
ATOM 2542 C CA . GLY A 1 322 ? -24.660 10.689 42.858 1.00 57.69 322 GLY A CA 1
ATOM 2543 C C . GLY A 1 322 ? -24.896 10.354 44.338 1.00 57.69 322 GLY A C 1
ATOM 2544 O O . GLY A 1 322 ? -23.994 10.537 45.149 1.00 57.69 322 GLY A O 1
ATOM 2545 N N . LEU A 1 323 ? -26.080 9.835 44.685 1.00 54.28 323 LEU A N 1
ATOM 2546 C CA . LEU A 1 323 ? -26.493 9.489 46.056 1.00 54.28 323 LEU A CA 1
ATOM 2547 C C . LEU A 1 323 ? -26.157 8.039 46.464 1.00 54.28 323 LEU A C 1
ATOM 2549 O O . LEU A 1 323 ? -26.387 7.645 47.611 1.00 54.28 323 LEU A O 1
ATOM 2553 N N . CYS A 1 324 ? -25.628 7.229 45.545 1.00 59.78 324 CYS A N 1
ATOM 2554 C CA . CYS A 1 324 ? -25.296 5.834 45.812 1.00 59.78 324 CYS A CA 1
ATOM 2555 C C . CYS A 1 324 ? -23.890 5.687 46.422 1.00 59.78 324 CYS A C 1
ATOM 2557 O O . CYS A 1 324 ? -22.897 6.105 45.822 1.00 59.78 324 CYS A O 1
ATOM 2559 N N . THR A 1 325 ? -23.774 5.011 47.568 1.00 53.56 325 THR A N 1
ATOM 2560 C CA . THR A 1 325 ? -22.477 4.560 48.099 1.00 53.56 325 THR A CA 1
ATOM 2561 C C . THR A 1 325 ? -21.948 3.350 47.313 1.00 53.56 325 THR A C 1
ATOM 2563 O O . THR A 1 325 ? -22.716 2.488 46.882 1.00 53.56 325 THR A O 1
ATOM 2566 N N . GLN A 1 326 ? -20.632 3.305 47.070 1.00 56.75 326 GLN A N 1
ATOM 2567 C CA . GLN A 1 326 ? -19.973 2.195 46.363 1.00 56.75 326 GLN A CA 1
ATOM 2568 C C . GLN A 1 326 ? -19.811 0.988 47.295 1.00 56.75 326 GLN A C 1
ATOM 2570 O O . GLN A 1 326 ? -19.334 1.160 48.417 1.00 56.75 326 GLN A O 1
ATOM 2575 N N . ALA A 1 327 ? -20.142 -0.222 46.832 1.00 55.94 327 ALA A N 1
ATOM 2576 C CA . ALA A 1 327 ? -19.716 -1.436 47.522 1.00 55.94 327 ALA A CA 1
ATOM 2577 C C . ALA A 1 327 ? -18.249 -1.762 47.216 1.00 55.94 327 ALA A C 1
ATOM 2579 O O . ALA A 1 327 ? -17.677 -1.312 46.219 1.00 55.94 327 ALA A O 1
ATOM 2580 N N . ALA A 1 328 ? -17.640 -2.565 48.092 1.00 48.59 328 ALA A N 1
ATOM 2581 C CA . ALA A 1 328 ? -16.229 -2.948 48.027 1.00 48.59 328 ALA A CA 1
ATOM 2582 C C . ALA A 1 328 ? -15.841 -3.718 46.745 1.00 48.59 328 ALA A C 1
ATOM 2584 O O . ALA A 1 328 ? -14.661 -3.804 46.421 1.00 48.59 328 ALA A O 1
ATOM 2585 N N . ASP A 1 329 ? -16.814 -4.246 45.996 1.00 50.75 329 ASP A N 1
ATOM 2586 C CA . ASP A 1 329 ? -16.627 -4.944 44.719 1.00 50.75 329 ASP A CA 1
ATOM 2587 C C . ASP A 1 329 ? -16.803 -4.035 43.482 1.00 50.75 329 ASP A C 1
ATOM 2589 O O . ASP A 1 329 ? -16.758 -4.504 42.344 1.00 50.75 329 ASP A O 1
ATOM 2593 N N . GLY A 1 330 ? -17.012 -2.728 43.685 1.00 53.38 330 GLY A N 1
ATOM 2594 C CA . GLY A 1 330 ? -17.219 -1.745 42.621 1.00 53.38 330 GLY A CA 1
ATOM 2595 C C . GLY A 1 330 ? -18.619 -1.764 41.999 1.00 53.38 330 GLY A C 1
ATOM 2596 O O . GLY A 1 330 ? -18.932 -0.872 41.203 1.00 53.38 330 GLY A O 1
ATOM 2597 N N . THR A 1 331 ? -19.481 -2.712 42.372 1.00 54.53 331 THR A N 1
ATOM 2598 C CA . THR A 1 331 ? -20.912 -2.630 42.076 1.00 54.53 331 THR A CA 1
ATOM 2599 C C . THR A 1 331 ? -21.567 -1.614 43.018 1.00 54.53 331 THR A C 1
ATOM 2601 O O . THR A 1 331 ? -21.061 -1.311 44.099 1.00 54.53 331 THR A O 1
ATOM 2604 N N . LEU A 1 332 ? -22.661 -0.985 42.594 1.00 57.09 332 LEU A N 1
ATOM 2605 C CA . LEU A 1 332 ? -23.456 -0.150 43.497 1.00 57.09 332 LEU A CA 1
ATOM 2606 C C . LEU A 1 332 ? -24.409 -1.091 44.242 1.00 57.09 332 LEU A C 1
ATOM 2608 O O . LEU A 1 332 ? -25.385 -1.530 43.630 1.00 57.09 332 LEU A O 1
ATOM 2612 N N . PRO A 1 333 ? -24.138 -1.441 45.515 1.00 52.38 333 PRO A N 1
ATOM 2613 C CA . PRO A 1 333 ? -25.150 -1.078 46.508 1.00 52.38 333 PRO A CA 1
ATOM 2614 C C . PRO A 1 333 ? -24.640 -0.725 47.918 1.00 52.38 333 PRO A C 1
ATOM 2616 O O . PRO A 1 333 ? -23.814 -1.405 48.519 1.00 52.38 333 PRO A O 1
ATOM 2619 N N . GLY A 1 334 ? -25.303 0.282 48.489 1.00 46.12 334 GLY A N 1
ATOM 2620 C CA . GLY A 1 334 ? -25.458 0.486 49.932 1.00 46.12 334 GLY A CA 1
ATOM 2621 C C . GLY A 1 334 ? -26.759 1.237 50.258 1.00 46.12 334 GLY A C 1
ATOM 2622 O O . GLY A 1 334 ? -27.454 0.890 51.205 1.00 46.12 334 GLY A O 1
ATOM 2623 N N . THR A 1 335 ? -27.156 2.198 49.413 1.00 49.47 335 THR A N 1
ATOM 2624 C CA . THR A 1 335 ? -28.379 3.015 49.594 1.00 49.47 335 THR A CA 1
ATOM 2625 C C . THR A 1 335 ? -29.329 3.051 48.388 1.00 49.47 335 THR A C 1
ATOM 2627 O O . THR A 1 335 ? -30.446 3.554 48.506 1.00 49.47 335 THR A O 1
ATOM 2630 N N . CYS A 1 336 ? -28.939 2.516 47.226 1.00 54.78 336 CYS A N 1
ATOM 2631 C CA . CYS A 1 336 ? -29.725 2.634 45.993 1.00 54.78 336 CYS A CA 1
ATOM 2632 C C . CYS A 1 336 ? -30.681 1.452 45.770 1.00 54.78 336 CYS A C 1
ATOM 2634 O O . CYS A 1 336 ? -30.262 0.304 45.683 1.00 54.78 336 CYS A O 1
ATOM 2636 N N . ARG A 1 337 ? -31.984 1.755 45.641 1.00 60.81 337 ARG A N 1
ATOM 2637 C CA . ARG A 1 337 ? -33.076 0.788 45.382 1.00 60.81 337 ARG A CA 1
ATOM 2638 C C . ARG A 1 337 ? -33.059 0.172 43.972 1.00 60.81 337 ARG A C 1
ATOM 2640 O O . ARG A 1 337 ? -33.808 -0.766 43.732 1.00 60.81 337 ARG A O 1
ATOM 2647 N N . LYS A 1 338 ? -32.274 0.730 43.044 1.00 68.69 338 LYS A N 1
ATOM 2648 C CA . LYS A 1 338 ? -32.261 0.406 41.607 1.00 68.69 338 LYS A CA 1
ATOM 2649 C C . LYS A 1 338 ? -30.832 0.177 41.114 1.00 68.69 338 LYS A C 1
ATOM 2651 O O . LYS A 1 338 ? -29.921 0.896 41.531 1.00 68.69 338 LYS A O 1
ATOM 2656 N N . LEU A 1 339 ? -30.640 -0.776 40.199 1.00 72.88 339 LEU A N 1
ATOM 2657 C CA . LEU A 1 339 ? -29.328 -1.063 39.608 1.00 72.88 339 LEU A CA 1
ATOM 2658 C C . LEU A 1 339 ? -29.074 -0.122 38.421 1.00 72.88 339 LEU A C 1
ATOM 2660 O O . LEU A 1 339 ? -29.415 -0.422 37.279 1.00 72.88 339 LEU A O 1
ATOM 2664 N N . CYS A 1 340 ? -28.490 1.039 38.706 1.00 75.12 340 CYS A N 1
ATOM 2665 C CA . CYS A 1 340 ? -28.312 2.120 37.728 1.00 75.12 340 CYS A CA 1
ATOM 2666 C C . CYS A 1 340 ? -27.063 1.979 36.849 1.00 75.12 340 CYS A C 1
ATOM 2668 O O . CYS A 1 340 ? -27.026 2.449 35.710 1.00 75.12 340 CYS A O 1
ATOM 2670 N N . ALA A 1 341 ? -26.007 1.387 37.405 1.00 80.38 341 ALA A N 1
ATOM 2671 C CA . ALA A 1 341 ? -24.725 1.245 36.741 1.00 80.38 341 ALA A CA 1
ATOM 2672 C C . ALA A 1 341 ? -23.988 0.011 37.249 1.00 80.38 341 ALA A C 1
ATOM 2674 O O . ALA A 1 341 ? -24.070 -0.335 38.428 1.00 80.38 341 ALA A O 1
ATOM 2675 N N . VAL A 1 342 ? -23.216 -0.605 36.362 1.00 84.44 342 VAL A N 1
ATOM 2676 C CA . VAL A 1 342 ? -22.322 -1.717 36.694 1.00 84.44 342 VAL A CA 1
ATOM 2677 C C . VAL A 1 342 ? -20.903 -1.297 36.354 1.00 84.44 342 VAL A C 1
ATOM 2679 O O . VAL A 1 342 ? -20.657 -0.746 35.277 1.00 84.44 342 VAL A O 1
ATOM 2682 N N . LYS A 1 343 ? -19.972 -1.546 37.280 1.00 86.50 343 LYS A N 1
ATOM 2683 C CA . LYS A 1 343 ? -18.537 -1.463 37.017 1.00 86.50 343 LYS A CA 1
ATOM 2684 C C . LYS A 1 343 ? -17.970 -2.870 36.921 1.00 86.50 343 LYS A C 1
ATOM 2686 O O . LYS A 1 343 ? -18.300 -3.725 37.737 1.00 86.50 343 LYS A O 1
ATOM 2691 N N . THR A 1 344 ? -17.130 -3.105 35.925 1.00 91.00 344 THR A N 1
ATOM 2692 C CA . THR A 1 344 ? -16.463 -4.391 35.710 1.00 91.00 344 THR A CA 1
ATOM 2693 C C . THR A 1 344 ? -15.005 -4.152 35.341 1.00 91.00 344 THR A C 1
ATOM 2695 O O . THR A 1 344 ? -14.673 -3.160 34.690 1.00 91.00 344 THR A O 1
ATOM 2698 N N . GLU A 1 345 ? -14.122 -5.046 35.780 1.00 92.81 345 GLU A N 1
ATOM 2699 C CA . GLU A 1 345 ? -12.722 -5.032 35.364 1.00 92.81 345 GLU A CA 1
ATOM 2700 C C . GLU A 1 345 ? -12.551 -5.751 34.025 1.00 92.81 345 GLU A C 1
ATOM 2702 O O . GLU A 1 345 ? -13.116 -6.819 33.791 1.00 92.81 345 GLU A O 1
ATOM 2707 N N . PHE A 1 346 ? -11.761 -5.150 33.145 1.00 93.94 346 PHE A N 1
ATOM 2708 C CA . PHE A 1 346 ? -11.476 -5.636 31.806 1.00 93.94 346 PHE A CA 1
ATOM 2709 C C . PHE A 1 346 ? -9.987 -5.951 31.671 1.00 93.94 346 PHE A C 1
ATOM 2711 O O . PHE A 1 346 ? -9.160 -5.043 31.723 1.00 93.94 346 PHE A O 1
ATOM 2718 N N . ASP A 1 347 ? -9.649 -7.226 31.466 1.00 94.62 347 ASP A N 1
ATOM 2719 C CA . ASP A 1 347 ? -8.299 -7.652 31.078 1.00 94.62 347 ASP A CA 1
ATOM 2720 C C . ASP A 1 347 ? -8.163 -7.617 29.548 1.00 94.62 347 ASP A C 1
ATOM 2722 O O . ASP A 1 347 ? -8.891 -8.303 28.821 1.00 94.62 347 ASP A O 1
ATOM 2726 N N . THR A 1 348 ? -7.206 -6.830 29.055 1.00 93.88 348 THR A N 1
ATOM 2727 C CA . THR A 1 348 ? -6.934 -6.629 27.620 1.00 93.88 348 THR A CA 1
ATOM 2728 C C . THR A 1 348 ? -6.471 -7.900 26.889 1.00 93.88 348 THR A C 1
ATOM 2730 O O . THR A 1 348 ? -6.561 -8.000 25.654 1.00 93.88 348 THR A O 1
ATOM 2733 N N . ARG A 1 349 ? -6.007 -8.910 27.636 1.00 93.62 349 ARG A N 1
ATOM 2734 C CA . ARG A 1 349 ? -5.589 -10.223 27.121 1.00 93.62 349 ARG A CA 1
ATOM 2735 C C . ARG A 1 349 ? -6.756 -11.127 26.766 1.00 93.62 349 ARG A C 1
ATOM 2737 O O . ARG A 1 349 ? -6.600 -12.020 25.929 1.00 93.62 349 ARG A O 1
ATOM 2744 N N . ASN A 1 350 ? -7.938 -10.886 27.319 1.00 92.56 350 ASN A N 1
ATOM 2745 C CA . ASN A 1 350 ? -9.102 -11.707 27.014 1.00 92.56 350 ASN A CA 1
ATOM 2746 C C . ASN A 1 350 ? -9.551 -11.511 25.560 1.00 92.56 350 ASN A C 1
ATOM 2748 O O . ASN A 1 350 ? -9.409 -10.436 24.973 1.00 92.56 350 ASN A O 1
ATOM 2752 N N . VAL A 1 351 ? -10.059 -12.583 24.949 1.00 92.00 351 VAL A N 1
ATOM 2753 C CA . VAL A 1 351 ? -10.645 -12.532 23.596 1.00 92.00 351 VAL A CA 1
ATOM 2754 C C . VAL A 1 351 ? -12.008 -11.839 23.637 1.00 92.00 351 VAL A C 1
ATOM 2756 O O . VAL A 1 351 ? -12.350 -11.087 22.727 1.00 92.00 351 VAL A O 1
ATOM 2759 N N . CYS A 1 352 ? -12.771 -12.067 24.704 1.00 93.50 352 CYS A N 1
ATOM 2760 C CA . CYS A 1 352 ? -14.042 -11.416 24.973 1.00 93.50 352 CYS A CA 1
ATOM 2761 C C . CYS A 1 352 ? -14.254 -11.324 26.486 1.00 93.50 352 CYS A C 1
ATOM 2763 O O . CYS A 1 352 ? -13.993 -12.296 27.194 1.00 93.50 352 CYS A O 1
ATOM 2765 N N . THR A 1 353 ? -14.714 -10.172 26.973 1.00 95.06 353 THR A N 1
ATOM 2766 C CA . THR A 1 353 ? -15.036 -9.960 28.388 1.00 95.06 353 THR A CA 1
ATOM 2767 C C . THR A 1 353 ? -16.471 -9.466 28.512 1.00 95.06 353 THR A C 1
ATOM 2769 O O . THR A 1 353 ? -16.872 -8.519 27.833 1.00 95.06 353 THR A O 1
ATOM 2772 N N . SER A 1 354 ? -17.248 -10.112 29.379 1.00 95.00 354 SER A N 1
ATOM 2773 C CA . SER A 1 354 ? -18.595 -9.672 29.745 1.00 95.00 354 SER A CA 1
ATOM 2774 C C . SER A 1 354 ? -18.539 -8.373 30.555 1.00 95.00 354 SER A C 1
ATOM 2776 O O . SER A 1 354 ? -17.724 -8.236 31.466 1.00 95.00 354 SER A O 1
ATOM 2778 N N . THR A 1 355 ? -19.437 -7.429 30.257 1.00 94.00 355 THR A N 1
ATOM 2779 C CA . THR A 1 355 ? -19.666 -6.248 31.114 1.00 94.00 355 THR A CA 1
ATOM 2780 C C . THR A 1 355 ? -20.710 -6.496 32.208 1.00 94.00 355 THR A C 1
ATOM 2782 O O . THR A 1 355 ? -20.971 -5.604 33.014 1.00 94.00 355 THR A O 1
ATOM 2785 N N . LYS A 1 356 ? -21.314 -7.694 32.234 1.00 93.31 356 LYS A N 1
ATOM 2786 C CA . LYS A 1 356 ? -22.414 -8.111 33.120 1.00 93.31 356 LYS A CA 1
ATOM 2787 C C . LYS A 1 356 ? -23.673 -7.252 32.989 1.00 93.31 356 LYS A C 1
ATOM 2789 O O . LYS A 1 356 ? -24.462 -7.139 33.929 1.00 93.31 356 LYS A O 1
ATOM 2794 N N . VAL A 1 357 ? -23.889 -6.661 31.816 1.00 93.12 357 VAL A N 1
ATOM 2795 C CA . VAL A 1 357 ? -25.056 -5.822 31.530 1.00 93.12 357 VAL A CA 1
ATOM 2796 C C . VAL A 1 357 ? -25.829 -6.370 30.343 1.00 93.12 357 VAL A C 1
ATOM 2798 O O . VAL A 1 357 ? -25.273 -6.558 29.264 1.00 93.12 357 VAL A O 1
ATOM 2801 N N . LYS A 1 358 ? -27.137 -6.569 30.530 1.00 94.31 358 LYS A N 1
ATOM 2802 C CA . LYS A 1 358 ? -28.082 -6.845 29.442 1.00 94.31 358 LYS A CA 1
ATOM 2803 C C . LYS A 1 358 ? -28.614 -5.530 28.878 1.00 94.31 358 LYS A C 1
ATOM 2805 O O . LYS A 1 358 ? -29.231 -4.745 29.604 1.00 94.31 358 LYS A O 1
ATOM 2810 N N . VAL A 1 359 ? -28.368 -5.307 27.593 1.00 94.06 359 VAL A N 1
ATOM 2811 C CA . VAL A 1 359 ? -28.782 -4.125 26.838 1.00 94.06 359 VAL A CA 1
ATOM 2812 C C . VAL A 1 359 ? -29.973 -4.439 25.933 1.00 94.06 359 VAL A C 1
ATOM 2814 O O . VAL A 1 359 ? -30.112 -5.555 25.434 1.00 94.06 359 VAL A O 1
ATOM 2817 N N . PHE A 1 360 ? -30.836 -3.442 25.732 1.00 94.62 360 PHE A N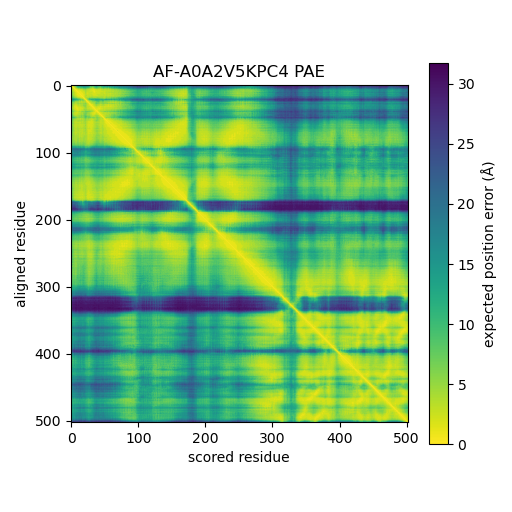 1
ATOM 2818 C CA . PHE A 1 360 ? -32.046 -3.555 24.914 1.00 94.62 360 PHE A CA 1
ATOM 2819 C C . PHE A 1 360 ? -32.081 -2.451 23.857 1.00 94.62 360 PHE A C 1
ATOM 2821 O O . PHE A 1 360 ? -31.819 -1.288 24.169 1.00 94.62 360 PHE A O 1
ATOM 2828 N N . ALA A 1 361 ? -32.463 -2.786 22.628 1.00 92.25 361 ALA A N 1
ATOM 2829 C CA . ALA A 1 361 ? -32.463 -1.889 21.476 1.00 92.25 361 ALA A CA 1
ATOM 2830 C C . ALA A 1 361 ? -33.398 -0.681 21.640 1.00 92.25 361 ALA A C 1
ATOM 2832 O O . ALA A 1 361 ? -33.210 0.353 21.008 1.00 92.25 361 ALA A O 1
ATOM 2833 N N . SER A 1 362 ? -34.400 -0.768 22.517 1.00 91.44 362 SER A N 1
ATOM 2834 C CA . SER A 1 362 ? -35.306 0.341 22.846 1.00 91.44 362 SER A CA 1
ATOM 2835 C C . SER A 1 362 ? -34.737 1.345 23.860 1.00 91.44 362 SER A C 1
ATOM 2837 O O . SER A 1 362 ? -35.408 2.331 24.170 1.00 91.44 362 SER A O 1
ATOM 2839 N N . GLN A 1 363 ? -33.530 1.116 24.387 1.00 92.25 363 GLN A N 1
ATOM 2840 C CA . GLN A 1 363 ? -32.951 1.868 25.505 1.00 92.25 363 GLN A CA 1
ATOM 2841 C C . GLN A 1 363 ? -31.598 2.482 25.133 1.00 92.25 363 GLN A C 1
ATOM 2843 O O . GLN A 1 363 ? -30.851 1.926 24.330 1.00 92.25 363 GLN A O 1
ATOM 2848 N N . THR A 1 364 ? -31.273 3.619 25.745 1.00 91.69 364 THR A N 1
ATOM 2849 C CA . THR A 1 364 ? -29.988 4.304 25.559 1.00 91.69 364 THR A CA 1
ATOM 2850 C C . THR A 1 364 ? -29.044 4.042 26.733 1.00 91.69 364 THR A C 1
ATOM 2852 O O . THR A 1 364 ? -29.446 4.078 27.901 1.00 91.69 364 THR A O 1
ATOM 2855 N N . TYR A 1 365 ? -27.769 3.810 26.423 1.00 92.25 365 TYR A N 1
ATOM 2856 C CA . TYR A 1 365 ? -26.720 3.551 27.405 1.00 92.25 365 TYR A CA 1
ATOM 2857 C C . TYR A 1 365 ? -25.508 4.442 27.161 1.00 92.25 365 TYR A C 1
ATOM 2859 O O . TYR A 1 365 ? -25.230 4.844 26.031 1.00 92.25 365 TYR A O 1
ATOM 2867 N N . THR A 1 366 ? -24.762 4.702 28.227 1.00 91.62 366 THR A N 1
ATOM 2868 C CA . THR A 1 366 ? -23.434 5.304 28.182 1.00 91.62 366 THR A CA 1
ATOM 2869 C C . THR A 1 366 ? -22.422 4.256 28.621 1.00 91.62 366 THR A C 1
ATOM 2871 O O . THR A 1 366 ? -22.554 3.669 29.698 1.00 91.62 366 THR A O 1
ATOM 2874 N N . PHE A 1 367 ? -21.431 4.004 27.772 1.00 93.00 367 PHE A N 1
ATOM 2875 C CA . PHE A 1 367 ? -20.282 3.165 28.088 1.00 93.00 367 PHE A CA 1
ATOM 2876 C C . PHE A 1 367 ? -19.078 4.055 28.344 1.00 93.00 367 PHE A C 1
ATOM 2878 O O . PHE A 1 367 ? -18.773 4.935 27.544 1.00 93.00 367 PHE A O 1
ATOM 2885 N N . GLU A 1 368 ? -18.393 3.790 29.446 1.00 92.31 368 GLU A N 1
ATOM 2886 C CA . GLU A 1 368 ? -17.198 4.495 29.876 1.00 92.31 368 GLU A CA 1
ATOM 2887 C C . GLU A 1 368 ? -16.096 3.470 30.151 1.00 92.31 368 GLU A C 1
ATOM 2889 O O . GLU A 1 368 ? -16.337 2.442 30.789 1.00 92.31 368 GLU A O 1
ATOM 2894 N N . ILE A 1 369 ? -14.874 3.748 29.705 1.00 92.94 369 ILE A N 1
ATOM 2895 C CA . ILE A 1 369 ? -13.704 2.927 30.016 1.00 92.94 369 ILE A CA 1
ATOM 2896 C C . ILE A 1 369 ? -12.532 3.810 30.423 1.00 92.94 369 ILE A C 1
ATOM 2898 O O . ILE A 1 369 ? -12.233 4.795 29.754 1.00 92.94 369 ILE A O 1
ATOM 2902 N N . SER A 1 370 ? -11.862 3.438 31.512 1.00 92.06 370 SER A N 1
ATOM 2903 C CA . SER A 1 370 ? -10.662 4.108 32.017 1.00 92.06 370 SER A CA 1
ATOM 2904 C C . SER A 1 370 ? -9.541 3.099 32.251 1.00 92.06 370 SER A C 1
ATOM 2906 O O . SER A 1 370 ? -9.794 2.023 32.807 1.00 92.06 370 SER A O 1
ATOM 2908 N N . LYS A 1 371 ? -8.298 3.444 31.902 1.00 91.75 371 LYS A N 1
ATOM 2909 C CA . LYS A 1 371 ? -7.128 2.618 32.251 1.00 91.75 371 LYS A CA 1
ATOM 2910 C C . LYS A 1 371 ? -7.056 2.397 33.772 1.00 91.75 371 LYS A C 1
ATOM 2912 O O . LYS A 1 371 ? -7.380 3.288 34.558 1.00 91.75 371 LYS A O 1
ATOM 2917 N N . LYS A 1 372 ? -6.699 1.178 34.186 1.00 91.31 372 LYS A N 1
ATOM 2918 C CA 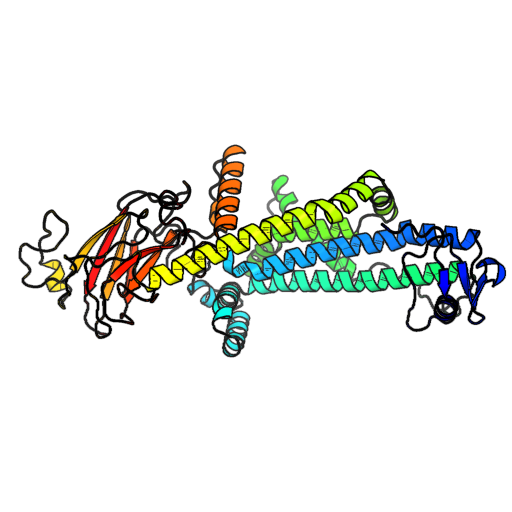. LYS A 1 372 ? -6.382 0.833 35.584 1.00 91.31 372 LYS A CA 1
ATOM 2919 C C . LYS A 1 372 ? -4.879 0.624 35.733 1.00 91.31 372 LYS A C 1
ATOM 2921 O O . LYS A 1 372 ? -4.290 1.210 36.631 1.00 91.31 372 LYS A O 1
ATOM 2926 N N . ASP A 1 373 ? -4.302 -0.152 34.820 1.00 92.31 373 ASP A N 1
ATOM 2927 C CA . ASP A 1 373 ? -2.858 -0.352 34.692 1.00 92.31 373 ASP A CA 1
ATOM 2928 C C . ASP A 1 373 ? -2.359 0.249 33.375 1.00 92.31 373 ASP A C 1
ATOM 2930 O O . ASP A 1 373 ? -3.157 0.559 32.482 1.00 92.31 373 ASP A O 1
ATOM 2934 N N . GLU A 1 374 ? -1.038 0.343 33.215 1.00 91.31 374 GLU A N 1
ATOM 2935 C CA . GLU A 1 374 ? -0.462 0.700 31.923 1.00 91.31 374 GLU A CA 1
ATOM 2936 C C . GLU A 1 374 ? -0.720 -0.370 30.870 1.00 91.31 374 GLU A C 1
ATOM 2938 O O . GLU A 1 374 ? -0.640 -1.575 31.124 1.00 91.31 374 GLU A O 1
ATOM 2943 N N . TRP A 1 375 ? -1.052 0.092 29.667 1.00 92.06 375 TRP A N 1
ATOM 2944 C CA . TRP A 1 375 ? -1.377 -0.785 28.552 1.00 92.06 375 TRP A CA 1
ATOM 2945 C C . TRP A 1 375 ? -0.207 -0.872 27.596 1.00 92.06 375 TRP A C 1
ATOM 2947 O O . TRP A 1 375 ? 0.359 0.152 27.210 1.00 92.06 375 TRP A O 1
ATOM 2957 N N . SER A 1 376 ? 0.076 -2.077 27.113 1.00 89.69 376 SER A N 1
ATOM 2958 C CA . SER A 1 376 ? 1.022 -2.273 26.017 1.00 89.69 376 SER A CA 1
ATOM 2959 C C . SER A 1 376 ? 0.445 -3.151 24.911 1.00 89.69 376 SER A C 1
ATOM 2961 O O . SER A 1 376 ? -0.388 -4.021 25.170 1.00 89.69 376 SER A O 1
ATOM 2963 N N . PHE A 1 377 ? 0.904 -2.919 23.681 1.00 88.88 377 PHE A N 1
ATOM 2964 C CA . PHE A 1 377 ? 0.622 -3.729 22.498 1.00 88.88 377 PHE A CA 1
ATOM 2965 C C . PHE A 1 377 ? 1.960 -4.107 21.852 1.00 88.88 377 PHE A C 1
ATOM 2967 O O . PHE A 1 377 ? 2.704 -3.238 21.404 1.00 88.88 377 PHE A O 1
ATOM 2974 N N . LEU A 1 378 ? 2.295 -5.399 21.823 1.00 87.31 378 LEU A N 1
ATOM 2975 C CA . LEU A 1 378 ? 3.614 -5.921 21.431 1.00 87.31 378 LEU A CA 1
ATOM 2976 C C . LEU A 1 378 ? 4.783 -5.220 22.152 1.00 87.31 378 LEU A C 1
ATOM 2978 O O . LEU A 1 378 ? 5.837 -4.975 21.562 1.00 87.31 378 LEU A O 1
ATOM 2982 N N . GLY A 1 379 ? 4.579 -4.873 23.425 1.00 84.44 379 GLY A N 1
ATOM 2983 C CA . GLY A 1 379 ? 5.561 -4.177 24.260 1.00 84.44 379 GLY A CA 1
ATOM 2984 C C . GLY A 1 379 ? 5.652 -2.663 24.041 1.00 84.44 379 GLY A C 1
ATOM 2985 O O . GLY A 1 379 ? 6.354 -2.004 24.798 1.00 84.44 379 GLY A O 1
ATOM 2986 N N . ALA A 1 380 ? 4.943 -2.091 23.062 1.00 83.62 380 ALA A N 1
ATOM 2987 C CA . ALA A 1 380 ? 4.848 -0.641 22.889 1.00 83.62 380 ALA A CA 1
ATOM 2988 C C . ALA A 1 380 ? 3.719 -0.059 23.767 1.00 83.62 380 ALA A C 1
ATOM 2990 O O . ALA A 1 380 ? 2.655 -0.686 23.836 1.00 83.62 380 ALA A O 1
ATOM 2991 N N . PRO A 1 381 ? 3.902 1.113 24.412 1.00 87.06 381 PRO A N 1
ATOM 2992 C CA . PRO A 1 381 ? 2.839 1.801 25.147 1.00 87.06 381 PRO A CA 1
ATOM 2993 C C . PRO A 1 381 ? 1.591 1.984 24.289 1.00 87.06 381 PRO A C 1
ATOM 2995 O O . PRO A 1 381 ? 1.695 2.312 23.117 1.00 87.06 381 PRO A O 1
ATOM 2998 N N . SER A 1 382 ? 0.410 1.758 24.857 1.00 88.62 382 SER A N 1
ATOM 2999 C CA . SER A 1 382 ? -0.856 1.839 24.127 1.00 88.62 382 SER A CA 1
ATOM 3000 C C . SER A 1 382 ? -1.966 2.465 24.967 1.00 88.62 382 SER A C 1
ATOM 3002 O O . SER A 1 382 ? -1.843 2.629 26.183 1.00 88.62 382 SER A O 1
ATOM 3004 N N . SER A 1 383 ? -3.070 2.807 24.313 1.00 88.75 383 SER A N 1
ATOM 3005 C CA . SER A 1 383 ? -4.245 3.440 24.908 1.00 88.75 383 SER A CA 1
ATOM 3006 C C . SER A 1 383 ? -5.530 2.701 24.497 1.00 88.75 383 SER A C 1
ATOM 3008 O O . SER A 1 383 ? -5.550 1.997 23.481 1.00 88.75 383 SER A O 1
ATOM 3010 N N . PRO A 1 384 ? -6.648 2.913 25.217 1.00 89.19 384 PRO A N 1
ATOM 3011 C CA . PRO A 1 384 ? -7.988 2.531 24.767 1.00 89.19 384 PRO A CA 1
ATOM 3012 C C . PRO A 1 384 ? -8.337 3.000 23.345 1.00 89.19 384 PRO A C 1
ATOM 3014 O O . PRO A 1 384 ? -9.122 2.354 22.640 1.00 89.19 384 PRO A O 1
ATOM 3017 N N . GLY A 1 385 ? -7.738 4.111 22.903 1.00 85.81 385 GLY A N 1
ATOM 3018 C CA . GLY A 1 385 ? -7.908 4.645 21.560 1.00 85.81 385 GLY A CA 1
ATOM 3019 C C . GLY A 1 385 ? -7.187 3.849 20.461 1.00 85.81 385 GLY A C 1
ATOM 3020 O O . GLY A 1 385 ? -7.481 4.047 19.281 1.00 85.81 385 GLY A O 1
ATOM 3021 N N . GLY A 1 386 ? -6.336 2.887 20.813 1.00 86.31 386 GLY A N 1
ATOM 3022 C CA . GLY A 1 386 ? -5.596 2.060 19.866 1.00 86.31 386 GLY A CA 1
ATOM 3023 C C . GLY A 1 386 ? -4.472 2.807 19.145 1.00 86.31 386 GLY A C 1
ATOM 3024 O O . GLY A 1 386 ? -4.304 4.016 19.274 1.00 86.31 386 GLY A O 1
ATOM 3025 N N . MET A 1 387 ? -3.692 2.061 18.364 1.00 80.19 387 MET A N 1
ATOM 3026 C CA . MET A 1 387 ? -2.509 2.568 17.671 1.00 80.19 387 MET A CA 1
ATOM 3027 C C . MET A 1 387 ? -2.534 2.257 16.169 1.00 80.19 387 MET A C 1
ATOM 3029 O O . MET A 1 387 ? -2.686 1.089 15.774 1.00 80.19 387 MET A O 1
ATOM 3033 N N . PRO A 1 388 ? -2.386 3.275 15.300 1.00 77.25 388 PRO A N 1
ATOM 3034 C CA . PRO A 1 388 ? -2.161 3.051 13.884 1.00 77.25 388 PRO A CA 1
ATOM 3035 C C . PRO A 1 388 ? -0.767 2.462 13.636 1.00 77.25 388 PRO A C 1
ATOM 3037 O O . PRO A 1 388 ? 0.169 2.657 14.406 1.00 77.25 388 PRO A O 1
ATOM 3040 N N . LEU A 1 389 ? -0.626 1.734 12.526 1.00 76.44 389 LEU A N 1
ATOM 3041 C CA . LEU A 1 389 ? 0.607 1.013 12.190 1.00 76.44 389 LEU A CA 1
ATOM 3042 C C . LEU A 1 389 ? 1.825 1.946 12.049 1.00 76.44 389 LEU A C 1
ATOM 3044 O O . LEU A 1 389 ? 2.944 1.537 12.342 1.00 76.44 389 LEU A O 1
ATOM 3048 N N . SER A 1 390 ? 1.608 3.191 11.618 1.00 71.94 390 SER A N 1
ATOM 3049 C CA . SER A 1 390 ? 2.650 4.213 11.474 1.00 71.94 390 SER A CA 1
ATOM 3050 C C . SER A 1 390 ? 3.304 4.602 12.800 1.00 71.94 390 SER A C 1
ATOM 3052 O O . SER A 1 390 ? 4.485 4.934 12.811 1.00 71.94 390 SER A O 1
ATOM 3054 N N . GLU A 1 391 ? 2.580 4.541 13.918 1.00 73.25 391 GLU A N 1
ATOM 3055 C CA . GLU A 1 391 ? 3.072 5.027 15.217 1.00 73.25 391 GLU A CA 1
ATOM 3056 C C . GLU A 1 391 ? 4.141 4.127 15.825 1.00 73.25 391 GLU A C 1
ATOM 3058 O O . GLU A 1 391 ? 5.052 4.611 16.493 1.00 73.25 391 GLU A O 1
ATOM 3063 N N . PHE A 1 392 ? 4.126 2.836 15.494 1.00 69.62 392 PHE A N 1
ATOM 3064 C CA . PHE A 1 392 ? 5.189 1.913 15.895 1.00 69.62 392 PHE A CA 1
ATOM 3065 C C . PHE A 1 392 ? 6.556 2.311 15.323 1.00 69.62 392 PHE A C 1
ATOM 3067 O O . PHE A 1 392 ? 7.584 1.967 15.895 1.00 69.62 392 PHE A O 1
ATOM 3074 N N . TRP A 1 393 ? 6.597 3.077 14.226 1.00 66.94 393 TRP A N 1
ATOM 3075 C CA . TRP A 1 393 ? 7.843 3.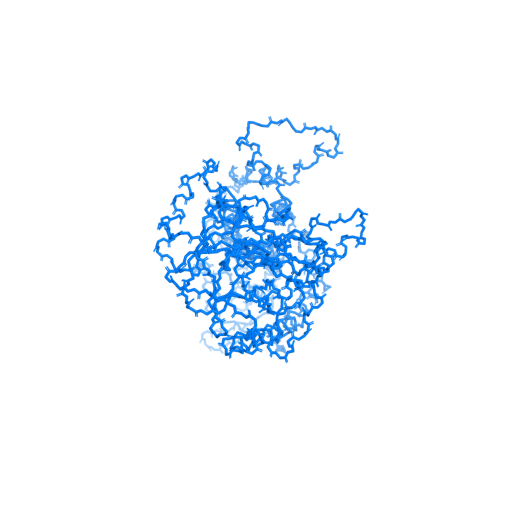647 13.708 1.00 66.94 393 TRP A CA 1
ATOM 3076 C C . TRP A 1 393 ? 8.306 4.893 14.475 1.00 66.94 393 TRP A C 1
ATOM 3078 O O . TRP A 1 393 ? 9.481 5.250 14.394 1.00 66.94 393 TRP A O 1
ATOM 3088 N N . HIS A 1 394 ? 7.411 5.576 15.188 1.00 60.81 394 HIS A N 1
ATOM 3089 C CA . HIS A 1 394 ? 7.703 6.823 15.899 1.00 60.81 394 HIS A CA 1
ATOM 3090 C C . HIS A 1 394 ? 8.075 6.604 17.373 1.00 60.81 394 HIS A C 1
ATOM 3092 O O . HIS A 1 394 ? 8.761 7.447 17.946 1.00 60.81 394 HIS A O 1
ATOM 3098 N N . HIS A 1 395 ? 7.745 5.449 17.960 1.00 57.50 395 HIS A N 1
ATOM 3099 C CA . HIS A 1 395 ? 8.274 4.976 19.249 1.00 57.50 395 HIS A CA 1
ATOM 3100 C C . HIS A 1 395 ? 9.700 4.418 19.131 1.00 57.50 395 HIS A C 1
ATOM 3102 O O . HIS A 1 395 ? 9.982 3.269 19.463 1.00 57.50 395 HIS A O 1
ATOM 3108 N N . LYS A 1 396 ? 10.623 5.228 18.609 1.00 60.81 396 LYS A N 1
ATOM 3109 C CA . LYS A 1 396 ? 12.041 4.868 18.572 1.00 60.81 396 LYS A CA 1
ATOM 3110 C C . LYS A 1 396 ? 12.739 5.415 19.802 1.00 60.81 396 LYS A C 1
ATOM 3112 O O . LYS A 1 396 ? 12.930 6.624 19.906 1.00 60.81 396 LYS A O 1
ATOM 3117 N N . ASP A 1 397 ? 13.202 4.518 20.661 1.00 60.28 397 ASP A N 1
ATOM 3118 C CA . ASP A 1 397 ? 14.244 4.863 21.622 1.00 60.28 397 ASP A CA 1
ATOM 3119 C C . ASP A 1 397 ? 15.507 5.311 20.873 1.00 60.28 397 ASP A C 1
ATOM 3121 O O . ASP A 1 397 ? 15.814 4.820 19.778 1.00 60.28 397 ASP A O 1
ATOM 3125 N N . ALA A 1 398 ? 16.249 6.258 21.452 1.00 56.38 398 ALA A N 1
ATOM 3126 C CA . ALA A 1 398 ? 17.480 6.768 20.862 1.00 56.38 398 ALA A CA 1
ATOM 3127 C C . ALA A 1 398 ? 18.514 5.634 20.714 1.00 56.38 398 ALA A C 1
ATOM 3129 O O . ALA A 1 398 ? 19.114 5.186 21.687 1.00 56.38 398 ALA A O 1
ATOM 3130 N N . GLY A 1 399 ? 18.721 5.151 19.485 1.00 75.38 399 GLY A N 1
ATOM 3131 C CA . GLY A 1 399 ? 19.712 4.120 19.180 1.00 75.38 399 GLY A CA 1
ATOM 3132 C C . GLY A 1 399 ? 19.324 3.197 18.025 1.00 75.38 399 GLY A C 1
ATOM 3133 O O . GLY A 1 399 ? 18.183 3.155 17.555 1.00 75.38 399 GLY A O 1
ATOM 3134 N N . TRP A 1 400 ? 20.300 2.421 17.551 1.00 76.25 400 TRP A N 1
ATOM 3135 C CA . TRP A 1 400 ? 20.091 1.462 16.464 1.00 76.25 400 TRP A CA 1
ATOM 3136 C C . TRP A 1 400 ? 19.242 0.257 16.905 1.00 76.25 400 TRP A C 1
ATOM 3138 O O . TRP A 1 400 ? 18.411 -0.209 16.128 1.00 76.25 400 TRP A O 1
ATOM 3148 N N . TRP A 1 401 ? 19.387 -0.192 18.160 1.00 76.44 401 TRP A N 1
ATOM 3149 C CA . TRP A 1 401 ? 18.570 -1.261 18.747 1.00 76.44 401 TRP A CA 1
ATOM 3150 C C . TRP A 1 401 ? 17.090 -0.876 18.831 1.00 76.44 401 TRP A C 1
ATOM 3152 O O . TRP A 1 401 ? 16.249 -1.638 18.365 1.00 76.44 401 TRP A O 1
ATOM 3162 N N . GLY A 1 402 ? 16.768 0.326 19.326 1.00 78.62 402 GLY A N 1
ATOM 3163 C CA . GLY A 1 402 ? 15.389 0.832 19.358 1.00 78.62 402 GLY A CA 1
ATOM 3164 C C . GLY A 1 402 ? 14.770 0.912 17.959 1.00 78.62 402 GLY A C 1
ATOM 3165 O O . GLY A 1 402 ? 13.641 0.483 17.738 1.00 78.62 402 GLY A O 1
ATOM 3166 N N . SER A 1 403 ? 15.554 1.345 16.965 1.00 78.19 403 SER A N 1
ATOM 3167 C CA . SER A 1 403 ? 15.120 1.344 15.560 1.00 78.19 403 SER A CA 1
ATOM 3168 C C . SER A 1 403 ? 14.871 -0.064 15.001 1.00 78.19 403 SER A C 1
ATOM 3170 O O . SER A 1 403 ? 13.936 -0.250 14.221 1.00 78.19 403 SER A O 1
ATOM 3172 N N . ALA A 1 404 ? 15.686 -1.051 15.383 1.00 82.25 404 ALA A N 1
ATOM 3173 C CA . ALA A 1 404 ? 15.510 -2.441 14.968 1.00 82.25 404 ALA A CA 1
ATOM 3174 C C . ALA A 1 404 ? 14.261 -3.074 15.604 1.00 82.25 404 ALA A C 1
ATOM 3176 O O . ALA A 1 404 ? 13.505 -3.749 14.907 1.00 82.25 404 ALA A O 1
ATOM 3177 N N . VAL A 1 405 ? 14.009 -2.807 16.891 1.00 82.81 405 VAL A N 1
ATOM 3178 C CA . VAL A 1 405 ? 12.800 -3.259 17.600 1.00 82.81 405 VAL A CA 1
ATOM 3179 C C . VAL A 1 405 ? 11.544 -2.654 16.974 1.00 82.81 405 VAL A C 1
ATOM 3181 O O . VAL A 1 405 ? 10.625 -3.397 16.638 1.00 82.81 405 VAL A O 1
ATOM 3184 N N . ALA A 1 406 ? 11.532 -1.344 16.715 1.00 79.81 406 ALA A N 1
ATOM 3185 C CA . ALA A 1 406 ? 10.419 -0.666 16.046 1.00 79.81 406 ALA A CA 1
ATOM 3186 C C . ALA A 1 406 ? 10.125 -1.263 14.655 1.00 79.81 406 ALA A C 1
ATOM 3188 O O . ALA A 1 406 ? 8.971 -1.502 14.291 1.00 79.81 406 ALA A O 1
ATOM 3189 N N . LEU A 1 407 ? 11.171 -1.567 13.875 1.00 81.88 407 LEU A N 1
ATOM 3190 C CA . LEU A 1 407 ? 11.027 -2.214 12.568 1.00 81.88 407 LEU A CA 1
ATOM 3191 C C . LEU A 1 407 ? 10.482 -3.645 12.695 1.00 81.88 407 LEU A C 1
ATOM 3193 O O . LEU A 1 407 ? 9.623 -4.040 11.907 1.00 81.88 407 LEU A O 1
ATOM 3197 N N . ALA A 1 408 ? 10.933 -4.403 13.696 1.00 84.50 408 ALA A N 1
ATOM 3198 C CA . ALA A 1 408 ? 10.432 -5.746 13.971 1.00 84.50 408 ALA A CA 1
ATOM 3199 C C . ALA A 1 408 ? 8.956 -5.732 14.406 1.00 84.50 408 ALA A C 1
ATOM 3201 O O . ALA A 1 408 ? 8.167 -6.524 13.893 1.00 84.50 408 ALA A O 1
ATOM 3202 N N . GLN A 1 409 ? 8.557 -4.804 15.282 1.00 85.94 409 GLN A N 1
ATOM 3203 C CA . GLN A 1 409 ? 7.163 -4.615 15.697 1.00 85.94 409 GLN A CA 1
ATOM 3204 C C . GLN A 1 409 ? 6.274 -4.240 14.508 1.00 85.94 409 GLN A C 1
ATOM 3206 O O . GLN A 1 409 ? 5.241 -4.872 14.283 1.00 85.94 409 GLN A O 1
ATOM 3211 N N . MET A 1 410 ? 6.695 -3.267 13.694 1.00 83.44 410 MET A N 1
ATOM 3212 C CA . MET A 1 410 ? 5.963 -2.871 12.490 1.00 83.44 410 MET A CA 1
ATOM 3213 C C . MET A 1 410 ? 5.816 -4.044 11.512 1.00 83.44 410 MET A C 1
ATOM 3215 O O . MET A 1 410 ? 4.727 -4.269 10.980 1.00 83.44 410 MET A O 1
ATOM 3219 N N . ALA A 1 411 ? 6.882 -4.816 11.289 1.00 85.50 411 ALA A N 1
ATOM 3220 C CA . ALA A 1 411 ? 6.846 -5.994 10.428 1.00 85.50 411 ALA A CA 1
ATOM 3221 C C . ALA A 1 411 ? 5.905 -7.074 10.983 1.00 85.50 411 ALA A C 1
ATOM 3223 O O . ALA A 1 411 ? 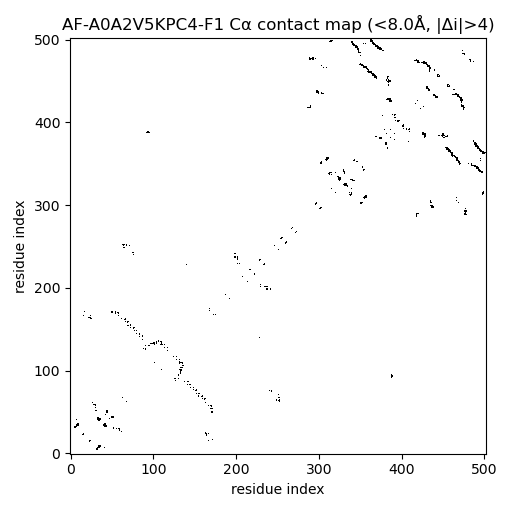5.100 -7.621 10.230 1.00 85.50 411 ALA A O 1
ATOM 3224 N N . ALA A 1 412 ? 5.942 -7.333 12.293 1.00 87.44 412 ALA A N 1
ATOM 3225 C CA . ALA A 1 412 ? 5.068 -8.298 12.956 1.00 87.44 412 ALA A CA 1
ATOM 3226 C C . ALA A 1 412 ? 3.587 -7.903 12.853 1.00 87.44 412 ALA A C 1
ATOM 3228 O O . ALA A 1 412 ? 2.749 -8.743 12.540 1.00 87.44 412 ALA A O 1
ATOM 3229 N N . LEU A 1 413 ? 3.257 -6.625 13.044 1.00 85.94 413 LEU A N 1
ATOM 3230 C CA . LEU A 1 413 ? 1.890 -6.111 12.898 1.00 85.94 413 LEU A CA 1
ATOM 3231 C C . LEU A 1 413 ? 1.415 -6.093 11.450 1.00 85.94 413 LEU A C 1
ATOM 3233 O O . LEU A 1 413 ? 0.247 -6.367 11.185 1.00 85.94 413 LEU A O 1
ATOM 3237 N N . SER A 1 414 ? 2.316 -5.778 10.518 1.00 85.19 414 SER A N 1
ATOM 3238 C CA . SER A 1 414 ? 2.031 -5.839 9.083 1.00 85.19 414 SER A CA 1
ATOM 3239 C C . SER A 1 414 ? 1.727 -7.274 8.665 1.00 85.19 414 SER A C 1
ATOM 3241 O O . SER A 1 414 ? 0.748 -7.513 7.963 1.00 85.19 414 SER A O 1
ATOM 3243 N N . ALA A 1 415 ? 2.519 -8.234 9.154 1.00 88.31 415 ALA A N 1
ATOM 3244 C CA . ALA A 1 415 ? 2.255 -9.651 8.962 1.00 88.31 415 ALA A CA 1
ATOM 3245 C C . ALA A 1 415 ? 0.922 -10.038 9.609 1.00 88.31 415 ALA A C 1
ATOM 3247 O O . ALA A 1 415 ? 0.080 -10.602 8.932 1.00 88.31 415 ALA A O 1
ATOM 3248 N N . ALA A 1 416 ? 0.663 -9.645 10.858 1.00 90.00 416 ALA A N 1
ATOM 3249 C CA . ALA A 1 416 ? -0.575 -9.958 11.570 1.00 90.00 416 ALA A CA 1
ATOM 3250 C C . ALA A 1 416 ? -1.819 -9.194 11.069 1.00 90.00 416 ALA A C 1
ATOM 3252 O O . ALA A 1 416 ? -2.920 -9.406 11.580 1.00 90.00 416 ALA A O 1
ATOM 3253 N N . TYR A 1 417 ? -1.690 -8.312 10.076 1.00 89.19 417 TYR A N 1
ATOM 3254 C CA . TYR A 1 417 ? -2.815 -7.537 9.559 1.00 89.19 417 TYR A CA 1
ATOM 3255 C C . TYR A 1 417 ? -3.964 -8.411 9.032 1.00 89.19 417 TYR A C 1
ATOM 3257 O O . TYR A 1 417 ? -5.093 -8.141 9.426 1.00 89.19 417 TYR A O 1
ATOM 3265 N N . PRO A 1 418 ? -3.747 -9.474 8.227 1.00 90.81 418 PRO A N 1
ATOM 3266 C CA . PRO A 1 418 ? -4.832 -10.299 7.685 1.00 90.81 418 PRO A CA 1
ATOM 3267 C C . PRO A 1 418 ? -5.580 -11.134 8.735 1.00 90.81 418 PRO A C 1
ATOM 3269 O O . PRO A 1 418 ? -6.661 -11.633 8.451 1.00 90.81 418 PRO A O 1
ATOM 3272 N N . ILE A 1 419 ? -5.020 -11.283 9.940 1.00 92.56 419 ILE A N 1
ATOM 3273 C CA . ILE A 1 419 ? -5.638 -11.979 11.084 1.00 92.56 419 ILE A CA 1
ATOM 3274 C C . ILE A 1 419 ? -6.154 -11.013 12.154 1.00 92.56 419 ILE A C 1
ATOM 3276 O O . ILE A 1 419 ? -6.553 -11.425 13.241 1.00 92.56 419 ILE A O 1
ATOM 3280 N N . LYS A 1 420 ? -6.136 -9.711 11.880 1.00 91.56 420 LYS A N 1
ATOM 3281 C CA . LYS A 1 420 ? -6.719 -8.700 12.755 1.00 91.56 420 LYS A CA 1
ATOM 3282 C C . LYS A 1 420 ? -8.229 -8.905 12.862 1.00 91.56 420 LYS A C 1
ATOM 3284 O O . LYS A 1 420 ? -8.873 -9.131 11.846 1.00 91.56 420 LYS A O 1
ATOM 3289 N N . ARG A 1 421 ? -8.792 -8.798 14.070 1.00 90.00 421 ARG A N 1
ATOM 3290 C CA . ARG A 1 421 ? -10.231 -9.021 14.304 1.00 90.00 421 ARG A CA 1
ATOM 3291 C C . ARG A 1 421 ? -11.128 -8.124 13.447 1.00 90.00 421 ARG A C 1
ATOM 3293 O O . ARG A 1 421 ? -12.011 -8.636 12.775 1.00 90.00 421 ARG A O 1
ATOM 3300 N N . THR A 1 422 ? -10.858 -6.820 13.425 1.00 88.19 422 THR A N 1
ATOM 3301 C CA . THR A 1 422 ? -11.611 -5.858 12.608 1.00 88.19 422 THR A CA 1
ATOM 3302 C C . THR A 1 422 ? -10.636 -4.990 11.821 1.00 88.19 422 THR A C 1
ATOM 3304 O O . THR A 1 422 ? -9.813 -4.267 12.396 1.00 88.19 422 THR A O 1
ATOM 3307 N N . PHE A 1 423 ? -10.713 -5.033 10.488 1.00 84.94 423 PHE A N 1
ATOM 3308 C CA . PHE A 1 423 ? -9.774 -4.300 9.632 1.00 84.94 423 PHE A CA 1
ATOM 3309 C C . PHE A 1 423 ? -9.944 -2.778 9.736 1.00 84.94 423 PHE A C 1
ATOM 3311 O O . PHE A 1 423 ? -8.956 -2.046 9.625 1.00 84.94 423 PHE A O 1
ATOM 3318 N N . ASP A 1 424 ? -11.155 -2.301 10.031 1.00 77.56 424 ASP A N 1
ATOM 3319 C CA . ASP A 1 424 ? -11.537 -0.880 9.996 1.00 77.56 424 ASP A CA 1
ATOM 3320 C C . ASP A 1 424 ? -10.953 -0.022 11.118 1.00 77.56 424 ASP A C 1
ATOM 3322 O O . ASP A 1 424 ? -10.783 1.185 10.958 1.00 77.56 424 ASP A O 1
ATOM 3326 N N . ARG A 1 425 ? -10.587 -0.627 12.249 1.00 84.50 425 ARG A N 1
ATOM 3327 C CA . ARG A 1 425 ? -10.101 0.090 13.440 1.00 84.50 425 ARG A CA 1
ATOM 3328 C C . ARG A 1 425 ? -8.610 -0.157 13.671 1.00 84.50 425 ARG A C 1
ATOM 3330 O O . ARG A 1 425 ? -8.109 -1.157 13.176 1.00 84.50 425 ARG A O 1
ATOM 3337 N N . PRO A 1 426 ? -7.843 0.712 14.358 1.00 86.50 426 PRO A N 1
ATOM 3338 C CA . PRO A 1 426 ? -6.427 0.453 14.659 1.00 86.50 426 PRO A CA 1
ATOM 3339 C C . PRO A 1 426 ? -6.238 -0.777 15.559 1.00 86.50 426 PRO A C 1
ATOM 3341 O O . PRO A 1 426 ? -7.204 -1.295 16.124 1.00 86.50 426 PRO A O 1
ATOM 3344 N N . PHE A 1 427 ? -4.998 -1.259 15.675 1.00 88.38 427 PHE A N 1
ATOM 3345 C CA . PHE A 1 427 ? -4.674 -2.310 16.643 1.00 88.38 427 PHE A CA 1
ATOM 3346 C C . PHE A 1 427 ? -4.845 -1.777 18.072 1.00 88.38 427 PHE A C 1
ATOM 3348 O O . PHE A 1 427 ? -4.571 -0.611 18.335 1.00 88.38 427 PHE A O 1
ATOM 3355 N N . GLY A 1 428 ? -5.342 -2.606 18.987 1.00 90.06 428 GLY A N 1
ATOM 3356 C CA . GLY A 1 428 ? -5.537 -2.237 20.393 1.00 90.06 428 GLY A CA 1
ATOM 3357 C C . GLY A 1 428 ? -6.744 -1.335 20.669 1.00 90.06 428 GLY A C 1
ATOM 3358 O O . GLY A 1 428 ? -6.987 -1.010 21.823 1.00 90.06 428 GLY A O 1
ATOM 3359 N N . ARG A 1 429 ? -7.531 -0.955 19.649 1.00 91.06 429 ARG A N 1
ATOM 3360 C CA . ARG A 1 429 ? -8.766 -0.176 19.843 1.00 91.06 429 ARG A CA 1
ATOM 3361 C C . ARG A 1 429 ? -9.785 -0.971 20.654 1.00 91.06 429 ARG A C 1
ATOM 3363 O O . ARG A 1 429 ? -10.015 -2.141 20.346 1.00 91.06 429 ARG A O 1
ATOM 3370 N N . VAL A 1 430 ? -10.436 -0.323 21.616 1.00 93.56 430 VAL A N 1
ATOM 3371 C CA . VAL A 1 430 ? -11.584 -0.898 22.333 1.00 93.56 430 VAL A CA 1
ATOM 3372 C C . VAL A 1 430 ? -12.788 -1.022 21.400 1.00 93.56 430 VAL A C 1
ATOM 3374 O O . VAL A 1 430 ? -13.156 -0.074 20.705 1.00 93.56 430 VAL A O 1
ATOM 3377 N N . ILE A 1 431 ? -13.405 -2.201 21.399 1.00 93.75 431 ILE A N 1
ATOM 3378 C CA . ILE A 1 431 ? -14.619 -2.521 20.649 1.00 93.75 431 ILE A CA 1
ATOM 3379 C C . ILE A 1 431 ? -15.653 -3.068 21.630 1.00 93.75 431 ILE A C 1
ATOM 3381 O O . ILE A 1 431 ? -15.325 -3.825 22.548 1.00 93.75 431 ILE A O 1
ATOM 3385 N N . THR A 1 432 ? -16.907 -2.681 21.417 1.00 94.38 432 THR A N 1
ATOM 3386 C CA . THR A 1 432 ? -18.054 -3.225 22.149 1.00 94.38 432 THR A CA 1
ATOM 3387 C C . THR A 1 432 ? -18.923 -4.064 21.223 1.00 94.38 432 THR A C 1
ATOM 3389 O O . THR A 1 432 ? -19.003 -3.781 20.029 1.00 94.38 432 THR A O 1
ATOM 3392 N N . ARG A 1 433 ? -19.566 -5.106 21.752 1.00 93.31 433 ARG A N 1
ATOM 3393 C CA . ARG A 1 433 ? -20.450 -6.006 20.996 1.00 93.31 433 ARG A CA 1
ATOM 3394 C C . ARG A 1 433 ? -21.751 -6.244 21.744 1.00 93.31 433 ARG A C 1
ATOM 3396 O O . ARG A 1 433 ? -21.740 -6.385 22.966 1.00 93.31 433 ARG A O 1
ATOM 3403 N N . TYR A 1 434 ? -22.844 -6.348 20.992 1.00 93.06 434 TYR A N 1
ATOM 3404 C CA . TYR A 1 434 ? -24.162 -6.697 21.517 1.00 93.06 434 TYR A CA 1
ATOM 3405 C C . TYR A 1 434 ? -24.490 -8.165 21.233 1.00 93.06 434 TYR A C 1
ATOM 3407 O O . TYR A 1 434 ? -24.483 -8.583 20.076 1.00 93.06 434 TYR A O 1
ATOM 3415 N N . GLY A 1 435 ? -24.826 -8.913 22.282 1.00 91.19 435 GLY A N 1
ATOM 3416 C CA . GLY A 1 435 ? -25.295 -10.292 22.193 1.00 91.19 435 GLY A CA 1
ATOM 3417 C C . GLY A 1 435 ? -24.185 -11.344 22.181 1.00 91.19 435 GLY A C 1
ATOM 3418 O O . GLY A 1 435 ? -23.051 -11.105 21.761 1.00 91.19 435 GLY A O 1
ATOM 3419 N N . GLU A 1 436 ? -24.551 -12.538 22.650 1.00 90.19 436 GLU A N 1
ATOM 3420 C CA . GLU A 1 436 ? -23.698 -13.736 22.677 1.00 90.19 436 GLU A CA 1
ATOM 3421 C C . GLU A 1 436 ? -23.434 -14.303 21.275 1.00 90.19 436 GLU A C 1
ATOM 3423 O O . GLU A 1 436 ? -22.373 -14.863 21.022 1.00 90.19 436 GLU A O 1
ATOM 3428 N N . THR A 1 437 ? -24.352 -14.085 20.330 1.00 89.62 437 THR A N 1
ATOM 3429 C CA . THR A 1 437 ? -24.263 -14.520 18.927 1.00 89.62 437 THR A CA 1
ATOM 3430 C C . THR A 1 437 ? -24.333 -13.333 17.967 1.00 89.62 437 THR A C 1
ATOM 3432 O O . THR A 1 437 ? -24.884 -12.285 18.297 1.00 89.62 437 THR A O 1
ATOM 3435 N N . GLY A 1 438 ? -23.810 -13.514 16.755 1.00 87.06 438 GLY A N 1
ATOM 3436 C CA . GLY A 1 438 ? -23.742 -12.486 15.717 1.00 87.06 438 GLY A CA 1
ATOM 3437 C C . GLY A 1 438 ? -22.598 -11.487 15.909 1.00 87.06 438 GLY A C 1
ATOM 3438 O O . GLY A 1 438 ? -22.004 -11.388 16.971 1.00 87.06 438 GLY A O 1
ATOM 3439 N N . ASN A 1 439 ? -22.296 -10.704 14.874 1.00 83.31 439 ASN A N 1
ATOM 3440 C CA . ASN A 1 439 ? -21.100 -9.846 14.838 1.00 83.31 439 ASN A CA 1
ATOM 3441 C C . ASN A 1 439 ? -21.457 -8.354 14.894 1.00 83.31 439 ASN A C 1
ATOM 3443 O O . ASN A 1 439 ? -20.915 -7.539 14.150 1.00 83.31 439 ASN A O 1
ATOM 3447 N N . THR A 1 440 ? -22.432 -7.990 15.731 1.00 87.88 440 THR A N 1
ATOM 3448 C CA . THR A 1 440 ? -22.878 -6.594 15.808 1.00 87.88 440 THR A CA 1
ATOM 3449 C C . THR A 1 440 ? -21.993 -5.807 16.764 1.00 87.88 440 THR A C 1
ATOM 3451 O O . THR A 1 440 ? -22.218 -5.788 17.975 1.00 87.88 440 THR A O 1
ATOM 3454 N N . GLU A 1 441 ? -20.978 -5.166 16.190 1.00 89.69 441 GLU A N 1
ATOM 3455 C CA . GLU A 1 441 ? -20.006 -4.340 16.903 1.00 89.69 441 GLU A CA 1
ATOM 3456 C C . GLU A 1 441 ? -20.422 -2.861 16.947 1.00 89.69 441 GLU A C 1
ATOM 3458 O O . GLU A 1 441 ? -21.104 -2.347 16.051 1.00 89.69 441 GLU A O 1
ATOM 3463 N N . ASN A 1 442 ? -19.964 -2.168 17.986 1.00 89.12 442 ASN A N 1
ATOM 3464 C CA . ASN A 1 442 ? -20.014 -0.723 18.128 1.00 89.12 442 ASN A CA 1
ATOM 3465 C C . ASN A 1 442 ? -18.630 -0.165 18.476 1.00 89.12 442 ASN A C 1
ATOM 3467 O O . ASN A 1 442 ? -17.877 -0.739 19.275 1.00 89.12 442 ASN A O 1
ATOM 3471 N N . PHE A 1 443 ? -18.308 0.969 17.858 1.00 87.69 443 PHE A N 1
ATOM 3472 C CA . PHE A 1 443 ? -16.981 1.561 17.876 1.00 87.69 443 PHE A CA 1
ATOM 3473 C C . PHE A 1 443 ? -17.013 2.924 18.554 1.00 87.69 443 PHE A C 1
ATOM 3475 O O . PHE A 1 443 ? -17.547 3.876 18.001 1.00 87.69 443 PHE A O 1
ATOM 3482 N N . ILE A 1 444 ? -16.352 3.007 19.702 1.00 83.94 444 ILE A N 1
ATOM 3483 C CA . ILE A 1 444 ? -16.298 4.214 20.521 1.00 83.94 444 ILE A CA 1
ATOM 3484 C C . ILE A 1 444 ? -15.275 5.161 19.926 1.00 83.94 444 ILE A C 1
ATOM 3486 O O . ILE A 1 444 ? -14.086 4.853 20.008 1.00 83.94 444 ILE A O 1
ATOM 3490 N N . ASP A 1 445 ? -15.708 6.276 19.331 1.00 77.00 445 ASP A N 1
ATOM 3491 C CA . ASP A 1 445 ? -14.836 7.291 18.729 1.00 77.00 445 ASP A CA 1
ATOM 3492 C C . ASP A 1 445 ? -14.511 8.469 19.664 1.00 77.00 445 ASP A C 1
ATOM 3494 O O . ASP A 1 445 ? -15.390 9.060 20.282 1.00 77.00 445 ASP A O 1
ATOM 3498 N N . THR A 1 446 ? -13.217 8.790 19.788 1.00 74.75 446 THR A N 1
ATOM 3499 C CA . THR A 1 446 ? -12.713 9.915 20.596 1.00 74.75 446 THR A CA 1
ATOM 3500 C C . THR A 1 446 ? -12.538 11.167 19.744 1.00 74.75 446 THR A C 1
ATOM 3502 O O . THR A 1 446 ? -12.236 11.079 18.552 1.00 74.75 446 THR A O 1
ATOM 3505 N N . ARG A 1 447 ? -12.724 12.333 20.368 1.00 69.06 447 ARG A N 1
ATOM 3506 C CA . ARG A 1 447 ? -12.378 13.635 19.778 1.00 69.06 447 ARG A CA 1
ATOM 3507 C C . ARG A 1 447 ? -10.905 13.979 19.979 1.00 69.06 447 ARG A C 1
ATOM 3509 O O . ARG A 1 447 ? -10.331 14.655 19.134 1.00 69.06 447 ARG A O 1
ATOM 3516 N N . ASP A 1 448 ? -10.329 13.496 21.073 1.00 73.19 448 ASP A N 1
ATOM 3517 C CA . ASP A 1 448 ? -8.926 13.692 21.419 1.00 73.19 448 ASP A CA 1
ATOM 3518 C C . ASP A 1 448 ? -8.042 12.664 20.709 1.00 73.19 448 ASP A C 1
ATOM 3520 O O . ASP A 1 448 ? -8.532 11.656 20.189 1.00 73.19 448 ASP A O 1
ATOM 3524 N N . ASP A 1 449 ? -6.733 12.907 20.711 1.00 71.06 449 ASP A N 1
ATOM 3525 C CA . ASP A 1 449 ? -5.756 12.030 20.072 1.00 71.06 449 ASP A CA 1
ATOM 3526 C C . ASP A 1 449 ? -5.896 10.582 20.578 1.00 71.06 449 ASP A C 1
ATOM 3528 O O . ASP A 1 449 ? -5.656 10.314 21.761 1.00 71.06 449 ASP A O 1
ATOM 3532 N N . PRO A 1 450 ? -6.243 9.612 19.708 1.00 71.50 450 PRO A N 1
ATOM 3533 C CA . PRO A 1 450 ? -6.437 8.232 20.125 1.00 71.50 450 PRO A CA 1
ATOM 3534 C C . PRO A 1 450 ? -5.212 7.647 20.830 1.00 71.50 450 PRO A C 1
ATOM 3536 O O . PRO A 1 450 ? -5.385 6.723 21.613 1.00 71.50 450 PRO A O 1
ATOM 3539 N N . ARG A 1 451 ? -4.005 8.183 20.615 1.00 71.31 451 ARG A N 1
ATOM 3540 C CA . ARG A 1 451 ? -2.745 7.684 21.188 1.00 71.31 451 ARG A CA 1
ATOM 3541 C C . ARG A 1 451 ? -2.596 7.958 22.685 1.00 71.31 451 ARG A C 1
ATOM 3543 O O . ARG A 1 451 ? -1.971 7.162 23.376 1.00 71.31 451 ARG A O 1
ATOM 3550 N N . THR A 1 452 ? -3.166 9.049 23.191 1.00 76.75 452 THR A N 1
ATOM 3551 C CA . THR A 1 452 ? -2.947 9.515 24.576 1.00 76.75 452 THR A CA 1
ATOM 3552 C C . THR A 1 452 ? -4.186 9.419 25.453 1.00 76.75 452 THR A C 1
ATOM 3554 O O . THR A 1 452 ? -4.107 9.625 26.660 1.00 76.75 452 THR A O 1
ATOM 3557 N N . VAL A 1 453 ? -5.336 9.087 24.871 1.00 82.62 453 VAL A N 1
ATOM 3558 C CA . VAL A 1 453 ? -6.597 9.027 25.606 1.00 82.62 453 VAL A CA 1
ATOM 3559 C C . VAL A 1 453 ? -6.566 7.935 26.674 1.00 82.62 453 VAL A C 1
ATOM 3561 O O . VAL A 1 453 ? -6.470 6.752 26.361 1.00 82.62 453 VAL A O 1
ATOM 3564 N N . GLU A 1 454 ? -6.725 8.324 27.936 1.00 85.62 454 GLU A N 1
ATOM 3565 C CA . GLU A 1 454 ? -6.846 7.396 29.070 1.00 85.62 454 GLU A CA 1
ATOM 3566 C C . GLU A 1 454 ? -8.296 7.001 29.376 1.00 85.62 454 GLU A C 1
ATOM 3568 O O . GLU A 1 454 ? -8.541 5.967 30.009 1.00 85.62 454 GLU A O 1
ATOM 3573 N N . TYR A 1 455 ? -9.249 7.812 28.909 1.00 87.75 455 TYR A N 1
ATOM 3574 C CA . TYR A 1 455 ? -10.676 7.676 29.168 1.00 87.75 455 TYR A CA 1
ATOM 3575 C C . TYR A 1 455 ? -11.493 7.803 27.881 1.00 87.75 455 TYR A C 1
ATOM 3577 O O . TYR A 1 455 ? -11.418 8.815 27.190 1.00 87.75 455 TYR A O 1
ATOM 3585 N N . LEU A 1 456 ? -12.316 6.800 27.578 1.00 88.62 456 LEU A N 1
ATOM 3586 C CA . LEU A 1 456 ? -13.276 6.861 26.476 1.00 88.62 456 LEU A CA 1
ATOM 3587 C C . LEU A 1 456 ? -14.699 6.801 27.018 1.00 88.62 456 LEU A C 1
ATOM 3589 O O . LEU A 1 456 ? -14.992 6.001 27.907 1.00 88.62 456 LEU A O 1
ATOM 3593 N N . SER A 1 457 ? -15.587 7.602 26.433 1.00 89.75 457 SER A N 1
ATOM 3594 C CA . SER A 1 457 ? -17.015 7.587 26.732 1.00 89.7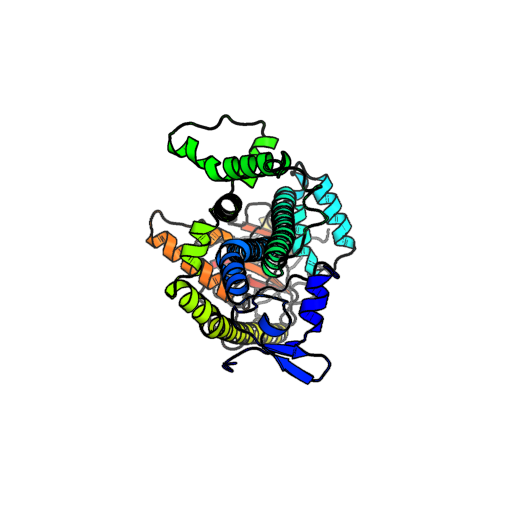5 457 SER A CA 1
ATOM 3595 C C . SER A 1 457 ? -17.830 7.739 25.456 1.00 89.75 457 SER A C 1
ATOM 3597 O O . SER A 1 457 ? -17.540 8.602 24.628 1.00 89.75 457 SER A O 1
ATOM 3599 N N . GLU A 1 458 ? -18.856 6.909 25.295 1.00 89.56 458 GLU A N 1
ATOM 3600 C CA . GLU A 1 458 ? -19.818 7.031 24.204 1.00 89.56 458 GLU A CA 1
ATOM 3601 C C . GLU A 1 458 ? -21.228 6.698 24.678 1.00 89.56 458 GLU A C 1
ATOM 3603 O O . GLU A 1 458 ? -21.464 5.777 25.463 1.00 89.56 458 GLU A O 1
ATOM 3608 N N . THR A 1 459 ? -22.182 7.470 24.162 1.00 90.81 459 THR A N 1
ATOM 3609 C CA . THR A 1 459 ? -23.608 7.193 24.300 1.00 90.81 459 THR A CA 1
ATOM 3610 C C . THR A 1 459 ? -24.103 6.484 23.052 1.00 90.81 459 THR A C 1
ATOM 3612 O O . THR A 1 459 ? -23.947 7.010 21.952 1.00 90.81 459 THR A O 1
ATOM 3615 N N . PHE A 1 460 ? -24.746 5.333 23.217 1.00 91.19 460 PHE A N 1
ATOM 3616 C CA . PHE A 1 460 ? -25.231 4.530 22.100 1.00 91.19 460 PHE A CA 1
ATOM 3617 C C . PHE A 1 460 ? -26.612 3.932 22.376 1.00 91.19 460 PHE A C 1
ATOM 3619 O O . PHE A 1 460 ? -27.058 3.794 23.520 1.00 91.19 460 PHE A O 1
ATOM 3626 N N . LYS A 1 461 ? -27.272 3.535 21.287 1.00 92.50 461 LYS A N 1
ATOM 3627 C CA . LYS A 1 461 ? -28.489 2.724 21.291 1.00 92.50 461 LYS A CA 1
ATOM 3628 C C . LYS A 1 461 ? -28.148 1.356 20.686 1.00 92.50 461 LYS A C 1
ATOM 3630 O O . LYS A 1 461 ? -27.657 1.329 19.554 1.00 92.50 461 LYS A O 1
ATOM 3635 N N . PRO A 1 462 ? -28.339 0.238 21.411 1.00 92.19 462 PRO A N 1
ATOM 3636 C CA . PRO A 1 462 ? -28.016 -1.085 20.894 1.00 92.19 462 PRO A CA 1
ATOM 3637 C C . PRO A 1 462 ? -28.814 -1.375 19.626 1.00 92.19 462 PRO A C 1
ATOM 3639 O O . PRO A 1 462 ? -29.980 -1.001 19.513 1.00 92.19 462 PRO A O 1
ATOM 3642 N N . LYS A 1 463 ? -28.191 -2.068 18.674 1.00 90.69 463 LYS A N 1
ATOM 3643 C CA . LYS A 1 463 ? -28.887 -2.520 17.461 1.00 90.69 463 LYS A CA 1
ATOM 3644 C C . LYS A 1 463 ? -29.713 -3.783 17.709 1.00 90.69 463 LYS A C 1
ATOM 3646 O O . LYS A 1 463 ? -30.746 -3.951 17.077 1.00 90.69 463 LYS A O 1
ATOM 3651 N N . ASN A 1 464 ? -29.260 -4.628 18.635 1.00 90.12 464 ASN A N 1
ATOM 3652 C CA . ASN A 1 464 ? -29.895 -5.886 19.016 1.00 90.12 464 ASN A CA 1
ATOM 3653 C C . ASN A 1 464 ? -29.960 -5.997 20.543 1.00 90.12 464 ASN A C 1
ATOM 3655 O O . ASN A 1 464 ? -29.121 -5.423 21.245 1.00 90.12 464 ASN A O 1
ATOM 3659 N N . ASP A 1 465 ? -30.924 -6.770 21.033 1.00 93.62 465 ASP A N 1
ATOM 3660 C CA . ASP A 1 465 ? -31.030 -7.135 22.444 1.00 93.62 465 ASP A CA 1
ATOM 3661 C C . ASP A 1 465 ? -29.985 -8.201 22.796 1.00 93.62 465 ASP A C 1
ATOM 3663 O O . ASP A 1 465 ? -29.724 -9.115 22.012 1.00 93.62 465 ASP A O 1
ATOM 3667 N N . GLY A 1 466 ? -29.387 -8.106 23.983 1.00 94.00 466 GLY A N 1
ATOM 3668 C CA . GLY A 1 466 ? -28.418 -9.099 24.441 1.00 94.00 466 GLY A CA 1
ATOM 3669 C C . GLY A 1 466 ? -27.491 -8.594 25.534 1.00 94.00 466 GLY A C 1
ATOM 3670 O O . GLY A 1 466 ? -27.643 -7.492 26.051 1.00 94.00 466 GLY A O 1
ATOM 3671 N N . GLU A 1 467 ? -26.516 -9.411 25.913 1.00 95.06 467 GLU A N 1
ATOM 3672 C CA . GLU A 1 467 ? -25.458 -8.991 26.830 1.00 95.06 467 GLU A CA 1
ATOM 3673 C C . GLU A 1 467 ? -24.429 -8.101 26.115 1.00 95.06 467 GLU A C 1
ATOM 3675 O O . GLU A 1 467 ? -24.133 -8.297 24.936 1.00 95.06 467 GLU A O 1
ATOM 3680 N N . LEU A 1 468 ? -23.904 -7.096 26.815 1.00 95.62 468 LEU A N 1
ATOM 3681 C CA . LEU A 1 468 ? -22.859 -6.219 26.303 1.00 95.62 468 LEU A CA 1
ATOM 3682 C C . LEU A 1 468 ? -21.475 -6.790 26.631 1.00 95.62 468 LEU A C 1
ATOM 3684 O O . LEU A 1 468 ? -21.135 -7.019 27.796 1.00 95.62 468 LEU A O 1
ATOM 3688 N N . TYR A 1 469 ? -20.654 -6.940 25.600 1.00 95.94 469 TYR A N 1
ATOM 3689 C CA . TYR A 1 469 ? -19.279 -7.415 25.698 1.00 95.94 469 TYR A CA 1
ATOM 3690 C C . TYR A 1 469 ? -18.281 -6.337 25.288 1.00 95.94 469 TYR A C 1
ATOM 3692 O O . TYR A 1 469 ? -18.594 -5.445 24.497 1.00 95.94 469 TYR A O 1
ATOM 3700 N N . VAL A 1 470 ? -17.058 -6.455 25.803 1.00 95.50 470 VAL A N 1
ATOM 3701 C CA . VAL A 1 470 ? -15.925 -5.581 25.487 1.00 95.50 470 VAL A CA 1
ATOM 3702 C C . VAL A 1 470 ? -14.678 -6.405 25.168 1.00 95.50 470 VAL A C 1
ATOM 3704 O O . VAL A 1 470 ? -14.396 -7.422 25.809 1.00 95.50 470 VAL A O 1
ATOM 3707 N N . TYR A 1 471 ? -13.925 -5.972 24.159 1.00 94.75 471 TYR A N 1
ATOM 3708 C CA . TYR A 1 471 ? -12.644 -6.562 23.770 1.00 94.75 471 TYR A CA 1
ATOM 3709 C C . TYR A 1 471 ? -11.770 -5.567 23.000 1.00 94.75 471 TYR A C 1
ATOM 3711 O O . TYR A 1 471 ? -12.210 -4.481 22.629 1.00 94.75 471 TYR A O 1
ATOM 3719 N N . LEU A 1 472 ? -10.512 -5.945 22.754 1.00 94.19 472 LEU A N 1
ATOM 3720 C CA . LEU A 1 472 ? -9.587 -5.168 21.929 1.00 94.19 472 LEU A CA 1
ATOM 3721 C C . LEU A 1 472 ? -9.517 -5.685 20.494 1.00 94.19 472 LEU A C 1
ATOM 3723 O O . LEU A 1 472 ? -9.585 -6.890 20.240 1.00 94.19 472 LEU A O 1
ATOM 3727 N N . ASN A 1 473 ? -9.270 -4.769 19.563 1.00 93.50 473 ASN A N 1
ATOM 3728 C CA . ASN A 1 473 ? -8.947 -5.098 18.184 1.00 93.50 473 ASN A CA 1
ATOM 3729 C C . ASN A 1 473 ? -7.510 -5.625 18.059 1.00 93.50 473 ASN A C 1
ATOM 3731 O O . ASN A 1 473 ? -6.562 -4.864 17.851 1.00 93.50 473 ASN A O 1
ATOM 3735 N N . LYS A 1 474 ? -7.332 -6.933 18.209 1.00 92.62 474 LYS A N 1
ATOM 3736 C CA . LYS A 1 474 ? -6.029 -7.606 18.148 1.00 92.62 474 LYS A CA 1
ATOM 3737 C C . LYS A 1 474 ? -6.027 -8.737 17.112 1.00 92.62 474 LYS A C 1
ATOM 3739 O O . LYS A 1 474 ? -7.098 -9.096 16.617 1.00 92.62 474 LYS A O 1
ATOM 3744 N N . PRO A 1 475 ? -4.851 -9.283 16.751 1.00 93.44 475 PRO A N 1
ATOM 3745 C CA . PRO A 1 475 ? -4.767 -10.522 15.995 1.00 93.44 475 PRO A CA 1
ATOM 3746 C C . PRO A 1 475 ? -5.535 -11.638 16.699 1.00 93.44 475 PRO A C 1
ATOM 3748 O O . PRO A 1 475 ? -5.437 -11.801 17.915 1.00 93.44 475 PRO A O 1
ATOM 3751 N N . VAL A 1 476 ? -6.302 -12.400 15.935 1.00 92.81 476 VAL A N 1
ATOM 3752 C CA . VAL A 1 476 ? -7.090 -13.535 16.415 1.00 92.81 476 VAL A CA 1
ATOM 3753 C C . VAL A 1 476 ? -6.851 -14.731 15.506 1.00 92.81 476 VAL A C 1
ATOM 3755 O O . VAL A 1 476 ? -6.498 -14.586 14.338 1.00 92.81 476 VAL A O 1
ATOM 3758 N N . SER A 1 477 ? -7.000 -15.933 16.052 1.00 92.56 477 SER A N 1
ATOM 3759 C CA . SER A 1 477 ? -6.842 -17.165 15.286 1.00 92.56 477 SER A CA 1
ATOM 3760 C C . SER A 1 477 ? -8.052 -18.057 15.488 1.00 92.56 477 SER A C 1
ATOM 3762 O O . SER A 1 477 ? -8.401 -18.390 16.621 1.00 92.56 477 SER A O 1
ATOM 3764 N N . GLY A 1 478 ? -8.674 -18.463 14.382 1.00 88.88 478 GLY A N 1
ATOM 3765 C CA . GLY A 1 478 ? -9.776 -19.419 14.393 1.00 88.88 478 GLY A CA 1
ATOM 3766 C C . GLY A 1 478 ? -9.316 -20.835 14.737 1.00 88.88 478 GLY A C 1
ATOM 3767 O O . GLY A 1 478 ? -10.086 -21.602 15.312 1.00 88.88 478 GLY A O 1
ATOM 3768 N N . PHE A 1 479 ? -8.055 -21.163 14.436 1.00 89.94 479 PHE A N 1
ATOM 3769 C CA . PHE A 1 479 ? -7.447 -22.461 14.742 1.00 89.94 479 PHE A CA 1
ATOM 3770 C C . PHE A 1 479 ? -6.979 -22.555 16.199 1.00 89.94 479 PHE A C 1
ATOM 3772 O O . PHE A 1 479 ? -7.195 -23.569 16.857 1.00 89.94 479 PHE A O 1
ATOM 3779 N N . TRP A 1 480 ? -6.372 -21.481 16.717 1.00 89.62 480 TRP A N 1
ATOM 3780 C CA . TRP A 1 480 ? -5.750 -21.449 18.045 1.00 89.62 480 TRP A CA 1
ATOM 3781 C C . TRP A 1 480 ? -6.143 -20.175 18.806 1.00 89.62 480 TRP A C 1
ATOM 3783 O O . TRP A 1 480 ? -5.396 -19.195 18.784 1.00 89.62 480 TRP A O 1
ATOM 3793 N N . PRO A 1 481 ? -7.281 -20.169 19.522 1.00 83.56 481 PRO A N 1
ATOM 3794 C CA . PRO A 1 481 ? -7.816 -18.968 20.174 1.00 83.56 481 PRO A CA 1
ATOM 3795 C C . PRO A 1 481 ? -6.858 -18.263 21.147 1.00 83.56 481 PRO A C 1
ATOM 3797 O O . PRO A 1 481 ? -6.935 -17.051 21.325 1.00 83.56 481 PRO A O 1
ATOM 3800 N N . GLY A 1 482 ? -5.940 -19.011 21.769 1.00 85.50 482 GLY A N 1
ATOM 3801 C CA . GLY A 1 482 ? -4.952 -18.479 22.711 1.00 85.50 482 GLY A CA 1
ATOM 3802 C C . GLY A 1 482 ? -3.660 -17.948 22.080 1.00 85.50 482 GLY A C 1
ATOM 3803 O O . GLY A 1 482 ? -2.862 -17.353 22.797 1.00 85.50 482 GLY A O 1
ATOM 3804 N N . LEU A 1 483 ? -3.442 -18.130 20.770 1.00 89.88 483 LEU A N 1
ATOM 3805 C CA . LEU A 1 483 ? -2.157 -17.842 20.111 1.00 89.88 483 LEU A CA 1
ATOM 3806 C C . LEU A 1 483 ? -1.698 -16.387 20.289 1.00 89.88 483 LEU A C 1
ATOM 3808 O O . LEU A 1 483 ? -0.509 -16.121 20.416 1.00 89.88 483 LEU A O 1
ATOM 3812 N N . PHE A 1 484 ? -2.649 -15.454 20.326 1.00 90.94 484 PHE A N 1
ATOM 3813 C CA . PHE A 1 484 ? -2.390 -14.018 20.450 1.00 90.94 484 PHE A CA 1
ATOM 3814 C C . PHE A 1 484 ? -2.906 -13.447 21.772 1.00 90.94 484 PHE A C 1
ATOM 3816 O O . PHE A 1 484 ? -3.292 -12.281 21.846 1.00 90.94 484 PHE A O 1
ATOM 3823 N N . ARG A 1 485 ? -2.966 -14.264 22.828 1.00 88.94 485 ARG A N 1
ATOM 3824 C CA . ARG A 1 485 ? -3.433 -13.798 24.139 1.00 88.94 485 ARG A CA 1
ATOM 3825 C C . ARG A 1 485 ? -2.513 -12.718 24.706 1.00 88.94 485 ARG A C 1
ATOM 3827 O O . ARG A 1 485 ? -2.997 -11.670 25.124 1.00 88.94 485 ARG A O 1
ATOM 3834 N N . ASP A 1 486 ? -1.208 -12.961 24.633 1.00 90.31 486 ASP A N 1
ATOM 3835 C CA . ASP A 1 486 ? -0.180 -12.178 25.327 1.00 90.31 486 ASP A CA 1
ATOM 3836 C C . ASP A 1 486 ? 0.445 -11.085 24.434 1.00 90.31 486 ASP A C 1
ATOM 3838 O O . ASP A 1 486 ? 1.482 -10.517 24.761 1.00 90.31 486 ASP A O 1
ATOM 3842 N N . VAL A 1 487 ? -0.198 -10.753 23.303 1.00 90.75 487 VAL A N 1
ATOM 3843 C CA . VAL A 1 487 ? 0.200 -9.596 22.473 1.00 90.75 487 VAL A CA 1
ATOM 3844 C C . VAL A 1 487 ? -0.118 -8.263 23.147 1.00 90.75 487 VAL A C 1
ATOM 3846 O O . VAL A 1 487 ? 0.471 -7.256 22.771 1.00 90.75 487 VAL A O 1
ATOM 3849 N N . ASN A 1 488 ? -1.026 -8.260 24.128 1.00 92.38 488 ASN A N 1
ATOM 3850 C CA . ASN A 1 488 ? -1.432 -7.081 24.887 1.00 92.38 488 ASN A CA 1
ATOM 3851 C C . ASN A 1 488 ? -1.251 -7.313 26.381 1.00 92.38 488 ASN A C 1
ATOM 3853 O O . ASN A 1 488 ? -1.360 -8.446 26.848 1.00 92.38 488 ASN A O 1
ATOM 3857 N N . THR A 1 489 ? -1.053 -6.237 27.134 1.00 93.81 489 THR A N 1
ATOM 3858 C CA . THR A 1 489 ? -1.051 -6.260 28.601 1.00 93.81 489 THR A CA 1
ATOM 3859 C C . THR A 1 489 ? -1.793 -5.053 29.165 1.00 93.81 489 THR A C 1
ATOM 3861 O O . THR A 1 489 ? -1.954 -4.043 28.482 1.00 93.81 489 THR A O 1
ATOM 3864 N N . GLY A 1 490 ? -2.227 -5.166 30.422 1.00 93.31 490 GLY A N 1
ATOM 3865 C CA . GLY A 1 490 ? -2.909 -4.107 31.164 1.00 93.31 490 GLY A CA 1
ATOM 3866 C C . GLY A 1 490 ? -4.385 -4.409 31.413 1.00 93.31 490 GLY A C 1
ATOM 3867 O O . GLY A 1 490 ? -4.995 -5.250 30.742 1.00 93.31 490 GLY A O 1
ATOM 3868 N N . THR A 1 491 ? -4.961 -3.714 32.391 1.00 94.88 491 THR A N 1
ATOM 3869 C CA . THR A 1 491 ? -6.385 -3.807 32.729 1.00 94.88 491 THR A CA 1
ATOM 3870 C C . THR A 1 491 ? -7.060 -2.437 32.683 1.00 94.88 491 THR A C 1
ATOM 3872 O O . THR A 1 491 ? -6.405 -1.390 32.746 1.00 94.88 491 THR A O 1
ATOM 3875 N N . ALA A 1 492 ? -8.382 -2.419 32.535 1.00 94.19 492 ALA A N 1
ATOM 3876 C CA . ALA A 1 492 ? -9.197 -1.212 32.630 1.00 94.19 492 ALA A CA 1
ATOM 3877 C C . ALA A 1 492 ? -10.437 -1.426 33.487 1.00 94.19 492 ALA A C 1
ATOM 3879 O O . ALA A 1 492 ? -10.880 -2.549 33.724 1.00 94.19 492 ALA A O 1
ATOM 3880 N N . ARG A 1 493 ? -11.021 -0.311 33.920 1.00 94.06 493 ARG A N 1
ATOM 3881 C CA . ARG A 1 493 ? -12.342 -0.277 34.537 1.00 94.06 493 ARG A CA 1
ATOM 3882 C C . ARG A 1 493 ? -13.348 0.142 33.485 1.00 94.06 493 ARG A C 1
ATOM 3884 O O . ARG A 1 493 ? -13.196 1.18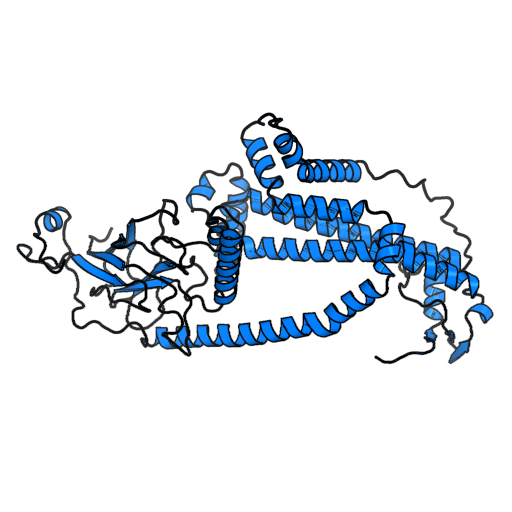5 32.857 1.00 94.06 493 ARG A O 1
ATOM 3891 N N . VAL A 1 494 ? -14.373 -0.676 33.318 1.00 93.25 494 VAL A N 1
ATOM 3892 C CA . VAL A 1 494 ? -15.508 -0.404 32.445 1.00 93.25 494 VAL A CA 1
ATOM 3893 C C . VAL A 1 494 ? -16.694 -0.048 33.316 1.00 93.25 494 VAL A C 1
ATOM 3895 O O . VAL A 1 494 ? -16.959 -0.728 34.307 1.00 93.25 494 VAL A O 1
ATOM 3898 N N . ARG A 1 495 ? -17.417 1.003 32.945 1.00 90.81 495 ARG A N 1
ATOM 3899 C CA . ARG A 1 495 ? -18.664 1.409 33.579 1.00 90.81 495 ARG A CA 1
ATOM 3900 C C . ARG A 1 495 ? -19.735 1.560 32.513 1.00 90.81 495 ARG A C 1
ATOM 3902 O O . ARG A 1 495 ? -19.534 2.233 31.509 1.00 90.81 495 ARG A O 1
ATOM 3909 N N . VAL A 1 496 ? -20.884 0.947 32.757 1.00 90.94 496 VAL A N 1
ATOM 3910 C CA . VAL A 1 496 ? -22.047 1.043 31.872 1.00 90.94 496 VAL A CA 1
ATOM 3911 C C . VAL A 1 496 ? -23.198 1.629 32.667 1.00 90.94 496 VAL A C 1
ATOM 3913 O O . VAL A 1 496 ? -23.492 1.157 33.767 1.00 90.94 496 VAL A O 1
ATOM 3916 N N . VAL A 1 497 ? -23.828 2.664 32.120 1.00 88.81 497 VAL A N 1
ATOM 3917 C CA . VAL A 1 497 ? -24.936 3.390 32.748 1.00 88.81 497 VAL A CA 1
ATOM 3918 C C . VAL A 1 497 ? -26.103 3.436 31.775 1.00 88.81 497 VAL A C 1
ATOM 3920 O O . VAL A 1 497 ? -25.914 3.705 30.591 1.00 88.81 497 VAL A O 1
ATOM 3923 N N . ARG A 1 498 ? -27.322 3.189 32.257 1.00 88.50 498 ARG A N 1
ATOM 3924 C CA . ARG A 1 498 ? -28.531 3.422 31.461 1.00 88.50 498 ARG A CA 1
ATOM 3925 C C . ARG A 1 498 ? -28.977 4.872 31.619 1.00 88.50 498 ARG A C 1
ATOM 3927 O O . ARG A 1 498 ? -29.110 5.351 32.742 1.00 88.50 498 ARG A O 1
ATOM 3934 N N . ILE A 1 499 ? -29.257 5.541 30.505 1.00 87.12 499 ILE A N 1
ATOM 3935 C CA . ILE A 1 499 ? -29.691 6.943 30.488 1.00 87.12 499 ILE A CA 1
ATOM 3936 C C . ILE A 1 499 ? -31.071 7.094 29.828 1.00 87.12 499 ILE A C 1
ATOM 3938 O O . ILE A 1 499 ? -31.530 6.170 29.148 1.00 87.12 499 ILE A O 1
ATOM 3942 N N . PRO A 1 500 ? -31.767 8.231 30.026 1.00 85.12 500 PRO A N 1
ATOM 3943 C CA . PRO A 1 500 ? -33.024 8.494 29.336 1.00 85.12 500 PRO A CA 1
ATOM 3944 C C . PRO A 1 500 ? -32.836 8.492 27.817 1.00 85.12 500 PRO A C 1
ATOM 3946 O O . PRO A 1 500 ? -31.804 8.935 27.307 1.00 85.12 500 PRO A O 1
ATOM 3949 N N . ASN A 1 501 ? -33.844 8.007 27.093 1.00 84.00 501 ASN A N 1
ATOM 3950 C CA . ASN A 1 501 ? -33.863 8.125 25.640 1.00 84.00 501 ASN A CA 1
ATOM 3951 C C . ASN A 1 501 ? -33.917 9.619 25.275 1.00 84.00 501 ASN A C 1
ATOM 3953 O O . ASN A 1 501 ? -34.722 10.351 25.850 1.00 84.00 501 ASN A O 1
ATOM 3957 N N . LYS A 1 502 ? -33.028 10.051 24.375 1.00 66.12 502 LYS A N 1
ATOM 3958 C CA . LYS A 1 502 ? -33.042 11.405 23.810 1.00 66.12 502 LYS A CA 1
ATOM 3959 C C . LYS A 1 502 ? -34.076 11.530 22.707 1.00 66.12 502 LYS A C 1
ATOM 3961 O O . LYS A 1 502 ? -34.270 10.519 21.991 1.00 66.12 502 LYS A O 1
#

Sequence (502 aa):
CVKIAIPKIHESVFERIAVDAHLYAPVGLPPVYEILTYDEKIVSPDKLSYETSKAARGREKTQEHVVGSSIWRRRIIYFLTVIASVYLLAYPVTSQLTAADEYTTRLRPLSDVIRIVEWALPSVASRWTNAYARDPLSFVLHAGLVALLLWLSAGLRSRITDQMRSAWRVSLSKFDIHARHAEPRDGASALQKLLCLGLLLIALYPVPGWFGYPVPAAPEALQIFIDSITKPYFRFFAIAILITMLLKDSTIAGFRLKDGYRQAITTIKLKIAPGIFALLFLYGGVALASHYIFNVRDSFGDFCKPDPKASKLDLCTPAEVGLCTQAADGTLPGTCRKLCAVKTEFDTRNVCTSTKVKVFASQTYTFEISKKDEWSFLGAPSSPGGMPLSEFWHHKDAGWWGSAVALAQMAALSAAYPIKRTFDRPFGRVITRYGETGNTENFIDTRDDPRTVEYLSETFKPKNDGELYVYLNKPVSGFWPGLFRDVNTGTARVRVVRIPNK

Mean predicted aligned error: 10.67 Å

pLDDT: mean 85.11, std 11.7, range [40.72, 97.69]